Protein AF-L7LY07-F1 (afdb_monomer)

InterPro domains:
  IPR000477 Reverse transcriptase domain [PF00078] (158-278)
  IPR000477 Reverse transcriptase domain [PS50878] (1-323)

Foldseek 3Di:
DDDDPPPPPPDPPPLVVLCVPFVPAQWAWAAAPPDDIDIDRNVLCVVLVVVQCVVWKDFDDDDLVVLLVVLLVLCVVQVVVVLSVLSVPQPDSAWEKGWHWHPVDPPRHIHIAIACVSHSLQSLLVLLLVLLVVLDDDFQAEDQDLLVVLVVQVVFQPQQFAKKKKFWPPLQSWQALVLLLVLSLVSCVVVPQVNSCVVSVGHSVSSSVSVVSSLQSNWYDDPNTIIHTPGGHGHNRSCRQSSLVSSVSVLSVQLVVVLVVLQFSGWHDYRRMIMTGGGPDPPVCVVVSVVVSVVSCCVSNVGIDMDMGGADQQWDDDAQKIWHGDPGGIWMFGHHPDPDADAAPPDLDDPVVLLVLLLVQQVRLVSTGDPVCSVVRNVVSVVSNVVSVHDPVSNVVSVVVVVVVVVDPDDPDDDDDDEAEDADDPPPLVVVCVVCVVVVHHYDHDHPDDSVVSSVSNPDDPDDDAPDDDPDDLDPWDAQFWKWWAKPVRAIEIDHGRHTPSVVLVVVVCCLVVVVDALSNVCCVVVVIDTRSSPMDTPGGDNDPVVSLLVRQLVCVVRDPSYSDDRPDHDDPVSSVVVVSPD

Sequence (583 aa):
MRTVSDQPVPRPPLKFVVCALFVSSSLISVLAQRVGFVVLPEGMFQSKALEAVHKNFKVVHFCPKKRKRSAQKLLKELNLDPLRKEVAKAKNVSLQSFFTCKTHKCGYPLRLIVSEKGSWQRSVAGYLQGILGSLRSGDPFLVQSSVEIVSALKEGMPSASTAFSIDVEELFYSIPHDGLFDAVRHAIDEFGEVKFQNKFCIFTNSFLELLKFYLESTVISYQDGFYVQKAGICIGSAVAPVLSDIFLAAFDQRLKDEMSSLGVVRTFRYVDDYLIVLGDIPGELRNGTVKGVLETFARLSGGLKFTHEMPVENEIQFLDLRLKFSEEHVCYRYNPRSKKGLLPYESAHSKVIKRGIVLSTCAAALNKSCPHQMPESFKAQVSRLRAAGYPLQIISGACEGLLQKYKATKPKDKEKKPVHVMPYLHRISHNVKKVANRYGVEVAFSAPSKLGQICSLMTKQKKWECSTKHAIVFTACVAWVVYCIPLSCGRVYIGQTGRCLNERMREHNLAVKEKYGGHLDIHCRSCGCIARFEHVTVIGRARERTEREIIEAYFIRQYKDKCVSMASITLSDKEAMFLNGHV

pLDDT: mean 86.25, std 11.97, range [22.77, 97.75]

Structure (mmCIF, N/CA/C/O backbone):
data_AF-L7LY07-F1
#
_entry.id   AF-L7LY07-F1
#
loop_
_atom_site.group_PDB
_atom_site.id
_atom_site.type_symbol
_atom_site.label_atom_id
_atom_site.label_alt_id
_atom_site.label_comp_id
_atom_site.label_asym_id
_atom_site.label_entity_id
_atom_site.label_seq_id
_atom_site.pdbx_PDB_ins_code
_atom_site.Cartn_x
_atom_site.Cartn_y
_atom_site.Cartn_z
_atom_site.occupancy
_atom_site.B_iso_or_equiv
_atom_site.auth_seq_id
_atom_site.auth_comp_id
_atom_site.auth_asym_id
_atom_site.auth_atom_id
_atom_site.pdbx_PDB_model_num
ATOM 1 N N . MET A 1 1 ? -36.685 19.966 -19.494 1.00 32.28 1 MET A N 1
ATOM 2 C CA . MET A 1 1 ? -37.338 19.188 -18.420 1.00 32.28 1 MET A CA 1
ATOM 3 C C . MET A 1 1 ? -36.892 17.735 -18.525 1.00 32.28 1 MET A C 1
ATOM 5 O O . MET A 1 1 ? -36.940 17.184 -19.613 1.00 32.28 1 MET A O 1
ATOM 9 N N . ARG A 1 2 ? -36.390 17.133 -17.441 1.00 22.77 2 ARG A N 1
ATOM 10 C CA . ARG A 1 2 ? -36.264 15.672 -17.297 1.00 22.77 2 ARG A CA 1
ATOM 11 C C . ARG A 1 2 ? -36.872 15.312 -15.948 1.00 22.77 2 ARG A C 1
ATOM 13 O O . ARG A 1 2 ? -36.208 15.386 -14.917 1.00 22.77 2 ARG A O 1
ATOM 20 N N . THR A 1 3 ? -38.164 15.035 -15.978 1.00 29.58 3 THR A N 1
ATOM 21 C CA . THR A 1 3 ? -38.935 14.408 -14.912 1.00 29.58 3 THR A CA 1
ATOM 22 C C . THR A 1 3 ? -38.635 12.913 -14.953 1.00 29.58 3 THR A C 1
ATOM 24 O O . THR A 1 3 ? -39.167 12.191 -15.785 1.00 29.58 3 THR A O 1
ATOM 27 N N . VAL A 1 4 ? -37.743 12.449 -14.078 1.00 33.88 4 VAL A N 1
ATOM 28 C CA . VAL A 1 4 ? -37.797 11.060 -13.614 1.00 33.88 4 VAL A CA 1
ATOM 29 C C . VAL A 1 4 ? -38.493 11.125 -12.268 1.00 33.88 4 VAL A C 1
ATOM 31 O O . VAL A 1 4 ? -38.021 11.796 -11.340 1.00 33.88 4 VAL A O 1
ATOM 34 N N . SER A 1 5 ? -39.662 10.502 -12.224 1.00 34.84 5 SER A N 1
ATOM 35 C CA . SER A 1 5 ? -40.469 10.206 -11.051 1.00 34.84 5 SER A CA 1
ATOM 36 C C . SER A 1 5 ? -39.714 9.272 -10.100 1.00 34.84 5 SER A C 1
ATOM 38 O O . SER A 1 5 ? -40.130 8.147 -9.856 1.00 34.84 5 SER A O 1
ATOM 40 N N . ASP A 1 6 ? -38.588 9.720 -9.555 1.00 36.81 6 ASP A N 1
ATOM 41 C CA . ASP A 1 6 ? -37.928 9.020 -8.462 1.00 36.81 6 ASP A CA 1
ATOM 42 C C . ASP A 1 6 ? -38.590 9.476 -7.161 1.00 36.81 6 ASP A C 1
ATOM 44 O O . ASP A 1 6 ? -38.039 10.292 -6.416 1.00 36.81 6 ASP A O 1
ATOM 48 N N . GLN A 1 7 ? -39.778 8.943 -6.865 1.00 35.66 7 GLN A N 1
ATOM 49 C CA . GLN A 1 7 ? -39.956 8.531 -5.479 1.00 35.66 7 GLN A CA 1
ATOM 50 C C . GLN A 1 7 ? -38.893 7.450 -5.265 1.00 35.66 7 GLN A C 1
ATOM 52 O O . GLN A 1 7 ? -38.922 6.447 -5.982 1.00 35.66 7 GLN A O 1
ATOM 57 N N . PRO A 1 8 ? -37.882 7.658 -4.402 1.00 42.16 8 PRO A N 1
ATOM 58 C CA . PRO A 1 8 ? -36.915 6.609 -4.149 1.00 42.16 8 PRO A CA 1
ATOM 59 C C . PRO A 1 8 ? -37.708 5.414 -3.636 1.00 42.16 8 PRO A C 1
ATOM 61 O O . PRO A 1 8 ? -38.291 5.497 -2.559 1.00 42.16 8 PRO A O 1
ATOM 64 N N . VAL A 1 9 ? -37.756 4.326 -4.415 1.00 43.06 9 VAL A N 1
ATOM 65 C CA . VAL A 1 9 ? -38.256 3.045 -3.912 1.00 43.06 9 VAL A CA 1
ATOM 66 C C . VAL A 1 9 ? -37.529 2.825 -2.588 1.00 43.06 9 VAL A C 1
ATOM 68 O O . VAL A 1 9 ? -36.289 2.856 -2.602 1.00 43.06 9 VAL A O 1
ATOM 71 N N . PRO A 1 10 ? -38.241 2.704 -1.454 1.00 46.34 10 PRO A N 1
ATOM 72 C CA . PRO A 1 10 ? -37.606 2.553 -0.159 1.00 46.34 10 PRO A CA 1
ATOM 73 C C . PRO A 1 10 ? -36.794 1.262 -0.200 1.00 46.34 10 PRO A C 1
ATOM 75 O O . PRO A 1 10 ? -37.324 0.156 -0.143 1.00 46.34 10 PRO A O 1
ATOM 78 N N . ARG A 1 11 ? -35.482 1.400 -0.399 1.00 49.25 11 ARG A N 1
ATOM 79 C CA . ARG A 1 11 ? -34.569 0.266 -0.342 1.00 49.25 11 ARG A CA 1
ATOM 80 C C . ARG A 1 11 ? -34.375 -0.042 1.137 1.00 49.25 11 ARG A C 1
ATOM 82 O O . ARG A 1 11 ? -34.074 0.892 1.884 1.00 49.25 11 ARG A O 1
ATOM 89 N N . PRO A 1 12 ? -34.518 -1.306 1.566 1.00 51.09 12 PRO A N 1
ATOM 90 C CA . PRO A 1 12 ? -34.283 -1.664 2.954 1.00 51.09 12 PRO A CA 1
ATOM 91 C C . PRO A 1 12 ? -32.891 -1.179 3.384 1.00 51.09 12 PRO A C 1
ATOM 93 O O . PRO A 1 12 ? -31.950 -1.226 2.576 1.00 51.09 12 PRO A O 1
ATOM 96 N N . PRO A 1 13 ? -32.731 -0.705 4.633 1.00 59.25 13 PRO A N 1
ATOM 97 C CA . PRO A 1 13 ? -31.442 -0.258 5.132 1.00 59.25 13 PRO A CA 1
ATOM 98 C C . PRO A 1 13 ? -30.385 -1.328 4.868 1.00 59.25 13 PRO A C 1
ATOM 100 O O . PRO A 1 13 ? -30.614 -2.509 5.122 1.00 59.25 13 PRO A O 1
ATOM 103 N N . LEU A 1 14 ? -29.204 -0.930 4.392 1.00 62.44 14 LEU A N 1
ATOM 104 C CA . LEU A 1 14 ? -28.107 -1.855 4.081 1.00 62.44 14 LEU A CA 1
ATOM 105 C C . LEU A 1 14 ? -27.826 -2.835 5.233 1.00 62.44 14 LEU A C 1
ATOM 107 O O . LEU A 1 14 ? -27.554 -4.007 5.008 1.00 62.44 14 LEU A O 1
ATOM 111 N N . LYS A 1 15 ? -27.945 -2.359 6.476 1.00 61.38 15 LYS A N 1
ATOM 112 C CA . LYS A 1 15 ? -27.807 -3.169 7.688 1.00 61.38 15 LYS A CA 1
ATOM 113 C C . LYS A 1 15 ? -28.859 -4.282 7.777 1.00 61.38 15 LYS A C 1
ATOM 115 O O . LYS A 1 15 ? -28.514 -5.386 8.172 1.00 61.38 15 LYS A O 1
ATOM 120 N N . PHE A 1 16 ? -30.102 -4.006 7.387 1.00 61.12 16 PHE A N 1
ATOM 121 C CA . PHE A 1 16 ? -31.187 -4.986 7.352 1.00 61.12 16 PHE A CA 1
ATOM 122 C C . PHE A 1 16 ? -30.940 -6.047 6.277 1.00 61.12 16 PHE A C 1
ATOM 124 O O . PHE A 1 16 ? -31.014 -7.232 6.573 1.00 61.12 16 PHE A O 1
ATOM 131 N N . VAL A 1 17 ? -30.536 -5.638 5.068 1.00 62.00 17 VAL A N 1
ATOM 132 C CA . VAL A 1 17 ? -30.171 -6.566 3.979 1.00 62.00 17 VAL A CA 1
ATOM 133 C C . VAL A 1 17 ? -28.991 -7.458 4.377 1.00 62.00 17 VAL A C 1
ATOM 135 O O . VAL A 1 17 ? -29.020 -8.663 4.153 1.00 62.00 17 VAL A O 1
ATOM 138 N N . VAL A 1 18 ? -27.966 -6.884 5.014 1.00 63.72 18 VAL A N 1
ATOM 139 C CA . VAL A 1 18 ? -26.806 -7.638 5.513 1.00 63.72 18 VAL A CA 1
ATOM 140 C C . VAL A 1 18 ? -27.211 -8.600 6.635 1.00 63.72 18 VAL A C 1
ATOM 142 O O . VAL A 1 18 ? -26.780 -9.749 6.620 1.00 63.72 18 VAL A O 1
ATOM 145 N N . CYS A 1 19 ? -28.061 -8.182 7.577 1.00 59.88 19 CYS A N 1
ATOM 146 C CA . CYS A 1 19 ? -28.576 -9.083 8.610 1.00 59.88 19 CYS A CA 1
ATOM 147 C C . CYS A 1 19 ? -29.399 -10.232 8.005 1.00 59.88 19 CYS A C 1
ATOM 149 O O . CYS A 1 19 ? -29.144 -11.386 8.331 1.00 59.88 19 CYS A O 1
ATOM 151 N N . ALA A 1 20 ? -30.336 -9.931 7.103 1.00 59.00 20 ALA A N 1
ATOM 152 C CA . ALA A 1 20 ? -31.258 -10.905 6.521 1.00 59.00 20 ALA A CA 1
ATOM 153 C C . ALA A 1 20 ? -30.588 -11.915 5.574 1.00 59.00 20 ALA A C 1
ATOM 155 O O . ALA A 1 20 ? -31.059 -13.040 5.469 1.00 59.00 20 ALA A O 1
ATOM 156 N N . LEU A 1 21 ? -29.509 -11.535 4.880 1.00 58.91 21 LEU A N 1
ATOM 157 C CA . LEU A 1 21 ? -28.805 -12.438 3.959 1.00 58.91 21 LEU A CA 1
ATOM 158 C C . LEU A 1 21 ? -27.755 -13.314 4.651 1.00 58.91 21 LEU A C 1
ATOM 160 O O . LEU A 1 21 ? -27.502 -14.426 4.192 1.00 58.91 21 LEU A O 1
ATOM 164 N N . PHE A 1 22 ? -27.116 -12.821 5.716 1.00 57.19 22 PHE A N 1
ATOM 165 C CA . PHE A 1 22 ? -25.894 -13.441 6.242 1.00 57.19 22 PHE A CA 1
ATOM 166 C C . PHE A 1 22 ? -26.028 -14.011 7.656 1.00 57.19 22 PHE A C 1
ATOM 168 O O . PHE A 1 22 ? -25.337 -14.976 7.966 1.00 57.19 22 PHE A O 1
ATOM 175 N N . VAL A 1 23 ? -26.915 -13.479 8.506 1.00 55.31 23 VAL A N 1
ATOM 176 C CA . VAL A 1 23 ? -27.087 -13.996 9.882 1.00 55.31 23 VAL A CA 1
ATOM 177 C C . VAL A 1 23 ? -27.890 -15.302 9.898 1.00 55.31 23 VAL A C 1
ATOM 179 O O . VAL A 1 23 ? -27.677 -16.136 10.769 1.00 55.31 23 VAL A O 1
ATOM 182 N N . SER A 1 24 ? -28.765 -15.510 8.915 1.00 52.47 24 SER A N 1
ATOM 183 C CA . SER A 1 24 ? -29.608 -16.704 8.761 1.00 52.47 24 SER A CA 1
ATOM 184 C C . SER A 1 24 ? -28.982 -17.832 7.925 1.00 52.47 24 SER A C 1
ATOM 186 O O . SER A 1 24 ? -29.571 -18.905 7.862 1.00 52.47 24 SER A O 1
ATOM 188 N N . SER A 1 25 ? -27.812 -17.623 7.297 1.00 58.19 25 SER A N 1
ATOM 189 C CA . SER A 1 25 ? -27.360 -18.468 6.169 1.00 58.19 25 SER A CA 1
ATOM 190 C C . SER A 1 25 ? -25.948 -19.077 6.291 1.00 58.19 25 SER A C 1
ATOM 192 O O . SER A 1 25 ? -25.461 -19.638 5.314 1.00 58.19 25 SER A O 1
ATOM 194 N N . SER A 1 26 ? -25.245 -18.955 7.428 1.00 73.19 26 SER A N 1
ATOM 195 C CA . SER A 1 26 ? -23.858 -19.465 7.604 1.00 73.19 26 SER A CA 1
ATOM 196 C C . SER A 1 26 ? -22.876 -19.038 6.490 1.00 73.19 26 SER A C 1
ATOM 198 O O . SER A 1 26 ? -22.016 -19.805 6.047 1.00 73.19 26 SER A O 1
ATOM 200 N N . LEU A 1 27 ? -23.012 -17.797 6.007 1.00 78.62 27 LEU A N 1
ATOM 201 C CA . LEU A 1 27 ? -22.182 -17.215 4.948 1.00 78.62 27 LEU A CA 1
ATOM 202 C C . LEU A 1 27 ? -21.171 -16.215 5.526 1.00 78.62 27 LEU A C 1
ATOM 204 O O . LEU A 1 27 ? -21.505 -15.376 6.359 1.00 78.62 27 LEU A O 1
ATOM 208 N N . ILE A 1 28 ? -19.943 -16.245 5.012 1.00 77.44 28 ILE A N 1
ATOM 209 C CA . ILE A 1 28 ? -18.846 -15.340 5.366 1.00 77.44 28 ILE A CA 1
ATOM 210 C C . ILE A 1 28 ? -18.464 -14.492 4.153 1.00 77.44 28 ILE A C 1
ATOM 212 O O . ILE A 1 28 ? -18.227 -14.998 3.057 1.00 77.44 28 ILE A O 1
ATOM 216 N N . SER A 1 29 ? -18.338 -13.180 4.358 1.00 77.31 29 SER A N 1
ATOM 217 C CA . SER A 1 29 ? -17.779 -12.267 3.361 1.00 77.31 29 SER A CA 1
ATOM 218 C C . SER A 1 29 ? -16.282 -12.053 3.570 1.00 77.31 29 SER A C 1
ATOM 220 O O . SER A 1 29 ? -15.849 -11.692 4.669 1.00 77.31 29 SER A O 1
ATOM 222 N N . VAL A 1 30 ? -15.505 -12.154 2.500 1.00 82.06 30 VAL A N 1
ATOM 223 C CA . VAL A 1 30 ? -14.062 -11.904 2.502 1.00 82.06 30 VAL A CA 1
ATOM 224 C C . VAL A 1 30 ? -13.731 -10.817 1.489 1.00 82.06 30 VAL A C 1
ATOM 226 O O . VAL A 1 30 ? -14.170 -10.873 0.343 1.00 82.06 30 VAL A O 1
ATOM 229 N N . LEU A 1 31 ? -12.926 -9.826 1.874 1.00 84.44 31 LEU A N 1
ATOM 230 C CA . LEU A 1 31 ? -12.483 -8.782 0.947 1.00 84.44 31 LEU A CA 1
ATOM 231 C C . LEU A 1 31 ? -11.674 -9.386 -0.205 1.00 84.44 31 LEU A C 1
ATOM 233 O O . LEU A 1 31 ? -10.779 -10.200 0.011 1.00 84.44 31 LEU A O 1
ATOM 237 N N . ALA A 1 32 ? -11.940 -8.961 -1.437 1.00 83.69 32 ALA A N 1
ATOM 238 C CA . ALA A 1 32 ? -11.092 -9.323 -2.564 1.00 83.69 32 ALA A CA 1
ATOM 239 C C . ALA A 1 32 ? -9.808 -8.479 -2.532 1.00 83.69 32 ALA A C 1
ATOM 241 O O . ALA A 1 32 ? -9.875 -7.279 -2.282 1.00 83.69 32 ALA A O 1
ATOM 242 N N . GLN A 1 33 ? -8.653 -9.061 -2.878 1.00 75.88 33 GLN A N 1
ATOM 243 C CA . GLN A 1 33 ? -7.350 -8.362 -2.885 1.00 75.88 33 GLN A CA 1
ATOM 244 C C . GLN A 1 33 ? -7.347 -7.063 -3.721 1.00 75.88 33 GLN A C 1
ATOM 246 O O . GLN A 1 33 ? -6.533 -6.179 -3.485 1.00 75.88 33 GLN A O 1
ATOM 251 N N . ARG A 1 34 ? -8.237 -6.947 -4.715 1.00 71.69 34 ARG A N 1
ATOM 252 C CA . ARG A 1 34 ? -8.360 -5.755 -5.568 1.00 71.69 34 ARG A CA 1
ATOM 253 C C . ARG A 1 34 ? -9.606 -4.935 -5.222 1.00 71.69 34 ARG A C 1
ATOM 255 O O . ARG A 1 34 ? -9.540 -3.957 -4.499 1.00 71.69 34 ARG A O 1
ATOM 262 N N . VAL A 1 35 ? -10.756 -5.330 -5.765 1.00 68.81 35 VAL A N 1
ATOM 263 C CA . VAL A 1 35 ? -12.021 -4.583 -5.658 1.00 68.81 35 VAL A CA 1
ATOM 264 C C . VAL A 1 35 ? -13.151 -5.577 -5.446 1.00 68.81 35 VAL A C 1
ATOM 266 O O . VAL A 1 35 ? -13.207 -6.574 -6.171 1.00 68.81 35 VAL A O 1
ATOM 269 N N . GLY A 1 36 ? -14.037 -5.286 -4.496 1.00 77.12 36 GLY A N 1
ATOM 270 C CA . GLY A 1 36 ? -15.186 -6.121 -4.150 1.00 77.12 36 GLY A CA 1
ATOM 271 C C . GLY A 1 36 ? -14.925 -7.049 -2.964 1.00 77.12 36 GLY A C 1
ATOM 272 O O . GLY A 1 36 ? -13.952 -6.895 -2.224 1.00 77.12 36 GLY A O 1
ATOM 273 N N . PHE A 1 37 ? -15.817 -8.014 -2.792 1.00 80.88 37 PHE A N 1
ATOM 274 C CA . PHE A 1 37 ? -15.738 -9.069 -1.789 1.00 80.88 37 PHE A CA 1
ATOM 275 C C . PHE A 1 37 ? -16.230 -10.378 -2.407 1.00 80.88 37 PHE A C 1
ATOM 277 O O . PHE A 1 37 ? -16.876 -10.373 -3.454 1.00 80.88 37 PHE A O 1
ATOM 284 N N . VAL A 1 38 ? -15.887 -11.484 -1.768 1.00 83.31 38 VAL A N 1
ATOM 285 C CA . VAL A 1 38 ? -16.348 -12.828 -2.105 1.00 83.31 38 VAL A CA 1
ATOM 286 C C . VAL A 1 38 ? -17.213 -13.313 -0.955 1.00 83.31 38 VAL A C 1
ATOM 288 O O . VAL A 1 38 ? -16.881 -13.070 0.205 1.00 83.31 38 VAL A O 1
ATOM 291 N N . VAL A 1 39 ? -18.325 -13.963 -1.278 1.00 84.38 39 VAL A N 1
ATOM 292 C CA . VAL A 1 39 ? -19.192 -14.629 -0.305 1.00 84.38 39 VAL A CA 1
ATOM 293 C C . VAL A 1 39 ? -18.896 -16.119 -0.362 1.00 84.38 39 VAL A C 1
ATOM 295 O O . VAL A 1 39 ? -18.882 -16.694 -1.448 1.00 84.38 39 VAL A O 1
ATOM 298 N N . LEU A 1 40 ? -18.622 -16.721 0.790 1.00 84.56 40 LEU A N 1
ATOM 299 C CA . LEU A 1 40 ? -18.269 -18.131 0.929 1.00 84.56 40 LEU A CA 1
ATOM 300 C C . LEU A 1 40 ? -19.125 -18.764 2.032 1.00 84.56 40 LEU A C 1
ATOM 302 O O . LEU A 1 40 ? -19.352 -18.107 3.047 1.00 84.56 40 LEU A O 1
ATOM 306 N N . PRO A 1 41 ? -19.545 -20.032 1.900 1.00 87.94 41 PRO A N 1
ATOM 307 C CA . PRO A 1 41 ? -20.022 -20.804 3.043 1.00 87.94 41 PRO A CA 1
ATOM 308 C C . PRO A 1 41 ? -18.956 -20.868 4.143 1.00 87.94 41 PRO A C 1
ATOM 310 O O . PRO A 1 41 ? -17.759 -20.950 3.845 1.00 87.94 41 PRO A O 1
ATOM 313 N N . GLU A 1 42 ? -19.374 -20.862 5.407 1.00 83.88 42 GLU A N 1
ATOM 314 C CA . GLU A 1 42 ? -18.460 -20.850 6.555 1.00 83.88 42 GLU A CA 1
ATOM 315 C C . GLU A 1 42 ? -17.443 -22.002 6.529 1.00 83.88 42 GLU A C 1
ATOM 317 O O . GLU A 1 42 ? -16.243 -21.755 6.661 1.00 83.88 42 GLU A O 1
ATOM 322 N N . GLY A 1 43 ? -17.880 -23.236 6.257 1.00 86.44 43 GLY A N 1
ATOM 323 C CA . GLY A 1 43 ? -16.974 -24.390 6.163 1.00 86.44 43 GLY A CA 1
ATOM 324 C C . GLY A 1 43 ? -15.923 -24.248 5.053 1.00 86.44 43 GLY A C 1
ATOM 325 O O . GLY A 1 43 ? -14.749 -24.562 5.253 1.00 86.44 43 GLY A O 1
ATOM 326 N N . MET A 1 44 ? -16.304 -23.678 3.902 1.00 89.62 44 MET A N 1
ATOM 327 C CA . MET A 1 44 ? -15.367 -23.412 2.803 1.00 89.62 44 MET A CA 1
ATOM 328 C C . MET A 1 44 ? -14.346 -22.336 3.186 1.00 89.62 44 MET A C 1
ATOM 330 O O . MET A 1 44 ? -13.165 -22.452 2.852 1.00 89.62 44 MET A O 1
ATOM 334 N N . PHE A 1 45 ? -14.785 -21.288 3.888 1.00 89.94 45 PHE A N 1
ATOM 335 C CA . PHE A 1 45 ? -13.880 -20.266 4.403 1.00 89.94 45 PHE A CA 1
ATOM 336 C C . PHE A 1 45 ? -12.872 -20.860 5.388 1.00 89.94 45 PHE A C 1
ATOM 338 O O . PHE A 1 45 ? -11.679 -20.603 5.238 1.00 89.94 45 PHE A O 1
ATOM 345 N N . GLN A 1 46 ? -13.327 -21.660 6.355 1.00 88.50 46 GLN A N 1
ATOM 346 C CA . GLN A 1 46 ? -12.458 -22.280 7.358 1.00 88.50 46 GLN A CA 1
ATOM 347 C C . GLN A 1 46 ? -11.397 -23.176 6.705 1.00 88.50 46 GLN A C 1
ATOM 349 O O . GLN A 1 46 ? -10.212 -23.017 6.993 1.00 88.50 46 GLN A O 1
ATOM 354 N N . SER A 1 47 ? -11.795 -24.034 5.759 1.00 91.00 47 SER A N 1
ATOM 355 C CA . SER A 1 47 ? -10.870 -24.897 5.012 1.00 91.00 47 SER A CA 1
ATOM 356 C C . SER A 1 47 ? -9.807 -24.091 4.250 1.00 91.00 47 SER A C 1
ATOM 358 O O . SER A 1 47 ? -8.609 -24.294 4.452 1.00 91.00 47 SER A O 1
ATOM 360 N N . LYS A 1 48 ? -10.220 -23.095 3.451 1.00 92.62 48 LYS A N 1
ATOM 361 C CA . LYS A 1 48 ? -9.286 -22.246 2.686 1.00 92.62 48 LYS A CA 1
ATOM 362 C C . LYS A 1 48 ? -8.395 -21.379 3.577 1.00 92.62 48 LYS A C 1
ATOM 364 O O . LYS A 1 48 ? -7.270 -21.048 3.203 1.00 92.62 48 LYS A O 1
ATOM 369 N N . ALA A 1 49 ? -8.903 -20.944 4.727 1.00 91.38 49 ALA A N 1
ATOM 370 C CA . ALA A 1 49 ? -8.139 -20.150 5.679 1.00 91.38 49 ALA A CA 1
ATOM 371 C C . ALA A 1 49 ? -7.059 -21.002 6.355 1.00 91.38 49 ALA A C 1
ATOM 373 O O . ALA A 1 49 ? -5.919 -20.547 6.459 1.00 91.38 49 ALA A O 1
ATOM 374 N N . LEU A 1 50 ? -7.387 -22.241 6.732 1.00 90.69 50 LEU A N 1
ATOM 375 C CA . LEU A 1 50 ? -6.429 -23.198 7.281 1.00 90.69 50 LEU A CA 1
ATOM 376 C C . LEU A 1 50 ? -5.339 -23.548 6.260 1.00 90.69 50 LEU A C 1
ATOM 378 O O . LEU A 1 50 ? -4.156 -23.490 6.591 1.00 90.69 50 LEU A O 1
ATOM 382 N N . GLU A 1 51 ? -5.716 -23.806 5.005 1.00 92.44 51 GLU A N 1
ATOM 383 C CA . GLU A 1 51 ? -4.773 -24.025 3.899 1.00 92.44 51 GLU A CA 1
ATOM 384 C C . GLU A 1 51 ? -3.793 -22.846 3.760 1.00 92.44 51 GLU A C 1
ATOM 386 O O . GLU A 1 51 ? -2.576 -23.034 3.714 1.00 92.44 51 GLU A O 1
ATOM 391 N N . ALA A 1 52 ? -4.302 -21.609 3.781 1.00 91.12 52 ALA A N 1
ATOM 392 C CA . ALA A 1 52 ? -3.475 -20.407 3.687 1.00 91.12 52 ALA A CA 1
ATOM 393 C C . ALA A 1 52 ? -2.524 -20.224 4.887 1.00 91.12 52 ALA A C 1
ATOM 395 O O . ALA A 1 52 ? -1.408 -19.724 4.710 1.00 91.12 52 ALA A O 1
ATOM 396 N N . VAL A 1 53 ? -2.942 -20.620 6.096 1.00 91.31 53 VAL A N 1
ATOM 397 C CA . VAL A 1 53 ? -2.075 -20.632 7.287 1.00 91.31 53 VAL A CA 1
ATOM 398 C C . VAL A 1 53 ? -0.989 -21.694 7.120 1.00 91.31 53 VAL A C 1
ATOM 400 O O . VAL A 1 53 ? 0.192 -21.366 7.194 1.00 91.31 53 VAL A O 1
ATOM 403 N N . HIS A 1 54 ? -1.356 -22.943 6.833 1.00 90.62 54 HIS A N 1
ATOM 404 C CA . HIS A 1 54 ? -0.417 -24.069 6.758 1.00 90.62 54 HIS A CA 1
ATOM 405 C C . HIS A 1 54 ? 0.584 -23.946 5.608 1.00 90.62 54 HIS A C 1
ATOM 407 O O . HIS A 1 54 ? 1.723 -24.412 5.728 1.00 90.62 54 HIS A O 1
ATOM 413 N N . LYS A 1 55 ? 0.200 -23.280 4.512 1.00 90.50 55 LYS A N 1
ATOM 414 C CA . LYS A 1 55 ? 1.102 -23.001 3.393 1.00 90.50 55 LYS A CA 1
ATOM 415 C C . LYS A 1 55 ? 2.341 -22.234 3.869 1.00 90.50 55 LYS A C 1
ATOM 417 O O . LYS A 1 55 ? 3.463 -22.702 3.678 1.00 90.50 55 LYS A O 1
ATOM 422 N N . ASN A 1 56 ? 2.138 -21.117 4.571 1.00 88.00 56 ASN A N 1
ATOM 423 C CA . ASN A 1 56 ? 3.195 -20.131 4.840 1.00 88.00 56 ASN A CA 1
ATOM 424 C C . ASN A 1 56 ? 3.659 -20.067 6.301 1.00 88.00 56 ASN A C 1
ATOM 426 O O . ASN A 1 56 ? 4.674 -19.434 6.596 1.00 88.00 56 ASN A O 1
ATOM 430 N N . PHE A 1 57 ? 2.940 -20.706 7.222 1.00 90.12 57 PHE A N 1
ATOM 431 C CA . PHE A 1 57 ? 3.210 -20.639 8.653 1.00 90.12 57 PHE A CA 1
ATOM 432 C C . PHE A 1 57 ? 3.384 -22.031 9.260 1.00 90.12 57 PHE A C 1
ATOM 434 O O . PHE A 1 57 ? 2.867 -23.024 8.749 1.00 90.12 57 PHE A O 1
ATOM 441 N N . LYS A 1 58 ? 4.131 -22.096 10.363 1.00 90.06 58 LYS A N 1
ATOM 442 C CA . LYS A 1 58 ? 4.322 -23.300 11.179 1.00 90.06 58 LYS A CA 1
ATOM 443 C C . LYS A 1 58 ? 3.804 -23.068 12.595 1.00 90.06 58 LYS A C 1
ATOM 445 O O . LYS A 1 58 ? 3.910 -21.955 13.116 1.00 90.06 58 LYS A O 1
ATOM 450 N N . VAL A 1 59 ? 3.243 -24.115 13.195 1.00 90.69 59 VAL A N 1
ATOM 451 C CA . VAL A 1 59 ? 2.747 -24.099 14.578 1.00 90.69 59 VAL A CA 1
ATOM 452 C C . VAL A 1 59 ? 3.920 -23.906 15.535 1.00 90.69 59 VAL A C 1
ATOM 454 O O . VAL A 1 59 ? 4.991 -24.479 15.334 1.00 90.69 59 VAL A O 1
ATOM 457 N N . VAL A 1 60 ? 3.724 -23.097 16.575 1.00 87.94 60 VAL A N 1
ATOM 458 C CA . VAL A 1 60 ? 4.728 -22.859 17.617 1.00 87.94 60 VAL A CA 1
ATOM 459 C C . VAL A 1 60 ? 4.103 -22.831 19.006 1.00 87.94 60 VAL A C 1
ATOM 461 O O . VAL A 1 60 ? 3.024 -22.275 19.213 1.00 87.94 60 VAL A O 1
ATOM 464 N N . HIS A 1 61 ? 4.832 -23.350 19.994 1.00 85.56 61 HIS A N 1
ATOM 465 C CA . HIS A 1 61 ? 4.524 -23.084 21.395 1.00 85.56 61 HIS A CA 1
ATOM 466 C C . HIS A 1 61 ? 4.999 -21.680 21.754 1.00 85.56 61 HIS A C 1
ATOM 468 O O . HIS A 1 61 ? 6.191 -21.417 21.908 1.00 85.56 61 HIS A O 1
ATOM 474 N N . PHE A 1 62 ? 4.052 -20.755 21.874 1.00 82.31 62 PHE A N 1
ATOM 475 C CA . PHE A 1 62 ? 4.347 -19.350 22.097 1.00 82.31 62 PHE A CA 1
ATOM 476 C C . PHE A 1 62 ? 3.508 -18.793 23.242 1.00 82.31 62 PHE A C 1
ATOM 478 O O . PHE A 1 62 ? 2.296 -18.975 23.289 1.00 82.31 62 PHE A O 1
ATOM 485 N N . CYS A 1 63 ? 4.155 -18.072 24.162 1.00 87.00 63 CYS A N 1
ATOM 486 C CA . CYS A 1 63 ? 3.475 -17.350 25.235 1.00 87.00 63 CYS A CA 1
ATOM 487 C C . CYS A 1 63 ? 3.549 -15.837 24.968 1.00 87.00 63 CYS A C 1
ATOM 489 O O . CYS A 1 63 ? 4.572 -15.209 25.274 1.00 87.00 63 CYS A O 1
ATOM 491 N N . PRO A 1 64 ? 2.468 -15.213 24.454 1.00 85.94 64 PRO A N 1
ATOM 492 C CA . PRO A 1 64 ? 2.457 -13.792 24.104 1.00 85.94 64 PRO A CA 1
ATOM 493 C C . PRO A 1 64 ? 2.838 -12.865 25.264 1.00 85.94 64 PRO A C 1
ATOM 495 O O . PRO A 1 64 ? 3.574 -11.894 25.086 1.00 85.94 64 PRO A O 1
ATOM 498 N N . LYS A 1 65 ? 2.385 -13.188 26.485 1.00 88.56 65 LYS A N 1
ATOM 499 C CA . LYS A 1 65 ? 2.703 -12.410 27.693 1.00 88.56 65 LYS A CA 1
ATOM 500 C C . LYS A 1 65 ? 4.197 -12.461 28.018 1.00 88.56 65 LYS A C 1
ATOM 502 O O . LYS A 1 65 ? 4.778 -11.425 28.336 1.00 88.56 65 LYS A O 1
ATOM 507 N N . LYS A 1 66 ? 4.823 -13.641 27.913 1.00 90.94 66 LYS A N 1
ATOM 508 C CA . LYS A 1 66 ? 6.267 -13.813 28.138 1.00 90.94 66 LYS A CA 1
ATOM 509 C C . LYS A 1 66 ? 7.063 -13.040 27.089 1.00 90.94 66 LYS A C 1
ATOM 511 O O . LYS A 1 66 ? 7.928 -12.258 27.468 1.00 90.94 66 LYS A O 1
ATOM 516 N N . ARG A 1 67 ? 6.709 -13.152 25.802 1.00 91.88 67 ARG A N 1
ATOM 517 C CA . ARG A 1 67 ? 7.411 -12.418 24.734 1.00 91.88 67 ARG A CA 1
ATOM 518 C C . ARG A 1 67 ? 7.282 -10.899 24.887 1.00 91.88 67 ARG A C 1
ATOM 520 O O . ARG A 1 67 ? 8.275 -10.201 24.730 1.00 91.88 67 ARG A O 1
ATOM 527 N N . LYS A 1 68 ? 6.115 -10.382 25.299 1.00 92.75 68 LYS A N 1
ATOM 528 C CA . LYS A 1 68 ? 5.946 -8.952 25.630 1.00 92.75 68 LYS A CA 1
ATOM 529 C C . LYS A 1 68 ? 6.855 -8.503 26.786 1.00 92.75 68 LYS A C 1
ATOM 531 O O . LYS A 1 68 ? 7.339 -7.373 26.779 1.00 92.75 68 LYS A O 1
ATOM 536 N N . ARG A 1 69 ? 7.082 -9.348 27.799 1.00 94.06 69 ARG A N 1
ATOM 537 C CA . ARG A 1 69 ? 8.038 -9.050 28.884 1.00 94.06 69 ARG A CA 1
ATOM 538 C C . ARG A 1 69 ? 9.478 -9.048 28.370 1.00 94.06 69 ARG A C 1
ATOM 540 O O . ARG A 1 69 ? 10.209 -8.120 28.689 1.00 94.06 69 ARG A O 1
ATOM 547 N N . SER A 1 70 ? 9.849 -10.016 27.530 1.00 95.44 70 SER A N 1
ATOM 548 C CA . SER A 1 70 ? 11.158 -10.037 26.862 1.00 95.44 70 SER A CA 1
ATOM 549 C C . SER A 1 70 ? 11.389 -8.784 26.015 1.00 95.44 70 SER A C 1
ATOM 551 O O . SER A 1 70 ? 12.455 -8.195 26.104 1.00 95.44 70 SER A O 1
ATOM 553 N N . ALA A 1 71 ? 10.369 -8.311 25.289 1.00 95.38 71 ALA A N 1
ATOM 554 C CA . ALA A 1 71 ? 10.445 -7.063 24.530 1.00 95.38 71 ALA A CA 1
ATOM 555 C C . ALA A 1 71 ? 10.739 -5.857 25.437 1.00 95.38 71 ALA A C 1
ATOM 557 O O . ALA A 1 71 ? 11.594 -5.039 25.132 1.00 95.38 71 ALA A O 1
ATOM 558 N N . GLN A 1 72 ? 10.059 -5.754 26.585 1.00 96.44 72 GLN A N 1
ATOM 559 C CA . GLN A 1 72 ? 10.313 -4.674 27.546 1.00 96.44 72 GLN A CA 1
ATOM 560 C C . GLN A 1 72 ? 11.705 -4.754 28.177 1.00 96.44 72 GLN A C 1
ATOM 562 O O . GLN A 1 72 ? 12.283 -3.708 28.467 1.00 96.44 72 GLN A O 1
ATOM 567 N N . LYS A 1 73 ? 12.220 -5.969 28.406 1.00 97.19 73 LYS A N 1
ATOM 568 C CA . LYS A 1 73 ? 13.581 -6.193 28.902 1.00 97.19 73 LYS A CA 1
ATOM 569 C C . LYS A 1 73 ? 14.612 -5.719 27.874 1.00 97.19 73 LYS A C 1
ATOM 571 O O . LYS A 1 73 ? 15.410 -4.858 28.219 1.00 97.19 73 LYS A O 1
ATOM 576 N N . LEU A 1 74 ? 14.499 -6.170 26.623 1.00 97.31 74 LEU A N 1
ATOM 577 C CA . LEU A 1 74 ? 15.393 -5.759 25.539 1.00 97.31 74 LEU A CA 1
ATOM 578 C C . LEU A 1 74 ? 15.371 -4.237 25.348 1.00 97.31 74 LEU A C 1
ATOM 580 O O . LEU A 1 74 ? 16.406 -3.590 25.344 1.00 97.31 74 LEU A O 1
ATOM 584 N N . LEU A 1 75 ? 14.187 -3.619 25.295 1.00 97.12 75 LEU A N 1
ATOM 585 C CA . LEU A 1 75 ? 14.083 -2.161 25.158 1.00 97.12 75 LEU A CA 1
ATOM 586 C C . LEU A 1 75 ? 14.699 -1.392 26.335 1.00 97.12 75 LEU A C 1
ATOM 588 O O . LEU A 1 75 ? 15.135 -0.261 26.148 1.00 97.12 75 LEU A O 1
ATOM 592 N N . LYS A 1 76 ? 14.722 -1.976 27.539 1.00 96.56 76 LYS A N 1
ATOM 593 C CA . LYS A 1 76 ? 15.421 -1.391 28.690 1.00 96.56 76 LYS A CA 1
ATOM 594 C C . LYS A 1 76 ? 16.939 -1.483 28.507 1.00 96.56 76 LYS A C 1
ATOM 596 O O . LYS A 1 76 ? 17.619 -0.502 28.760 1.00 96.56 76 LYS A O 1
ATOM 601 N N . GLU A 1 77 ? 17.444 -2.633 28.068 1.00 96.25 77 GLU A N 1
ATOM 602 C CA . GLU A 1 77 ? 18.874 -2.862 27.798 1.00 96.25 77 GLU A CA 1
ATOM 603 C C . GLU A 1 77 ? 19.394 -1.953 26.675 1.00 96.25 77 GLU A C 1
ATOM 605 O O . GLU A 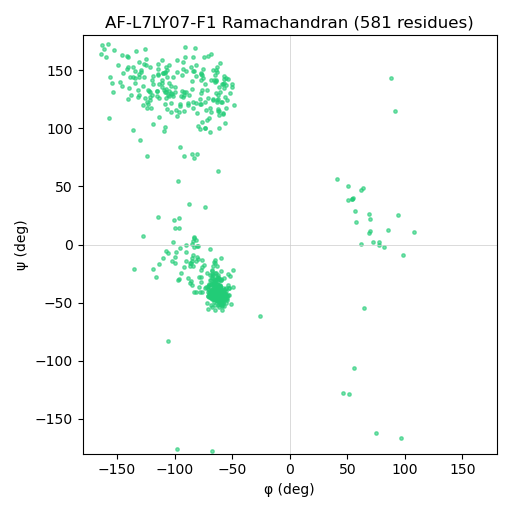1 77 ? 20.507 -1.446 26.757 1.00 96.25 77 GLU A O 1
ATOM 610 N N . LEU A 1 78 ? 18.551 -1.659 25.683 1.00 94.94 78 LEU A N 1
ATOM 611 C CA . LEU A 1 78 ? 18.856 -0.739 24.584 1.00 94.94 78 LEU A CA 1
ATOM 612 C C . LEU A 1 78 ? 18.632 0.750 24.923 1.00 94.94 78 LEU A C 1
ATOM 614 O O . LEU A 1 78 ? 18.710 1.589 24.030 1.00 94.94 78 LEU A O 1
ATOM 618 N N . ASN A 1 79 ? 18.316 1.099 26.176 1.00 94.62 79 ASN A N 1
ATOM 619 C CA . ASN A 1 79 ? 18.006 2.471 26.617 1.00 94.62 79 ASN A CA 1
ATOM 620 C C . ASN A 1 79 ? 16.845 3.152 25.852 1.00 94.62 79 ASN A C 1
ATOM 622 O O . ASN A 1 79 ? 16.764 4.376 25.754 1.00 94.62 79 ASN A O 1
ATOM 626 N N . LEU A 1 80 ? 15.885 2.372 25.344 1.00 95.38 80 LEU A N 1
ATOM 627 C CA . LEU A 1 80 ? 14.714 2.847 24.592 1.00 95.38 80 LEU A CA 1
ATOM 628 C C . LEU A 1 80 ? 13.472 2.986 25.489 1.00 95.38 80 LEU A C 1
ATOM 630 O O . LEU A 1 80 ? 12.395 2.440 25.219 1.00 95.38 80 LEU A O 1
ATOM 634 N N . ASP A 1 81 ? 13.604 3.743 26.577 1.00 94.56 81 ASP A N 1
ATOM 635 C CA . ASP A 1 81 ? 12.556 3.918 27.589 1.00 94.56 81 ASP A CA 1
ATOM 636 C C . ASP A 1 81 ? 11.210 4.461 27.079 1.00 94.56 81 ASP A C 1
ATOM 638 O O . ASP A 1 81 ? 10.165 3.938 27.493 1.00 94.56 81 ASP A O 1
ATOM 642 N N . PRO A 1 82 ? 11.171 5.470 26.185 1.00 94.69 82 PRO A N 1
ATOM 643 C CA . PRO A 1 82 ? 9.912 5.950 25.622 1.00 94.69 82 PRO A CA 1
ATOM 644 C C . PRO A 1 82 ? 9.152 4.835 24.894 1.00 94.69 82 PRO A C 1
ATOM 646 O O . PRO A 1 82 ? 7.959 4.631 25.130 1.00 94.69 82 PRO A O 1
ATOM 649 N N . LEU A 1 83 ? 9.856 4.042 24.082 1.00 95.69 83 LEU A N 1
ATOM 650 C CA . LEU A 1 83 ? 9.268 2.924 23.348 1.00 95.69 83 LEU A CA 1
ATOM 651 C C . LEU A 1 83 ? 8.817 1.802 24.293 1.00 95.69 83 LEU A C 1
ATOM 653 O O . LEU A 1 83 ? 7.731 1.242 24.121 1.00 95.69 83 LEU A O 1
ATOM 657 N N . ARG A 1 84 ? 9.598 1.514 25.341 1.00 96.75 84 ARG A N 1
ATOM 658 C CA . ARG A 1 84 ? 9.238 0.547 26.389 1.00 96.75 84 ARG A CA 1
ATOM 659 C C . ARG A 1 84 ? 7.912 0.903 27.063 1.00 96.75 84 ARG A C 1
ATOM 661 O O . ARG A 1 84 ? 7.080 0.015 27.268 1.00 96.75 84 ARG A O 1
ATOM 668 N N . LYS A 1 85 ? 7.684 2.185 27.377 1.00 95.44 85 LYS A N 1
ATOM 669 C CA . LYS A 1 85 ? 6.422 2.667 27.970 1.00 95.44 85 LYS A CA 1
ATOM 670 C C . LYS A 1 85 ? 5.234 2.425 27.034 1.00 95.44 85 LYS A C 1
ATOM 672 O O . LYS A 1 85 ? 4.185 1.971 27.492 1.00 95.44 85 LYS A O 1
ATOM 677 N N . GLU A 1 86 ? 5.399 2.650 25.733 1.00 94.88 86 GLU A N 1
ATOM 678 C CA . GLU A 1 86 ? 4.350 2.377 24.740 1.00 94.88 86 GLU A CA 1
ATOM 679 C C . GLU A 1 86 ? 4.058 0.878 24.594 1.00 94.88 86 GLU A C 1
ATOM 681 O O . GLU A 1 86 ? 2.894 0.464 24.572 1.00 94.88 86 GLU A O 1
ATOM 686 N N . VAL A 1 87 ? 5.096 0.037 24.595 1.00 94.00 87 VAL A N 1
ATOM 687 C CA . VAL A 1 87 ? 4.947 -1.427 24.635 1.00 94.00 87 VAL A CA 1
ATOM 688 C C . VAL A 1 87 ? 4.180 -1.858 25.886 1.00 94.00 87 VAL A C 1
ATOM 690 O O . VAL A 1 87 ? 3.257 -2.669 25.787 1.00 94.00 87 VAL A O 1
ATOM 693 N N . ALA A 1 88 ? 4.502 -1.309 27.060 1.00 92.62 88 ALA A N 1
ATOM 694 C CA . ALA A 1 88 ? 3.828 -1.647 28.313 1.00 92.62 88 ALA A CA 1
ATOM 695 C C . ALA A 1 88 ? 2.319 -1.340 28.259 1.00 92.62 88 ALA A C 1
ATOM 697 O O . ALA A 1 88 ? 1.515 -2.215 28.604 1.00 92.62 88 ALA A O 1
ATOM 698 N N . LYS A 1 89 ? 1.930 -0.172 27.726 1.00 92.12 89 LYS A N 1
ATOM 699 C CA . LYS A 1 89 ? 0.529 0.278 27.585 1.00 92.12 89 LYS A CA 1
ATOM 700 C C . LYS A 1 89 ? -0.322 -0.581 26.642 1.00 92.12 89 LYS A C 1
ATOM 702 O O . LYS A 1 89 ? -1.548 -0.595 26.770 1.00 92.12 89 LYS A O 1
ATOM 707 N N . ALA A 1 90 ? 0.287 -1.289 25.690 1.00 87.88 90 ALA A N 1
ATOM 708 C CA . ALA A 1 90 ? -0.453 -2.052 24.688 1.00 87.88 90 ALA A CA 1
ATOM 709 C C . ALA A 1 90 ? -1.312 -3.167 25.315 1.00 87.88 90 ALA A C 1
ATOM 711 O O . ALA A 1 90 ? -0.804 -4.032 26.036 1.00 87.88 90 ALA A O 1
ATOM 712 N N . LYS A 1 91 ? -2.615 -3.174 25.010 1.00 82.69 91 LYS A N 1
ATOM 713 C CA . LYS A 1 91 ? -3.576 -4.146 25.564 1.00 82.69 91 LYS A CA 1
ATOM 714 C C . LYS A 1 91 ? -3.503 -5.508 24.872 1.00 82.69 91 LYS A C 1
ATOM 716 O O . LYS A 1 91 ? -3.634 -6.529 25.540 1.00 82.69 91 LYS A O 1
ATOM 721 N N . ASN A 1 92 ? -3.273 -5.538 23.557 1.00 79.44 92 ASN A N 1
ATOM 722 C CA . ASN A 1 92 ? -3.172 -6.799 22.824 1.00 79.44 92 ASN A CA 1
ATOM 723 C C . ASN A 1 92 ? -1.742 -7.343 22.909 1.00 79.44 92 ASN A C 1
ATOM 725 O O . ASN A 1 92 ? -0.765 -6.623 22.699 1.00 79.44 92 ASN A O 1
ATOM 729 N N . VAL A 1 93 ? -1.624 -8.635 23.202 1.00 79.12 93 VAL A N 1
ATOM 730 C CA . VAL A 1 93 ? -0.331 -9.324 23.341 1.00 79.12 93 VAL A CA 1
ATOM 731 C C . VAL A 1 93 ? 0.065 -10.122 22.094 1.00 79.12 93 VAL A C 1
ATOM 733 O O . VAL A 1 93 ? 1.237 -10.459 21.949 1.00 79.12 93 VAL A O 1
ATOM 736 N N . SER A 1 94 ? -0.883 -10.389 21.191 1.00 77.38 94 SER A N 1
ATOM 737 C CA . SER A 1 94 ? -0.693 -11.124 19.936 1.00 77.38 94 SER A CA 1
ATOM 738 C C . SER A 1 94 ? -1.164 -10.312 18.728 1.00 77.38 94 SER A C 1
ATOM 740 O O . SER A 1 94 ? -1.959 -9.372 18.861 1.00 77.38 94 SER A O 1
ATOM 742 N N . LEU A 1 95 ? -0.670 -10.686 17.546 1.00 85.81 95 LEU A N 1
ATOM 743 C CA . LEU A 1 95 ? -1.132 -10.133 16.278 1.00 85.81 95 LEU A CA 1
ATOM 744 C C . LEU A 1 95 ? -2.471 -10.758 15.882 1.00 85.81 95 LEU A C 1
ATOM 746 O O . LEU A 1 95 ? -2.742 -11.935 16.148 1.00 85.81 95 LEU A O 1
ATOM 750 N N . GLN A 1 96 ? -3.297 -9.960 15.212 1.00 82.62 96 GLN A N 1
ATOM 751 C CA . GLN A 1 96 ? -4.521 -10.444 14.580 1.00 82.62 96 GLN A CA 1
ATOM 752 C C . GLN A 1 96 ? -4.236 -10.797 13.124 1.00 82.62 96 GLN A C 1
ATOM 754 O O . GLN A 1 96 ? -3.447 -10.120 12.470 1.00 82.62 96 GLN A O 1
ATOM 759 N N . SER A 1 97 ? -4.902 -11.822 12.608 1.00 86.19 97 SER A N 1
ATOM 760 C CA . SER A 1 97 ? -4.887 -12.168 11.190 1.00 86.19 97 SER A CA 1
ATOM 761 C C . SER A 1 97 ? -6.248 -11.874 10.559 1.00 86.19 97 SER A C 1
ATOM 763 O O . SER A 1 97 ? -7.297 -11.956 11.206 1.00 86.19 97 SER A O 1
ATOM 765 N N . PHE A 1 98 ? -6.234 -11.503 9.286 1.00 86.75 98 PHE A N 1
ATOM 766 C CA . PHE A 1 98 ? -7.420 -11.467 8.440 1.00 86.75 98 PHE A CA 1
ATOM 767 C C . PHE A 1 98 ? -7.067 -11.957 7.039 1.00 86.75 98 PHE A C 1
ATOM 769 O O . PHE A 1 98 ? -5.899 -12.004 6.656 1.00 86.75 98 PHE A O 1
ATOM 776 N N . PHE A 1 99 ? -8.085 -12.336 6.272 1.00 89.19 99 PHE A N 1
ATOM 777 C CA . PHE A 1 99 ? -7.901 -12.945 4.961 1.00 89.19 99 PHE A CA 1
ATOM 778 C C . PHE A 1 99 ? -8.436 -12.041 3.858 1.00 89.19 99 PHE A C 1
ATOM 780 O O . PHE A 1 99 ? -9.429 -11.333 4.032 1.00 89.19 99 PHE A O 1
ATOM 787 N N . THR A 1 100 ? -7.779 -12.092 2.703 1.00 90.38 100 THR A N 1
ATOM 788 C CA . THR A 1 100 ? -8.264 -11.491 1.458 1.00 90.38 100 THR A CA 1
ATOM 789 C C . THR A 1 100 ? -8.279 -12.533 0.349 1.00 90.38 100 THR A C 1
ATOM 791 O O . THR A 1 100 ? -7.405 -13.389 0.292 1.00 90.38 100 THR A O 1
ATOM 794 N N . CYS A 1 101 ? -9.261 -12.490 -0.543 1.00 89.88 101 CYS A N 1
ATOM 795 C CA . CYS A 1 101 ? -9.395 -13.468 -1.616 1.00 89.88 101 CYS A CA 1
ATOM 796 C C . CYS A 1 101 ? -8.689 -13.005 -2.902 1.00 89.88 101 CYS A C 1
ATOM 798 O O . CYS A 1 101 ? -8.941 -11.902 -3.417 1.00 89.88 101 CYS A O 1
ATOM 800 N N . LYS A 1 102 ? -7.831 -13.863 -3.468 1.00 89.44 102 LYS A N 1
ATOM 801 C CA . LYS A 1 102 ? -7.175 -13.642 -4.765 1.00 89.44 102 LYS A CA 1
ATOM 802 C C . LYS A 1 102 ? -8.125 -14.002 -5.917 1.00 89.44 102 LYS A C 1
ATOM 804 O O . LYS A 1 102 ? -7.984 -15.029 -6.563 1.00 89.44 102 LYS A O 1
ATOM 809 N N . THR A 1 103 ? -9.065 -13.104 -6.217 1.00 87.25 103 THR A N 1
ATOM 810 C CA . THR A 1 103 ? -10.118 -13.293 -7.251 1.00 87.25 103 THR A CA 1
ATOM 811 C C . THR A 1 103 ? -9.639 -13.539 -8.691 1.00 87.25 103 THR A C 1
ATOM 813 O O . THR A 1 103 ? -10.445 -13.880 -9.543 1.00 87.25 103 THR A O 1
ATOM 816 N N . HIS A 1 104 ? -8.353 -13.339 -8.977 1.00 81.50 104 HIS A N 1
ATOM 817 C CA . HIS A 1 104 ? -7.754 -13.538 -10.301 1.00 81.50 104 HIS A CA 1
ATOM 818 C C . HIS A 1 104 ? -7.038 -14.889 -10.440 1.00 81.50 104 HIS A C 1
ATOM 820 O O . HIS A 1 104 ? -6.569 -15.200 -11.528 1.00 81.50 104 HIS A O 1
ATOM 826 N N . LYS A 1 105 ? -6.908 -15.661 -9.352 1.00 84.56 105 LYS A N 1
ATOM 827 C CA . LYS A 1 105 ? -6.300 -16.995 -9.369 1.00 84.56 105 LYS A CA 1
ATOM 828 C C . LYS A 1 105 ? -7.396 -18.058 -9.343 1.00 84.56 105 LYS A C 1
ATOM 830 O O . LYS A 1 105 ? -8.414 -17.876 -8.669 1.00 84.56 105 LYS A O 1
ATOM 835 N N . CYS A 1 106 ? -7.167 -19.160 -10.057 1.00 84.88 106 CYS A N 1
ATOM 836 C CA . CYS A 1 106 ? -8.053 -20.320 -10.027 1.00 84.88 106 CYS A CA 1
ATOM 837 C C . CYS A 1 106 ? -8.233 -20.815 -8.582 1.00 84.88 106 CYS A C 1
ATOM 839 O O . CYS A 1 106 ? -7.315 -20.710 -7.767 1.00 84.88 106 CYS A O 1
ATOM 841 N N . GLY A 1 107 ? -9.436 -21.278 -8.239 1.00 86.69 107 GLY A N 1
ATOM 842 C CA . GLY A 1 107 ? -9.762 -21.740 -6.888 1.00 86.69 107 GLY A CA 1
ATOM 843 C C . GLY A 1 107 ? -9.886 -20.635 -5.829 1.00 86.69 107 GLY A C 1
ATOM 844 O O . GLY A 1 107 ? -10.147 -20.947 -4.666 1.00 86.69 107 GLY A O 1
ATOM 845 N N . TYR A 1 108 ? -9.741 -19.355 -6.196 1.00 89.06 108 TYR A N 1
ATOM 846 C CA . TYR A 1 108 ? -9.970 -18.200 -5.317 1.00 89.06 108 TYR A CA 1
ATOM 847 C C . TYR A 1 108 ? -9.234 -18.274 -3.958 1.00 89.06 108 TYR A C 1
ATOM 849 O O . TYR A 1 108 ? -9.861 -18.087 -2.908 1.00 89.06 108 TYR A O 1
ATOM 857 N N . PRO A 1 109 ? -7.914 -18.552 -3.939 1.00 92.19 109 PRO A N 1
ATOM 858 C CA . PRO A 1 109 ? -7.179 -18.805 -2.707 1.00 92.19 109 PRO A CA 1
ATOM 859 C C . PRO A 1 109 ? -7.176 -17.582 -1.787 1.00 92.19 109 PRO A C 1
ATOM 861 O O . PRO A 1 109 ? -7.179 -16.424 -2.236 1.00 92.19 109 PRO A O 1
ATOM 864 N N . LEU A 1 110 ? -7.149 -17.846 -0.481 1.00 92.25 110 LEU A N 1
ATOM 865 C CA . LEU A 1 110 ? -7.066 -16.811 0.539 1.00 92.25 110 LEU A CA 1
ATOM 866 C C . LEU A 1 110 ? -5.609 -16.410 0.791 1.00 92.25 110 LEU A C 1
ATOM 868 O O . LEU A 1 110 ? -4.699 -17.233 0.815 1.00 92.25 110 LEU A O 1
ATOM 872 N N . ARG A 1 111 ? -5.387 -15.112 0.985 1.00 90.50 111 ARG A N 1
ATOM 873 C CA . ARG A 1 111 ? -4.123 -14.519 1.416 1.00 90.50 111 ARG A CA 1
ATOM 874 C C . ARG A 1 111 ? -4.279 -14.050 2.851 1.00 90.50 111 ARG A C 1
ATOM 876 O O . ARG A 1 111 ? -5.127 -13.195 3.117 1.00 90.50 111 ARG A O 1
ATOM 883 N N . LEU A 1 112 ? -3.445 -14.579 3.737 1.00 90.88 112 LEU A N 1
ATOM 884 C CA . LEU A 1 112 ? -3.360 -14.138 5.123 1.00 90.88 112 LEU A CA 1
ATOM 885 C C . LEU A 1 112 ? -2.605 -12.808 5.211 1.00 90.88 112 LEU A C 1
ATOM 887 O O . LEU A 1 112 ? -1.539 -12.652 4.614 1.00 90.88 112 LEU A O 1
ATOM 891 N N . ILE A 1 113 ? -3.160 -11.864 5.965 1.00 90.12 113 ILE A N 1
ATOM 892 C CA . ILE A 1 113 ? -2.561 -10.565 6.275 1.00 90.12 113 ILE A CA 1
ATOM 893 C C . ILE A 1 113 ? -2.576 -10.378 7.791 1.00 90.12 113 ILE A C 1
ATOM 895 O O . ILE A 1 113 ? -3.577 -10.673 8.452 1.00 90.12 113 ILE A O 1
ATOM 899 N N . VAL A 1 114 ? -1.469 -9.889 8.345 1.00 90.31 114 VAL A N 1
ATOM 900 C CA . VAL A 1 114 ? -1.349 -9.582 9.771 1.00 90.31 114 VAL A CA 1
ATOM 901 C C . VAL A 1 114 ? -1.759 -8.143 10.059 1.00 90.31 114 VAL A C 1
ATOM 903 O O . VAL A 1 114 ? -1.598 -7.243 9.239 1.00 90.31 114 VAL A O 1
ATOM 906 N N . SER A 1 115 ? -2.301 -7.917 11.248 1.00 88.56 115 SER A N 1
ATOM 907 C CA . SER A 1 115 ? -2.650 -6.601 11.764 1.00 88.56 115 SER A CA 1
ATOM 908 C C . SER A 1 115 ? -2.029 -6.416 13.141 1.00 88.56 115 SER A C 1
ATOM 910 O O . SER A 1 115 ? -2.372 -7.110 14.100 1.00 88.56 115 SER A O 1
ATOM 912 N N . GLU A 1 116 ? -1.180 -5.400 13.247 1.00 89.94 116 GLU A N 1
ATOM 913 C CA . GLU A 1 116 ? -0.539 -4.964 14.494 1.00 89.94 116 GLU A CA 1
ATOM 914 C C . GLU A 1 116 ? -1.455 -4.085 15.353 1.00 89.94 116 GLU A C 1
ATOM 916 O O . GLU A 1 116 ? -1.080 -3.618 16.427 1.00 89.94 116 GLU A O 1
ATOM 921 N N . LYS A 1 117 ? -2.671 -3.792 14.882 1.00 84.88 117 LYS A N 1
ATOM 922 C CA . LYS A 1 117 ? -3.556 -2.823 15.528 1.00 84.88 117 LYS A CA 1
ATOM 923 C C . LYS A 1 117 ? -3.801 -3.171 17.003 1.00 84.88 117 LYS A C 1
ATOM 925 O O . LYS A 1 117 ? -4.414 -4.183 17.342 1.00 84.88 117 LYS A O 1
ATOM 930 N N . GLY A 1 118 ? -3.365 -2.267 17.881 1.00 82.50 118 GLY A N 1
ATOM 931 C CA . GLY A 1 118 ? -3.514 -2.383 19.333 1.00 82.50 118 GLY A CA 1
ATOM 932 C C . GLY A 1 118 ? -2.534 -3.346 20.013 1.00 82.50 118 GLY A C 1
ATOM 933 O O . GLY A 1 118 ? -2.651 -3.528 21.228 1.00 82.50 118 GLY A O 1
ATOM 934 N N . SER A 1 119 ? -1.607 -3.962 19.269 1.00 89.56 119 SER A N 1
ATOM 935 C CA . SER A 1 119 ? -0.535 -4.792 19.820 1.00 89.56 119 SER A CA 1
ATOM 936 C C . SER A 1 119 ? 0.720 -3.968 20.111 1.00 89.56 119 SER A C 1
ATOM 938 O O . SER A 1 119 ? 0.898 -2.869 19.586 1.00 89.56 119 SER A O 1
ATOM 940 N N . TRP A 1 120 ? 1.605 -4.502 20.955 1.00 92.50 120 TRP A N 1
ATOM 941 C CA . TRP A 1 120 ? 2.875 -3.843 21.273 1.00 92.50 120 TRP A CA 1
ATOM 942 C C . TRP A 1 120 ? 3.830 -3.793 20.072 1.00 92.50 120 TRP A C 1
ATOM 944 O O . TRP A 1 120 ? 4.634 -2.867 19.966 1.00 92.50 120 TRP A O 1
ATOM 954 N N . GLN A 1 121 ? 3.707 -4.752 19.148 1.00 93.38 121 GLN A N 1
ATOM 955 C CA . GLN A 1 121 ? 4.479 -4.783 17.908 1.00 93.38 121 GLN A CA 1
ATOM 956 C C . GLN A 1 121 ? 4.239 -3.532 17.066 1.00 93.38 121 GLN A C 1
ATOM 958 O O . GLN A 1 121 ? 5.176 -3.087 16.423 1.00 93.38 121 GLN A O 1
ATOM 963 N N . ARG A 1 122 ? 3.051 -2.906 17.111 1.00 93.56 122 ARG A N 1
ATOM 964 C CA . ARG A 1 122 ? 2.796 -1.668 16.356 1.00 93.56 122 ARG A CA 1
ATOM 965 C C . ARG A 1 122 ? 3.746 -0.538 16.744 1.00 93.56 122 ARG A C 1
ATOM 967 O O . ARG A 1 122 ? 4.195 0.196 15.868 1.00 93.56 122 ARG A O 1
ATOM 974 N N . SER A 1 123 ? 4.026 -0.388 18.039 1.00 94.62 123 SER A N 1
ATOM 975 C CA . SER A 1 123 ? 4.922 0.656 18.541 1.00 94.62 123 SER A CA 1
ATOM 976 C C . SER A 1 123 ? 6.360 0.388 18.105 1.00 94.62 123 SER A C 1
ATOM 978 O O . SER A 1 123 ? 7.021 1.286 17.592 1.00 94.62 123 SER A O 1
ATOM 980 N N . VAL A 1 124 ? 6.819 -0.861 18.241 1.00 96.19 124 VAL A N 1
ATOM 981 C CA . VAL A 1 124 ? 8.171 -1.268 17.823 1.00 96.19 124 VAL A CA 1
ATOM 982 C C . VAL A 1 124 ? 8.330 -1.162 16.306 1.00 96.19 124 VAL A C 1
ATOM 984 O O . VAL A 1 124 ? 9.294 -0.572 15.838 1.00 96.19 124 VAL A O 1
ATOM 987 N N . ALA A 1 125 ? 7.352 -1.637 15.534 1.00 95.75 125 ALA A N 1
ATOM 988 C CA . ALA A 1 125 ? 7.344 -1.534 14.080 1.00 95.75 125 ALA A CA 1
ATOM 989 C C . ALA A 1 125 ? 7.341 -0.078 13.610 1.00 95.75 125 ALA A C 1
ATOM 991 O O . ALA A 1 125 ? 8.029 0.243 12.654 1.00 95.75 125 ALA A O 1
ATOM 992 N N . GLY A 1 126 ? 6.600 0.813 14.280 1.00 96.25 126 GLY A N 1
ATOM 993 C CA . GLY A 1 126 ? 6.608 2.244 13.968 1.00 96.25 126 GLY A CA 1
ATOM 994 C C . GLY A 1 126 ? 7.973 2.893 14.203 1.00 96.25 126 GLY A C 1
ATOM 995 O O . GLY A 1 126 ? 8.429 3.664 13.363 1.00 96.25 126 GLY A O 1
ATOM 996 N N . TYR A 1 127 ? 8.642 2.539 15.304 1.00 96.94 127 TYR A N 1
ATOM 997 C CA . TYR A 1 127 ? 10.009 2.984 15.586 1.00 96.94 127 TYR A CA 1
ATOM 998 C C . TYR A 1 127 ? 11.001 2.474 14.529 1.00 96.94 127 TYR A C 1
ATOM 1000 O O . TYR A 1 127 ? 11.693 3.274 13.903 1.00 96.94 127 TYR A O 1
ATOM 1008 N N . LEU A 1 128 ? 11.002 1.162 14.262 1.00 97.62 128 LEU A N 1
ATOM 1009 C CA . LEU A 1 128 ? 11.855 0.541 13.244 1.00 97.62 128 LEU A CA 1
ATOM 1010 C C . LEU A 1 128 ? 11.600 1.140 11.855 1.00 97.62 128 LEU A C 1
ATOM 1012 O O . LEU A 1 128 ? 12.539 1.524 11.170 1.00 97.62 128 LEU A O 1
ATOM 1016 N N . GLN A 1 129 ? 10.333 1.284 11.455 1.00 96.69 129 GLN A N 1
ATOM 1017 C CA . GLN A 1 129 ? 9.941 1.856 10.166 1.00 96.69 129 GLN A CA 1
ATOM 1018 C C . GLN A 1 129 ? 10.441 3.296 10.001 1.00 96.69 129 GLN A C 1
ATOM 1020 O O . GLN A 1 129 ? 10.864 3.661 8.906 1.00 96.69 129 GLN A O 1
ATOM 1025 N N . GLY A 1 130 ? 10.402 4.112 11.059 1.00 95.56 130 GLY A N 1
ATOM 1026 C CA . GLY A 1 130 ? 10.902 5.489 11.018 1.00 95.56 130 GLY A CA 1
ATOM 1027 C C . GLY A 1 130 ? 12.406 5.568 10.742 1.00 95.56 130 GLY A C 1
ATOM 1028 O O . GLY A 1 130 ? 12.846 6.404 9.950 1.00 95.56 130 GLY A O 1
ATOM 1029 N N . ILE A 1 131 ? 13.179 4.662 11.348 1.00 96.44 131 ILE A N 1
ATOM 1030 C CA . ILE A 1 131 ? 14.626 4.558 11.122 1.00 96.44 131 ILE A CA 1
ATOM 1031 C C . ILE A 1 131 ? 14.902 4.010 9.721 1.00 96.44 131 ILE A C 1
ATOM 1033 O O . ILE A 1 131 ? 15.541 4.693 8.926 1.00 96.44 131 ILE A O 1
ATOM 1037 N N . LEU A 1 132 ? 14.352 2.838 9.382 1.00 96.19 132 LEU A N 1
ATOM 1038 C CA . LEU A 1 132 ? 14.542 2.189 8.076 1.00 96.19 132 LEU A CA 1
ATOM 1039 C C . LEU A 1 132 ? 14.150 3.114 6.917 1.00 96.19 132 LEU A C 1
ATOM 1041 O O . LEU A 1 132 ? 14.854 3.194 5.920 1.00 96.19 132 LEU A O 1
ATOM 1045 N N . GLY A 1 133 ? 13.060 3.875 7.060 1.00 93.81 133 GLY A N 1
ATOM 1046 C CA . GLY A 1 133 ? 12.603 4.815 6.033 1.00 93.81 133 GLY A CA 1
ATOM 1047 C C . GLY A 1 133 ? 13.552 5.993 5.785 1.00 93.81 133 GLY A C 1
ATOM 1048 O O . GLY A 1 133 ? 13.417 6.669 4.764 1.00 93.81 133 GLY A O 1
ATOM 1049 N N . SER A 1 134 ? 14.499 6.238 6.695 1.00 93.00 134 SER A N 1
ATOM 1050 C CA . SER A 1 134 ? 15.560 7.237 6.539 1.00 93.00 134 SER A CA 1
ATOM 1051 C C . SER A 1 134 ? 16.823 6.685 5.871 1.00 93.00 134 SER A C 1
ATOM 1053 O O . SER A 1 134 ? 17.656 7.485 5.452 1.00 93.00 134 SER A O 1
ATOM 1055 N N . LEU A 1 135 ? 16.962 5.360 5.765 1.00 90.94 135 LEU A N 1
ATOM 1056 C CA . LEU A 1 135 ? 18.117 4.667 5.178 1.00 90.94 135 LEU A CA 1
ATOM 1057 C C . LEU A 1 135 ? 17.973 4.491 3.660 1.00 90.94 135 LEU A C 1
ATOM 1059 O O . LEU A 1 135 ? 18.340 3.454 3.121 1.00 90.94 135 LEU A O 1
ATOM 1063 N N . ARG A 1 136 ? 17.358 5.451 2.961 1.00 73.06 136 ARG A N 1
ATOM 1064 C CA . ARG A 1 136 ? 17.130 5.308 1.517 1.00 73.06 136 ARG A CA 1
ATOM 1065 C C . ARG A 1 136 ? 18.471 5.198 0.792 1.00 73.06 136 ARG A C 1
ATOM 1067 O O . ARG A 1 136 ? 19.197 6.187 0.722 1.00 73.06 136 ARG A O 1
ATOM 1074 N N . SER A 1 137 ? 18.748 4.022 0.247 1.00 68.06 137 SER A N 1
ATOM 1075 C CA . SER A 1 137 ? 19.847 3.775 -0.675 1.00 68.06 137 SER A CA 1
ATOM 1076 C C . SER A 1 137 ? 19.452 4.201 -2.091 1.00 68.06 137 SER A C 1
ATOM 1078 O O . SER A 1 137 ? 18.266 4.274 -2.438 1.00 68.06 137 SER A O 1
ATOM 1080 N N . GLY A 1 138 ? 20.449 4.542 -2.909 1.00 79.69 138 GLY A N 1
ATOM 1081 C CA . GLY A 1 138 ? 20.234 4.751 -4.336 1.00 79.69 138 GLY A CA 1
ATOM 1082 C C . GLY A 1 138 ? 19.950 3.400 -4.972 1.00 79.69 138 GLY A C 1
ATOM 1083 O O . GLY A 1 138 ? 20.846 2.577 -5.046 1.00 79.69 138 GLY A O 1
ATOM 1084 N N . ASP A 1 139 ? 18.720 3.146 -5.393 1.00 90.38 139 ASP A N 1
ATOM 1085 C CA . ASP A 1 139 ? 18.379 1.934 -6.133 1.00 90.38 139 ASP A CA 1
ATOM 1086 C C . ASP A 1 139 ? 18.479 2.216 -7.641 1.00 90.38 139 ASP A C 1
ATOM 1088 O O . ASP A 1 139 ? 17.889 3.200 -8.101 1.00 90.38 139 ASP A O 1
ATOM 1092 N N . PRO A 1 140 ? 19.227 1.412 -8.418 1.00 92.56 140 PRO A N 1
ATOM 1093 C CA . PRO A 1 140 ? 19.467 1.704 -9.826 1.00 92.56 140 PRO A CA 1
ATOM 1094 C C . PRO A 1 140 ? 18.273 1.393 -10.737 1.00 92.56 140 PRO A C 1
ATOM 1096 O O . PRO A 1 140 ? 18.240 1.897 -11.860 1.00 92.56 140 PRO A O 1
ATOM 1099 N N . PHE A 1 141 ? 17.322 0.565 -10.298 1.00 95.12 141 PHE A N 1
ATOM 1100 C CA . PHE A 1 141 ? 16.234 0.053 -11.137 1.00 95.12 141 PHE A CA 1
ATOM 1101 C C . PHE A 1 141 ? 14.844 0.459 -10.647 1.00 95.12 141 PHE A C 1
ATOM 1103 O O . PHE A 1 141 ? 13.890 0.435 -11.432 1.00 95.12 141 PHE A O 1
ATOM 1110 N N . LEU A 1 142 ? 14.703 0.818 -9.371 1.00 95.00 142 LEU A N 1
ATOM 1111 C CA . LEU A 1 142 ? 13.423 1.150 -8.757 1.00 95.00 142 LEU A CA 1
ATOM 1112 C C . LEU A 1 142 ? 12.744 2.339 -9.443 1.00 95.00 142 LEU A C 1
ATOM 1114 O O . LEU A 1 142 ? 13.248 3.460 -9.440 1.00 95.00 142 LEU A O 1
ATOM 1118 N N . VAL A 1 143 ? 11.522 2.105 -9.913 1.00 95.12 143 VAL A N 1
ATOM 1119 C CA . VAL A 1 143 ? 10.605 3.142 -10.385 1.00 95.12 143 VAL A CA 1
ATOM 1120 C C . VAL A 1 143 ? 9.413 3.288 -9.445 1.00 95.12 143 VAL A C 1
ATOM 1122 O O . VAL A 1 143 ? 8.827 2.302 -8.992 1.00 95.12 143 VAL A O 1
ATOM 1125 N N . GLN A 1 144 ? 8.988 4.522 -9.170 1.00 92.69 144 GLN A N 1
ATOM 1126 C CA . GLN A 1 144 ? 7.832 4.785 -8.292 1.00 92.69 144 GLN A CA 1
ATOM 1127 C C . GLN A 1 144 ? 6.499 4.698 -9.032 1.00 92.69 144 GLN A C 1
ATOM 1129 O O . GLN A 1 144 ? 5.431 4.590 -8.420 1.00 92.69 144 GLN A O 1
ATOM 1134 N N . SER A 1 145 ? 6.525 4.789 -10.361 1.00 94.19 145 SER A N 1
ATOM 1135 C CA . SER A 1 145 ? 5.338 4.634 -11.192 1.00 94.19 145 SER A CA 1
ATOM 1136 C C . SER A 1 145 ? 5.692 4.400 -12.657 1.00 94.19 145 SER A C 1
ATOM 1138 O O . SER A 1 145 ? 6.755 4.778 -13.133 1.00 94.19 145 SER A O 1
ATOM 1140 N N . SER A 1 146 ? 4.711 3.922 -13.423 1.00 94.38 146 SER A N 1
ATOM 1141 C CA . SER A 1 146 ? 4.742 3.906 -14.896 1.00 94.38 146 SER A CA 1
ATOM 1142 C C . SER A 1 146 ? 5.130 5.241 -15.559 1.00 94.38 146 SER A C 1
ATOM 1144 O O . SER A 1 146 ? 5.527 5.240 -16.716 1.00 94.38 146 SER A O 1
ATOM 1146 N N . VAL A 1 147 ? 4.977 6.385 -14.873 1.00 94.38 147 VAL A N 1
ATOM 1147 C CA . VAL A 1 147 ? 5.297 7.698 -15.455 1.00 94.38 147 VAL A CA 1
ATOM 1148 C C . VAL A 1 147 ? 6.803 7.846 -15.648 1.00 94.38 147 VAL A C 1
ATOM 1150 O O . VAL A 1 147 ? 7.216 8.392 -16.661 1.00 94.38 147 VAL A O 1
ATOM 1153 N N . GLU A 1 148 ? 7.613 7.309 -14.736 1.00 95.00 148 GLU A N 1
ATOM 1154 C CA . GLU A 1 148 ? 9.077 7.328 -14.855 1.00 95.00 148 GLU A CA 1
ATOM 1155 C C . GLU A 1 148 ? 9.547 6.479 -16.040 1.00 95.00 148 GLU A C 1
ATOM 1157 O O . GLU A 1 148 ? 10.409 6.906 -16.801 1.00 95.00 148 GLU A O 1
ATOM 1162 N N . ILE A 1 149 ? 8.890 5.339 -16.282 1.00 95.06 149 ILE A N 1
ATOM 1163 C CA . ILE A 1 149 ? 9.134 4.508 -17.471 1.00 95.06 149 ILE A CA 1
ATOM 1164 C C . ILE A 1 149 ? 8.757 5.276 -18.745 1.00 95.06 149 ILE A C 1
ATOM 1166 O O . ILE A 1 149 ? 9.495 5.252 -19.723 1.00 95.06 149 ILE A O 1
ATOM 1170 N N . VAL A 1 150 ? 7.627 5.996 -18.745 1.00 95.25 150 VAL A N 1
ATOM 1171 C CA . VAL A 1 150 ? 7.230 6.855 -19.876 1.00 95.25 150 VAL A CA 1
ATOM 1172 C C . VAL A 1 150 ? 8.249 7.968 -20.120 1.00 95.25 150 VAL A C 1
ATOM 1174 O O . VAL A 1 150 ? 8.542 8.251 -21.277 1.00 95.25 150 VAL A O 1
ATOM 1177 N N . SER A 1 151 ? 8.793 8.601 -19.078 1.00 94.25 151 SER A N 1
ATOM 1178 C CA . SER A 1 151 ? 9.860 9.600 -19.235 1.00 94.25 151 SER A CA 1
ATOM 1179 C C . SER A 1 151 ? 11.106 8.983 -19.871 1.00 94.25 151 SER A C 1
ATOM 1181 O O . SER A 1 151 ? 11.577 9.489 -20.885 1.00 94.25 151 SER A O 1
ATOM 1183 N N . ALA A 1 152 ? 11.544 7.827 -19.369 1.00 91.69 152 ALA A N 1
ATOM 1184 C CA . ALA A 1 152 ? 12.672 7.079 -19.918 1.00 91.69 152 ALA A CA 1
ATOM 1185 C C . ALA A 1 152 ? 12.455 6.639 -21.382 1.00 91.69 152 ALA A C 1
ATOM 1187 O O . ALA A 1 152 ? 13.395 6.622 -22.167 1.00 91.69 152 ALA A O 1
ATOM 1188 N N . LEU A 1 153 ? 11.220 6.294 -21.764 1.00 91.62 153 LEU A N 1
ATOM 1189 C CA . LEU A 1 153 ? 10.848 5.970 -23.148 1.00 91.62 153 LEU A CA 1
ATOM 1190 C C . LEU A 1 153 ? 10.850 7.206 -24.060 1.00 91.62 153 LEU A C 1
ATOM 1192 O O . LEU A 1 153 ? 11.199 7.092 -25.231 1.00 91.62 153 LEU A O 1
ATOM 1196 N N . LYS A 1 154 ? 10.459 8.379 -23.544 1.00 90.88 154 LYS A N 1
ATOM 1197 C CA . LYS A 1 154 ? 10.452 9.648 -24.298 1.00 90.88 154 LYS A CA 1
ATOM 1198 C C . LYS A 1 154 ? 11.850 10.177 -24.586 1.00 90.88 154 LYS A C 1
ATOM 1200 O O . LYS A 1 154 ? 12.045 10.783 -25.631 1.00 90.88 154 LYS A O 1
ATOM 1205 N N . GLU A 1 155 ? 12.788 9.955 -23.672 1.00 88.31 155 GLU A N 1
ATOM 1206 C CA . GLU A 1 155 ? 14.213 10.248 -23.882 1.00 88.31 155 GLU A CA 1
ATOM 1207 C C . GLU A 1 155 ? 14.824 9.382 -24.996 1.00 88.31 155 GLU A C 1
ATOM 1209 O O . GLU A 1 155 ? 15.871 9.722 -25.539 1.00 88.31 155 GLU A O 1
ATOM 1214 N N . GLY A 1 156 ? 14.137 8.301 -25.376 1.00 80.94 156 GLY A N 1
ATOM 1215 C CA . GLY A 1 156 ? 14.598 7.335 -26.357 1.00 80.94 156 GLY A CA 1
ATOM 1216 C C . GLY A 1 156 ? 15.426 6.231 -25.707 1.00 80.94 156 GLY A C 1
ATOM 1217 O O . GLY A 1 156 ? 16.191 6.444 -24.768 1.00 80.94 156 GLY A O 1
ATOM 1218 N N . MET A 1 157 ? 15.266 5.016 -26.223 1.00 82.75 157 MET A N 1
ATOM 1219 C CA . MET A 1 157 ? 16.130 3.881 -25.903 1.00 82.75 157 MET A CA 1
ATOM 1220 C C . MET A 1 157 ? 16.693 3.335 -27.215 1.00 82.75 157 MET A C 1
ATOM 1222 O O . MET A 1 157 ? 16.179 2.334 -27.721 1.00 82.75 157 MET A O 1
ATOM 1226 N N . PRO A 1 158 ? 17.683 4.030 -27.811 1.00 70.50 158 PRO A N 1
ATOM 1227 C CA . PRO A 1 158 ? 18.350 3.527 -29.002 1.00 70.50 158 PRO A CA 1
ATOM 1228 C C . PRO A 1 158 ? 18.931 2.142 -28.690 1.00 70.50 158 PRO A C 1
ATOM 1230 O O . PRO A 1 158 ? 19.421 1.906 -27.585 1.00 70.50 158 PRO A O 1
ATOM 1233 N N . SER A 1 159 ? 18.800 1.220 -29.644 1.00 82.62 159 SER A N 1
ATOM 1234 C CA . SER A 1 159 ? 19.174 -0.200 -29.532 1.00 82.62 159 SER A CA 1
ATOM 1235 C C . SER A 1 159 ? 18.215 -1.113 -28.755 1.00 82.62 159 SER A C 1
ATOM 1237 O O . SER A 1 159 ? 18.489 -2.304 -28.668 1.00 82.62 159 SER A O 1
ATOM 1239 N N . ALA A 1 160 ? 17.093 -0.634 -28.206 1.00 88.81 160 ALA A N 1
ATOM 1240 C CA . ALA A 1 160 ? 16.121 -1.520 -27.556 1.00 88.81 160 ALA A CA 1
ATOM 1241 C C . ALA A 1 160 ? 15.353 -2.375 -28.584 1.00 88.81 160 ALA A C 1
ATOM 1243 O O . ALA A 1 160 ? 14.455 -1.870 -29.256 1.00 88.81 160 ALA A O 1
ATOM 1244 N N . SER A 1 161 ? 15.655 -3.674 -28.667 1.00 89.38 161 SER A N 1
ATOM 1245 C CA . SER A 1 161 ? 15.032 -4.582 -29.649 1.00 89.38 161 SER A CA 1
ATOM 1246 C C . SER A 1 161 ? 13.846 -5.370 -29.093 1.00 89.38 161 SER A C 1
ATOM 1248 O O . SER A 1 161 ? 12.938 -5.760 -29.825 1.00 89.38 161 SER A O 1
ATOM 1250 N N . THR A 1 162 ? 13.857 -5.655 -27.791 1.00 92.50 162 THR A N 1
ATOM 1251 C CA . THR A 1 162 ? 12.832 -6.457 -27.123 1.00 92.50 162 THR A CA 1
ATOM 1252 C C .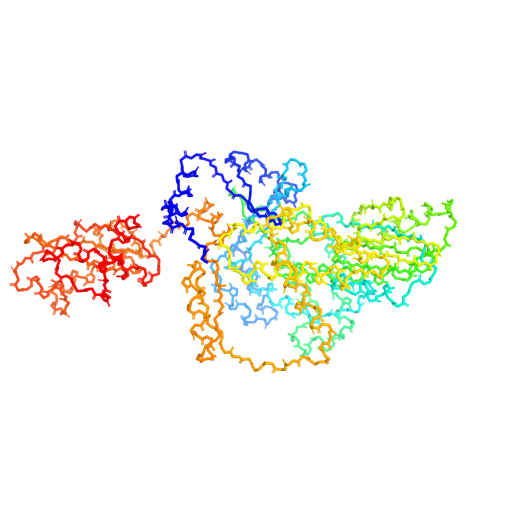 THR A 1 162 ? 12.884 -6.252 -25.612 1.00 92.50 162 THR A C 1
ATOM 1254 O O . THR A 1 162 ? 13.821 -5.653 -25.080 1.00 92.50 162 THR A O 1
ATOM 1257 N N . ALA A 1 163 ? 11.900 -6.785 -24.896 1.00 95.06 163 ALA A N 1
ATOM 1258 C CA . ALA A 1 163 ? 11.946 -6.885 -23.446 1.00 95.06 163 ALA A CA 1
ATOM 1259 C C . ALA A 1 163 ? 11.172 -8.099 -22.951 1.00 95.06 163 ALA A C 1
ATOM 1261 O O . ALA A 1 163 ? 10.214 -8.535 -23.585 1.00 95.06 163 ALA A O 1
ATOM 1262 N N . PHE A 1 164 ? 11.549 -8.585 -21.777 1.00 96.62 164 PHE A N 1
ATOM 1263 C CA . PHE A 1 164 ? 10.812 -9.599 -21.034 1.00 96.62 164 PHE A CA 1
ATOM 1264 C C . PHE A 1 164 ? 10.639 -9.140 -19.586 1.00 96.62 164 PHE A C 1
ATOM 1266 O O . PHE A 1 164 ? 11.383 -8.279 -19.105 1.00 96.62 164 PHE A O 1
ATOM 1273 N N . SER A 1 165 ? 9.634 -9.667 -18.893 1.00 97.44 165 SER A N 1
ATOM 1274 C CA . SER A 1 165 ? 9.408 -9.337 -17.483 1.00 97.44 165 SER A CA 1
ATOM 1275 C C . SER A 1 165 ? 9.759 -10.500 -16.577 1.00 97.44 165 SER A C 1
ATOM 1277 O O . SER A 1 165 ? 9.551 -11.652 -16.953 1.00 97.44 165 SER A O 1
ATOM 1279 N N . ILE A 1 166 ? 10.241 -10.185 -15.378 1.00 97.62 166 ILE A N 1
ATOM 1280 C CA . ILE A 1 166 ? 10.536 -11.147 -14.314 1.00 97.62 166 ILE A CA 1
ATOM 1281 C C . ILE A 1 166 ? 9.690 -10.768 -13.089 1.00 97.62 166 ILE A C 1
ATOM 1283 O O . ILE A 1 166 ? 9.672 -9.604 -12.700 1.00 97.62 166 ILE A O 1
ATOM 1287 N N . ASP A 1 167 ? 8.990 -11.726 -12.485 1.00 95.06 167 ASP A N 1
ATOM 1288 C CA . ASP A 1 167 ? 8.172 -11.547 -11.272 1.00 95.06 167 ASP A CA 1
ATOM 1289 C C . ASP A 1 167 ? 8.757 -12.374 -10.122 1.00 95.06 167 ASP A C 1
ATOM 1291 O O . ASP A 1 167 ? 9.068 -13.559 -10.298 1.00 95.06 167 ASP A O 1
ATOM 1295 N N . VAL A 1 168 ? 8.904 -11.760 -8.943 1.00 94.88 168 VAL A N 1
ATOM 1296 C CA . VAL A 1 168 ? 9.366 -12.458 -7.734 1.00 94.88 168 VAL A CA 1
ATOM 1297 C C . VAL A 1 168 ? 8.232 -13.286 -7.134 1.00 94.88 168 VAL A C 1
ATOM 1299 O O . VAL A 1 168 ? 7.214 -12.764 -6.671 1.00 94.88 168 VAL A O 1
ATOM 1302 N N . GLU A 1 169 ? 8.440 -14.595 -7.013 1.00 91.62 169 GLU A N 1
ATOM 1303 C CA . GLU A 1 169 ? 7.442 -15.478 -6.427 1.00 91.62 169 GLU A CA 1
ATOM 1304 C C . GLU A 1 169 ? 7.271 -15.227 -4.925 1.00 91.62 169 GLU A C 1
ATOM 1306 O O . GLU A 1 169 ? 8.139 -15.518 -4.097 1.00 91.62 169 GLU A O 1
ATOM 1311 N N . GLU A 1 170 ? 6.083 -14.737 -4.562 1.00 88.19 170 GLU A N 1
ATOM 1312 C CA . GLU A 1 170 ? 5.655 -14.594 -3.170 1.00 88.19 170 GLU A CA 1
ATOM 1313 C C . GLU A 1 170 ? 6.652 -13.799 -2.301 1.00 88.19 170 GLU A C 1
ATOM 1315 O O . GLU A 1 170 ? 6.793 -14.122 -1.129 1.00 88.19 170 GLU A O 1
ATOM 1320 N N . LEU A 1 171 ? 7.271 -12.731 -2.834 1.00 93.06 171 LEU A N 1
ATOM 1321 C CA . LEU A 1 171 ? 8.339 -11.916 -2.213 1.00 93.06 171 LEU A CA 1
ATOM 1322 C C . LEU A 1 171 ? 8.344 -11.910 -0.673 1.00 93.06 171 LEU A C 1
ATOM 1324 O O . LEU A 1 171 ? 9.284 -12.380 -0.038 1.00 93.06 171 LEU A O 1
ATOM 1328 N N . PHE A 1 172 ? 7.273 -11.418 -0.045 1.00 91.81 172 PHE A N 1
ATOM 1329 C CA . PHE A 1 172 ? 7.205 -11.299 1.415 1.00 91.81 172 PHE A CA 1
ATOM 1330 C C . PHE A 1 172 ? 7.290 -12.635 2.168 1.00 91.81 172 PHE A C 1
ATOM 1332 O O . PHE A 1 172 ? 7.713 -12.643 3.314 1.00 91.81 172 PHE A O 1
ATOM 1339 N N . TYR A 1 173 ? 6.899 -13.759 1.575 1.00 90.00 173 TYR A N 1
ATOM 1340 C CA . TYR A 1 173 ? 7.065 -15.093 2.162 1.00 90.00 173 TYR A CA 1
ATOM 1341 C C . TYR A 1 173 ? 8.445 -15.706 1.883 1.00 90.00 173 TYR A C 1
ATOM 1343 O O . TYR A 1 173 ? 8.793 -16.695 2.525 1.00 90.00 173 TYR A O 1
ATOM 1351 N N . SER A 1 174 ? 9.224 -15.110 0.979 1.00 91.44 174 SER A N 1
ATOM 1352 C CA . SER A 1 174 ? 10.444 -15.701 0.417 1.00 91.44 174 SER A CA 1
ATOM 1353 C C . SER A 1 174 ? 11.735 -14.971 0.809 1.00 91.44 174 SER A C 1
ATOM 1355 O O . SER A 1 174 ? 12.802 -15.556 0.668 1.00 91.44 174 SER A O 1
ATOM 1357 N N . ILE A 1 175 ? 11.674 -13.727 1.314 1.00 92.69 175 ILE A N 1
ATOM 1358 C CA . ILE A 1 175 ? 12.882 -12.961 1.689 1.00 92.69 175 ILE A CA 1
ATOM 1359 C C . ILE A 1 175 ? 13.714 -13.716 2.754 1.00 92.69 175 ILE A C 1
ATOM 1361 O O . ILE A 1 175 ? 13.202 -13.986 3.849 1.00 92.69 175 ILE A O 1
ATOM 1365 N N . PRO A 1 176 ? 14.996 -14.022 2.486 1.00 90.81 176 PRO A N 1
ATOM 1366 C CA . PRO A 1 176 ? 15.886 -14.640 3.464 1.00 90.81 176 PRO A CA 1
ATOM 1367 C C . PRO A 1 176 ? 16.271 -13.628 4.551 1.00 90.81 176 PRO A C 1
ATOM 1369 O O . PRO A 1 176 ? 16.646 -12.495 4.258 1.00 90.81 176 PRO A O 1
ATOM 1372 N N . HIS A 1 177 ? 16.181 -14.026 5.824 1.00 89.75 177 HIS A N 1
ATOM 1373 C CA . HIS A 1 177 ? 16.490 -13.125 6.943 1.00 89.75 177 HIS A CA 1
ATOM 1374 C C . HIS A 1 177 ? 17.970 -12.750 7.001 1.00 89.75 177 HIS A C 1
ATOM 1376 O O . HIS A 1 177 ? 18.264 -11.584 7.229 1.00 89.75 177 HIS A O 1
ATOM 1382 N N . ASP A 1 178 ? 18.881 -13.689 6.743 1.00 89.00 178 ASP A N 1
ATOM 1383 C CA . ASP A 1 178 ? 20.324 -13.418 6.806 1.00 89.00 178 ASP A CA 1
ATOM 1384 C C . ASP A 1 178 ? 20.723 -12.338 5.786 1.00 89.00 178 ASP A C 1
ATOM 1386 O O . ASP A 1 178 ? 21.195 -11.269 6.169 1.00 89.00 178 ASP A O 1
ATOM 1390 N N . GLY A 1 179 ? 20.366 -12.535 4.510 1.00 91.69 179 GLY A N 1
ATOM 1391 C CA . GLY A 1 179 ? 20.592 -11.531 3.465 1.00 91.69 179 GLY A CA 1
ATOM 1392 C C . GLY A 1 179 ? 19.847 -10.209 3.699 1.00 91.69 179 GLY A C 1
ATOM 1393 O O . GLY A 1 179 ? 20.320 -9.153 3.284 1.00 91.69 179 GLY A O 1
ATOM 1394 N N . LEU A 1 180 ? 18.703 -10.232 4.393 1.00 94.38 180 LEU A N 1
ATOM 1395 C CA . LEU A 1 180 ? 17.992 -9.018 4.797 1.00 94.38 180 LEU A CA 1
ATOM 1396 C C . LEU A 1 180 ? 18.764 -8.218 5.851 1.00 94.38 180 LEU A C 1
ATOM 1398 O O . LEU A 1 180 ? 18.853 -6.998 5.726 1.00 94.38 180 LEU A O 1
ATOM 1402 N N . PHE A 1 181 ? 19.305 -8.864 6.885 1.00 95.56 181 PHE A N 1
ATOM 1403 C CA . PHE A 1 181 ? 20.082 -8.158 7.908 1.00 95.56 181 PHE A CA 1
ATOM 1404 C C . PHE A 1 181 ? 21.369 -7.575 7.334 1.00 95.56 181 PHE A C 1
ATOM 1406 O O . PHE A 1 181 ? 21.726 -6.453 7.694 1.00 95.56 181 PHE A O 1
ATOM 1413 N N . ASP A 1 182 ? 22.016 -8.286 6.412 1.00 94.69 182 ASP A N 1
ATOM 1414 C CA . ASP A 1 182 ? 23.203 -7.782 5.722 1.00 94.69 182 ASP A CA 1
ATOM 1415 C C . ASP A 1 182 ? 22.871 -6.581 4.832 1.00 94.69 182 ASP A C 1
ATOM 1417 O O . ASP A 1 182 ? 23.577 -5.575 4.881 1.00 94.69 182 ASP A O 1
ATOM 1421 N N . ALA A 1 183 ? 21.746 -6.617 4.108 1.00 95.06 183 ALA A N 1
ATOM 1422 C CA . ALA A 1 183 ? 21.271 -5.468 3.335 1.00 95.06 183 ALA A CA 1
ATOM 1423 C C . ALA A 1 183 ? 20.964 -4.248 4.223 1.00 95.06 183 ALA A C 1
ATOM 1425 O O . ALA A 1 183 ? 21.300 -3.120 3.867 1.00 95.06 183 ALA A O 1
ATOM 1426 N N . VAL A 1 184 ? 20.357 -4.454 5.399 1.00 96.56 184 VAL A N 1
ATOM 1427 C CA . VAL A 1 184 ? 20.101 -3.367 6.361 1.00 96.56 184 VAL A CA 1
ATOM 1428 C C . VAL A 1 184 ? 21.406 -2.810 6.925 1.00 96.56 184 VAL A C 1
ATOM 1430 O O . VAL A 1 184 ? 21.523 -1.594 7.050 1.00 96.56 184 VAL A O 1
ATOM 1433 N N . ARG A 1 185 ? 22.384 -3.665 7.249 1.00 96.44 185 ARG A N 1
ATOM 1434 C CA . ARG A 1 185 ? 23.706 -3.225 7.715 1.00 96.44 185 ARG A CA 1
ATOM 1435 C C . ARG A 1 185 ? 24.397 -2.371 6.655 1.00 96.44 185 ARG A C 1
ATOM 1437 O O . ARG A 1 185 ? 24.737 -1.233 6.947 1.00 96.44 185 ARG A O 1
ATOM 1444 N N . HIS A 1 186 ? 24.460 -2.857 5.418 1.00 93.88 186 HIS A N 1
ATOM 1445 C CA . HIS A 1 186 ? 25.027 -2.110 4.296 1.00 93.88 186 HIS A CA 1
ATOM 1446 C C . HIS A 1 186 ? 24.347 -0.746 4.098 1.00 93.88 186 HIS A C 1
ATOM 1448 O O . HIS A 1 186 ? 25.016 0.264 3.908 1.00 93.88 186 HIS A O 1
ATOM 1454 N N . ALA A 1 187 ? 23.015 -0.679 4.201 1.00 95.44 187 ALA A N 1
ATOM 1455 C CA . ALA A 1 187 ? 22.289 0.589 4.100 1.00 95.44 187 ALA A CA 1
ATOM 1456 C C . ALA A 1 187 ? 22.613 1.569 5.250 1.00 95.44 187 ALA A C 1
ATOM 1458 O O . ALA A 1 187 ? 22.570 2.785 5.059 1.00 95.44 187 ALA A O 1
ATOM 1459 N N . ILE A 1 188 ? 22.931 1.067 6.449 1.00 95.88 188 ILE A N 1
ATOM 1460 C CA . ILE A 1 188 ? 23.417 1.892 7.568 1.00 95.88 188 ILE A CA 1
ATOM 1461 C C . ILE A 1 188 ? 24.840 2.385 7.288 1.00 95.88 188 ILE A C 1
ATOM 1463 O O . ILE A 1 188 ? 25.123 3.561 7.527 1.00 95.88 188 ILE A O 1
ATOM 1467 N N . ASP A 1 189 ? 25.698 1.527 6.739 1.00 93.69 189 ASP A N 1
ATOM 1468 C CA . ASP A 1 189 ? 27.080 1.867 6.392 1.00 93.69 189 ASP A CA 1
ATOM 1469 C C . ASP A 1 189 ? 27.121 2.972 5.323 1.00 93.69 189 ASP A C 1
ATOM 1471 O O . ASP A 1 189 ? 27.805 3.980 5.509 1.00 93.69 189 ASP A O 1
ATOM 1475 N N . GLU A 1 190 ? 26.299 2.867 4.271 1.00 92.75 190 GLU A N 1
ATOM 1476 C CA . 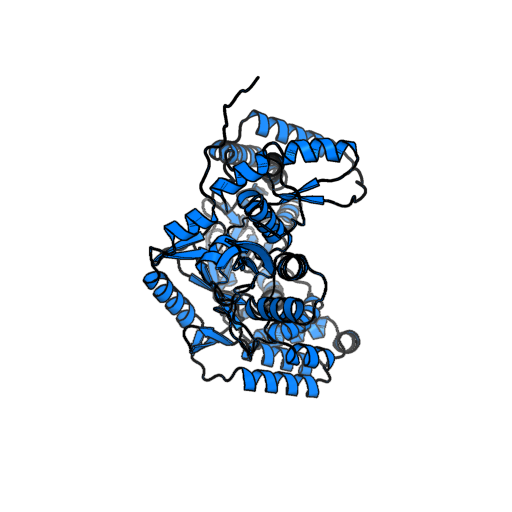GLU A 1 190 ? 26.129 3.917 3.250 1.00 92.75 190 GLU A CA 1
ATOM 1477 C C . GLU A 1 190 ? 25.565 5.224 3.826 1.00 92.75 190 GLU A C 1
ATOM 1479 O O . GLU A 1 190 ? 25.941 6.321 3.407 1.00 92.75 190 GLU A O 1
ATOM 1484 N N . PHE A 1 191 ? 24.658 5.134 4.804 1.00 93.75 191 PHE A N 1
ATOM 1485 C CA . PHE A 1 191 ? 24.153 6.313 5.510 1.00 93.75 191 PHE A CA 1
ATOM 1486 C C . PHE A 1 191 ? 25.238 6.978 6.379 1.00 93.75 191 PHE A C 1
ATOM 1488 O O . PHE A 1 191 ? 25.141 8.174 6.686 1.00 93.75 191 PHE A O 1
ATOM 1495 N N . GLY A 1 192 ? 26.266 6.215 6.752 1.00 94.38 192 GLY A N 1
ATOM 1496 C CA . GLY A 1 192 ? 27.354 6.580 7.645 1.00 94.38 192 GLY A CA 1
ATOM 1497 C C . GLY A 1 192 ? 27.035 6.209 9.090 1.00 94.38 192 GLY A C 1
ATOM 1498 O O . GLY A 1 192 ? 26.160 6.813 9.715 1.00 94.38 192 GLY A O 1
ATOM 1499 N N . GLU A 1 193 ? 27.797 5.275 9.659 1.00 92.88 193 GLU A N 1
ATOM 1500 C CA . GLU A 1 193 ? 27.543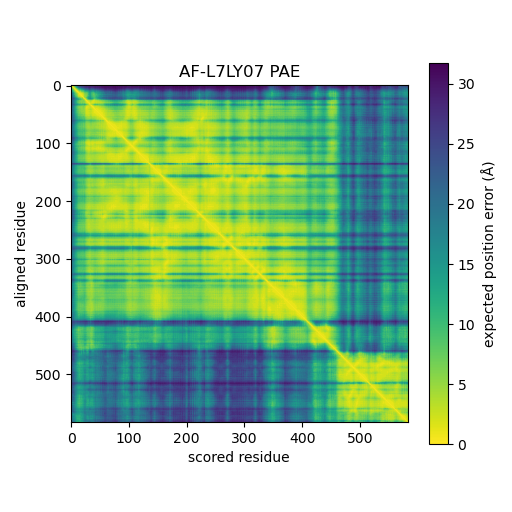 4.711 10.993 1.00 92.88 193 GLU A CA 1
ATOM 1501 C C . GLU A 1 193 ? 27.518 5.772 12.110 1.00 92.88 193 GLU A C 1
ATOM 1503 O O . GLU A 1 193 ? 26.580 5.829 12.908 1.00 92.88 193 GLU A O 1
ATOM 1508 N N . VAL A 1 194 ? 28.478 6.703 12.118 1.00 94.12 194 VAL A N 1
ATOM 1509 C CA . VAL A 1 194 ? 28.516 7.804 13.102 1.00 94.12 194 VAL A CA 1
ATOM 1510 C C . VAL A 1 194 ? 27.281 8.703 12.973 1.00 94.12 194 VAL A C 1
ATOM 1512 O O . VAL A 1 194 ? 26.676 9.113 13.966 1.00 94.12 194 VAL A O 1
ATOM 1515 N N . LYS A 1 195 ? 26.861 8.996 11.738 1.00 94.88 195 LYS A N 1
ATOM 1516 C CA . LYS A 1 195 ? 25.674 9.814 11.461 1.00 94.88 195 LYS A CA 1
ATOM 1517 C C . LYS A 1 195 ? 24.397 9.089 11.876 1.00 94.88 195 LYS A C 1
ATOM 1519 O O . LYS A 1 195 ? 23.492 9.722 12.419 1.00 94.88 195 LYS A O 1
ATOM 1524 N N . PHE A 1 196 ? 24.322 7.783 11.634 1.00 95.69 196 PHE A N 1
ATOM 1525 C CA . PHE A 1 196 ? 23.226 6.926 12.070 1.00 95.69 196 PHE A CA 1
ATOM 1526 C C . PHE A 1 196 ? 23.082 6.963 13.592 1.00 95.69 196 PHE A C 1
ATOM 1528 O O . PHE A 1 196 ? 22.013 7.312 14.103 1.00 95.69 196 PHE A O 1
ATOM 1535 N N . GLN A 1 197 ? 24.176 6.698 14.307 1.00 95.19 197 GLN A N 1
ATOM 1536 C CA . GLN A 1 197 ? 24.190 6.674 15.763 1.00 95.19 197 GLN A CA 1
ATOM 1537 C C . GLN A 1 197 ? 23.802 8.032 16.354 1.00 95.19 197 GLN A C 1
ATOM 1539 O O . GLN A 1 197 ? 22.942 8.088 17.230 1.00 95.19 197 GLN A O 1
ATOM 1544 N N . ASN A 1 198 ? 24.362 9.131 15.843 1.00 94.31 198 ASN A N 1
ATOM 1545 C CA . ASN A 1 198 ? 24.053 10.476 16.335 1.00 94.31 198 ASN A CA 1
ATOM 1546 C C . ASN A 1 198 ? 22.602 10.889 16.057 1.00 94.31 198 ASN A C 1
ATOM 1548 O O . ASN A 1 198 ? 21.992 11.589 16.862 1.00 94.31 198 ASN A O 1
ATOM 1552 N N . LYS A 1 199 ? 22.032 10.470 14.920 1.00 95.62 199 LYS A N 1
ATOM 1553 C CA . LYS A 1 199 ? 20.669 10.848 14.529 1.00 95.62 199 LYS A CA 1
ATOM 1554 C C . LYS A 1 199 ? 19.595 10.062 15.278 1.00 95.62 199 LYS A C 1
ATOM 1556 O O . LYS A 1 199 ? 18.558 10.631 15.616 1.00 95.62 199 LYS A O 1
ATOM 1561 N N . PHE A 1 200 ? 19.800 8.761 15.475 1.00 94.69 200 PHE A N 1
ATOM 1562 C CA . PHE A 1 200 ? 18.781 7.862 16.033 1.00 94.69 200 PHE A CA 1
ATOM 1563 C C . PHE A 1 200 ? 19.064 7.423 17.470 1.00 94.69 200 PHE A C 1
ATOM 1565 O O . PHE A 1 200 ? 18.211 6.774 18.078 1.00 94.69 200 PHE A O 1
ATOM 1572 N N . CYS A 1 201 ? 20.227 7.792 18.008 1.00 93.75 201 CYS A N 1
ATOM 1573 C CA . CYS A 1 201 ? 20.686 7.455 19.353 1.00 93.75 201 CYS A CA 1
ATOM 1574 C C . CYS A 1 201 ? 20.684 5.940 19.621 1.00 93.75 201 CYS A C 1
ATOM 1576 O O . CYS A 1 201 ? 20.291 5.496 20.698 1.00 93.75 201 CYS A O 1
ATOM 1578 N N . ILE A 1 202 ? 21.093 5.141 18.632 1.00 95.31 202 ILE A N 1
ATOM 1579 C CA . ILE A 1 202 ? 21.188 3.680 18.730 1.00 95.31 202 ILE A CA 1
ATOM 1580 C C . ILE A 1 202 ? 22.349 3.165 17.875 1.00 95.31 202 ILE A C 1
ATOM 1582 O O . ILE A 1 202 ? 22.574 3.653 16.770 1.00 95.31 202 ILE A O 1
ATOM 1586 N N . PHE A 1 203 ? 23.084 2.177 18.388 1.00 95.69 203 PHE A N 1
ATOM 1587 C CA . PHE A 1 203 ? 24.153 1.503 17.650 1.00 95.69 203 PHE A CA 1
ATOM 1588 C C . PHE A 1 203 ? 23.596 0.533 16.603 1.00 95.69 203 PHE A C 1
ATOM 1590 O O . PHE A 1 203 ? 22.543 -0.076 16.809 1.00 95.69 203 PHE A O 1
ATOM 1597 N N . THR A 1 204 ? 24.344 0.317 15.521 1.00 96.00 204 THR A N 1
ATOM 1598 C CA . THR A 1 204 ? 23.997 -0.595 14.419 1.00 96.00 204 THR A CA 1
ATOM 1599 C C . THR A 1 204 ? 23.614 -1.990 14.920 1.00 96.00 204 THR A C 1
ATOM 1601 O O . THR A 1 204 ? 22.526 -2.486 14.628 1.00 96.00 204 THR A O 1
ATOM 1604 N N . ASN A 1 205 ? 24.456 -2.603 15.757 1.00 96.38 205 ASN A N 1
ATOM 1605 C CA . ASN A 1 205 ? 24.211 -3.952 16.279 1.00 96.38 205 ASN A CA 1
ATOM 1606 C C . ASN A 1 205 ? 22.965 -4.019 17.172 1.00 96.38 205 ASN A C 1
ATOM 1608 O O . ASN A 1 205 ? 22.160 -4.935 17.028 1.00 96.38 205 ASN A O 1
ATOM 1612 N N . SER A 1 206 ? 22.755 -3.017 18.027 1.00 97.19 206 SER A N 1
ATOM 1613 C CA . SER A 1 206 ? 21.553 -2.901 18.860 1.00 97.19 206 SER A CA 1
ATOM 1614 C C . SER A 1 206 ? 20.278 -2.749 18.030 1.00 97.19 206 SER A C 1
ATOM 1616 O O . SER A 1 206 ? 19.234 -3.316 18.357 1.00 97.19 206 SER A O 1
ATOM 1618 N N . PHE A 1 207 ? 20.349 -1.991 16.935 1.00 97.56 207 PHE A N 1
ATOM 1619 C CA . PHE A 1 207 ? 19.230 -1.824 16.019 1.00 97.56 207 PHE A CA 1
ATOM 1620 C C . PHE A 1 207 ? 18.896 -3.130 15.285 1.00 97.56 207 PHE A C 1
ATOM 1622 O O . PHE A 1 207 ? 17.728 -3.526 15.235 1.00 97.56 207 PHE A O 1
ATOM 1629 N N . LEU A 1 208 ? 19.911 -3.829 14.769 1.00 97.50 208 LEU A N 1
ATOM 1630 C CA . LEU A 1 208 ? 19.743 -5.126 14.108 1.00 97.50 208 LEU A CA 1
ATOM 1631 C C . LEU A 1 208 ? 19.224 -6.196 15.078 1.00 97.50 208 LEU A C 1
ATOM 1633 O O . LEU A 1 208 ? 18.354 -6.983 14.706 1.00 97.50 208 LEU A O 1
ATOM 1637 N N . GLU A 1 209 ? 19.678 -6.189 16.332 1.00 97.38 209 GLU A N 1
ATOM 1638 C CA . GLU A 1 209 ? 19.162 -7.063 17.388 1.00 97.38 209 GLU A CA 1
ATOM 1639 C C . GLU A 1 209 ? 17.670 -6.811 17.646 1.00 97.38 209 GLU A C 1
ATOM 1641 O O . GLU A 1 209 ? 16.872 -7.754 17.673 1.00 97.38 209 GLU A O 1
ATOM 1646 N N . LEU A 1 210 ? 17.259 -5.544 17.768 1.00 97.69 210 LEU A N 1
ATOM 1647 C CA . LEU A 1 210 ? 15.851 -5.187 17.942 1.00 97.69 210 LEU A CA 1
ATOM 1648 C C . LEU A 1 210 ? 15.000 -5.610 16.737 1.00 97.69 210 LEU A C 1
ATOM 1650 O O . LEU A 1 210 ? 13.894 -6.131 16.916 1.00 97.69 210 LEU A O 1
ATOM 1654 N N . LEU A 1 211 ? 15.504 -5.402 15.518 1.00 97.12 211 LEU A N 1
ATOM 1655 C CA . LEU A 1 211 ? 14.834 -5.809 14.285 1.00 97.12 211 LEU A CA 1
ATOM 1656 C C . LEU A 1 211 ? 14.668 -7.333 14.224 1.00 97.12 211 LEU A C 1
ATOM 1658 O O . LEU A 1 211 ? 13.564 -7.819 13.963 1.00 97.12 211 LEU A O 1
ATOM 1662 N N . LYS A 1 212 ? 15.727 -8.086 14.535 1.00 95.38 212 LYS A N 1
ATOM 1663 C CA . LYS A 1 212 ? 15.698 -9.551 14.598 1.00 95.38 212 LYS A CA 1
ATOM 1664 C C . LYS A 1 212 ? 14.693 -10.043 15.625 1.00 95.38 212 LYS A C 1
ATOM 1666 O O . LYS A 1 212 ? 13.801 -10.828 15.296 1.00 95.38 212 LYS A O 1
ATOM 1671 N N . PHE A 1 213 ? 14.756 -9.501 16.838 1.00 94.69 213 PHE A N 1
ATOM 1672 C CA . PHE A 1 213 ? 13.803 -9.826 17.889 1.00 94.69 213 PHE A CA 1
ATOM 1673 C C . PHE A 1 213 ? 12.360 -9.552 17.450 1.00 94.69 213 PHE A C 1
ATOM 1675 O O . PHE A 1 213 ? 11.466 -10.353 17.744 1.00 94.69 213 PHE A O 1
ATOM 1682 N N . TYR A 1 214 ? 12.112 -8.436 16.761 1.00 94.00 214 TYR A N 1
ATOM 1683 C CA . TYR A 1 214 ? 10.794 -8.073 16.251 1.00 94.00 214 TYR A CA 1
ATOM 1684 C C . TYR A 1 214 ? 10.286 -9.081 15.205 1.00 94.00 214 TYR A C 1
ATOM 1686 O O . TYR A 1 214 ? 9.165 -9.580 15.353 1.00 94.00 214 TYR A O 1
ATOM 1694 N N . LEU A 1 215 ? 11.100 -9.443 14.207 1.00 91.56 215 LEU A N 1
ATOM 1695 C CA . LEU A 1 215 ? 10.713 -10.399 13.161 1.00 91.56 215 LEU A CA 1
ATOM 1696 C C . LEU A 1 215 ? 10.383 -11.777 13.755 1.00 91.56 215 LEU A C 1
ATOM 1698 O O . LEU A 1 215 ? 9.310 -12.318 13.489 1.00 91.56 215 LEU A O 1
ATOM 1702 N N . GLU A 1 216 ? 11.208 -12.280 14.674 1.00 88.62 216 GLU A N 1
ATOM 1703 C CA . GLU A 1 216 ? 10.952 -13.533 15.405 1.00 88.62 216 GLU A CA 1
ATOM 1704 C C . GLU A 1 216 ? 9.717 -13.468 16.323 1.00 88.62 216 GLU A C 1
ATOM 1706 O O . GLU A 1 216 ? 9.110 -14.486 16.658 1.00 88.62 216 GLU A O 1
ATOM 1711 N N . SER A 1 217 ? 9.331 -12.267 16.762 1.00 88.00 217 SER A N 1
ATOM 1712 C CA . SER A 1 217 ? 8.153 -12.040 17.613 1.00 88.00 217 SER A CA 1
ATOM 1713 C C . SER A 1 217 ? 6.848 -11.897 16.827 1.00 88.00 217 SER A C 1
ATOM 1715 O O . SER A 1 217 ? 5.789 -11.664 17.429 1.00 88.00 217 SER A O 1
ATOM 1717 N N . THR A 1 218 ? 6.904 -11.994 15.499 1.00 86.00 218 THR A N 1
ATOM 1718 C CA . THR A 1 218 ? 5.753 -11.807 14.612 1.00 86.00 218 THR A CA 1
ATOM 1719 C C . THR A 1 218 ? 4.953 -13.106 14.523 1.00 86.00 218 THR A C 1
ATOM 1721 O O . THR A 1 218 ? 5.001 -13.850 13.549 1.00 86.00 218 THR A O 1
ATOM 1724 N N . VAL A 1 219 ? 4.220 -13.385 15.602 1.00 86.12 219 VAL A N 1
ATOM 1725 C CA . VAL A 1 219 ? 3.391 -14.584 15.765 1.00 86.12 219 VAL A CA 1
ATOM 1726 C C . VAL A 1 219 ? 1.916 -14.226 15.618 1.00 86.12 219 VAL A C 1
ATOM 1728 O O . VAL A 1 219 ? 1.406 -13.320 16.291 1.00 86.12 219 VAL A O 1
ATOM 1731 N N . ILE A 1 220 ? 1.221 -14.960 14.755 1.00 86.00 220 ILE A N 1
ATOM 1732 C CA . ILE A 1 220 ? -0.222 -14.835 14.546 1.00 86.00 220 ILE A CA 1
ATOM 1733 C C . ILE A 1 220 ? -0.982 -15.818 15.435 1.00 86.00 220 ILE A C 1
ATOM 1735 O O . ILE A 1 220 ? -0.484 -16.894 15.762 1.00 86.00 220 ILE A O 1
ATOM 1739 N N . SER A 1 221 ? -2.207 -15.447 15.805 1.00 83.31 221 SER A N 1
ATOM 1740 C CA . SER A 1 221 ? -3.156 -16.345 16.472 1.00 83.31 221 SER A CA 1
ATOM 1741 C C . SER A 1 221 ? -4.281 -16.726 15.511 1.00 83.31 221 SER A C 1
ATOM 1743 O O . SER A 1 221 ? -4.850 -15.849 14.852 1.00 83.31 221 SER A O 1
ATOM 1745 N N . TYR A 1 222 ? -4.584 -18.020 15.404 1.00 83.38 222 TYR A N 1
ATOM 1746 C CA . TYR A 1 222 ? -5.664 -18.540 14.560 1.00 83.38 222 TYR A CA 1
ATOM 1747 C C . TYR A 1 222 ? -6.192 -19.870 15.115 1.00 83.38 222 TYR A C 1
ATOM 1749 O O . TYR A 1 222 ? -5.383 -20.736 15.419 1.00 83.38 222 TYR A O 1
ATOM 1757 N N . GLN A 1 223 ? -7.521 -20.020 15.247 1.00 77.25 223 GLN A N 1
ATOM 1758 C CA . GLN A 1 223 ? -8.190 -21.229 15.779 1.00 77.25 223 GLN A CA 1
ATOM 1759 C C . GLN A 1 223 ? -7.453 -21.833 16.994 1.00 77.25 223 GLN A C 1
ATOM 1761 O O . GLN A 1 223 ? -6.986 -22.963 16.954 1.00 77.25 223 GLN A O 1
ATOM 1766 N N . ASP A 1 224 ? -7.256 -21.009 18.029 1.00 77.94 224 ASP A N 1
ATOM 1767 C CA . ASP A 1 224 ? -6.589 -21.354 19.298 1.00 77.94 224 ASP A CA 1
ATOM 1768 C C . ASP A 1 224 ? -5.106 -21.779 19.218 1.00 77.94 224 ASP A C 1
ATOM 1770 O O . ASP A 1 224 ? -4.460 -21.985 20.245 1.00 77.94 224 ASP A O 1
ATOM 1774 N N . GLY A 1 225 ? -4.518 -21.798 18.019 1.00 83.62 225 GLY A N 1
ATOM 1775 C CA . GLY A 1 225 ? -3.093 -22.018 17.783 1.00 83.62 225 GLY A CA 1
ATOM 1776 C C . GLY A 1 225 ? -2.288 -20.730 17.586 1.00 83.62 225 GLY A C 1
ATOM 1777 O O . GLY A 1 225 ? -2.812 -19.674 17.202 1.00 83.62 225 GLY A O 1
ATOM 1778 N N . PHE A 1 226 ? -0.975 -20.838 17.803 1.00 88.81 226 PHE A N 1
ATOM 1779 C CA . PHE A 1 226 ? 0.005 -19.800 17.489 1.00 88.81 226 PHE A CA 1
ATOM 1780 C C . PHE A 1 226 ? 0.900 -20.245 16.341 1.00 88.81 226 PHE A C 1
ATOM 1782 O O . PHE A 1 226 ? 1.387 -21.376 16.328 1.00 88.81 226 PHE A O 1
ATOM 1789 N N . TYR A 1 227 ? 1.141 -19.335 15.398 1.00 88.88 227 TYR A N 1
ATOM 1790 C CA . TYR A 1 227 ? 1.914 -19.640 14.204 1.00 88.88 227 TYR A CA 1
ATOM 1791 C C . TYR A 1 227 ? 2.945 -18.556 13.909 1.00 88.88 227 TYR A C 1
ATOM 1793 O O . TYR A 1 227 ? 2.649 -17.361 14.000 1.00 88.88 227 TYR A O 1
ATOM 1801 N N . VAL A 1 228 ? 4.143 -18.978 13.514 1.00 87.75 228 VAL A N 1
ATOM 1802 C CA . VAL A 1 228 ? 5.200 -18.102 12.992 1.00 87.75 228 VAL A CA 1
ATOM 1803 C C . VAL A 1 228 ? 5.381 -18.370 11.504 1.00 87.75 228 VAL A C 1
ATOM 1805 O O . VAL A 1 228 ? 5.163 -19.492 11.038 1.00 87.75 228 VAL A O 1
ATOM 1808 N N . GLN A 1 229 ? 5.737 -17.342 10.741 1.00 86.69 229 GLN A N 1
ATOM 1809 C CA . GLN A 1 229 ? 5.992 -17.506 9.315 1.00 86.69 229 GLN A CA 1
ATOM 1810 C C . GLN A 1 229 ? 7.208 -18.418 9.100 1.00 86.69 229 GLN A C 1
ATOM 1812 O O . GLN A 1 229 ? 8.162 -18.377 9.877 1.00 86.69 229 GLN A O 1
ATOM 1817 N N . LYS A 1 230 ? 7.158 -19.277 8.077 1.00 85.94 230 LYS A N 1
ATOM 1818 C CA . LYS A 1 230 ? 8.245 -20.225 7.783 1.00 85.94 230 LYS A CA 1
ATOM 1819 C C . LYS A 1 230 ? 9.523 -19.511 7.325 1.00 85.94 230 LYS A C 1
ATOM 1821 O O . LYS A 1 230 ? 10.600 -19.899 7.757 1.00 85.94 230 LYS A O 1
ATOM 1826 N N . ALA A 1 231 ? 9.374 -18.486 6.489 1.00 83.06 231 ALA A N 1
ATOM 1827 C CA . ALA A 1 231 ? 10.435 -17.634 5.953 1.00 83.06 231 ALA A CA 1
ATOM 1828 C C . ALA A 1 231 ? 9.861 -16.246 5.617 1.00 83.06 231 ALA A C 1
ATOM 1830 O O . ALA A 1 231 ? 8.639 -16.084 5.594 1.00 83.06 231 ALA A O 1
ATOM 1831 N N . GLY A 1 232 ? 10.704 -15.243 5.363 1.00 89.94 232 GLY A N 1
ATOM 1832 C CA . GLY A 1 232 ? 10.246 -13.914 4.954 1.00 89.94 232 GLY A CA 1
ATOM 1833 C C . GLY A 1 232 ? 9.645 -13.057 6.071 1.00 89.94 232 GLY A C 1
ATOM 1834 O O . GLY A 1 232 ? 9.854 -13.275 7.263 1.00 89.94 232 GLY A O 1
ATOM 1835 N N . ILE A 1 233 ? 8.898 -12.035 5.670 1.00 92.31 233 ILE A N 1
ATOM 1836 C CA . ILE A 1 233 ? 8.327 -10.987 6.515 1.00 92.31 233 ILE A CA 1
ATOM 1837 C C . ILE A 1 233 ? 6.798 -11.034 6.410 1.00 92.31 233 ILE A C 1
ATOM 1839 O O . ILE A 1 233 ? 6.232 -11.186 5.327 1.00 92.31 233 ILE A O 1
ATOM 1843 N N . CYS A 1 234 ? 6.086 -10.879 7.527 1.00 91.25 234 CYS A N 1
ATOM 1844 C CA . CYS A 1 234 ? 4.625 -10.919 7.500 1.00 91.25 234 CYS A CA 1
ATOM 1845 C C . CYS A 1 234 ? 4.009 -9.743 6.736 1.00 91.25 234 CYS A C 1
ATOM 1847 O O . CYS A 1 234 ? 4.170 -8.578 7.098 1.00 91.25 234 CYS A O 1
ATOM 1849 N N . ILE A 1 235 ? 3.188 -10.057 5.731 1.00 90.94 235 ILE A N 1
ATOM 1850 C CA . ILE A 1 235 ? 2.388 -9.062 5.005 1.00 90.94 235 ILE A CA 1
ATOM 1851 C C . ILE A 1 235 ? 1.413 -8.388 5.964 1.00 90.94 235 ILE A C 1
ATOM 1853 O O . ILE A 1 235 ? 0.632 -9.063 6.633 1.00 90.94 235 ILE A O 1
ATOM 1857 N N . GLY A 1 236 ? 1.417 -7.056 5.974 1.00 89.19 236 GLY A N 1
ATOM 1858 C CA . GLY A 1 236 ? 0.628 -6.237 6.896 1.00 89.19 236 GLY A CA 1
ATOM 1859 C C . GLY A 1 236 ? 1.418 -5.728 8.105 1.00 89.19 236 GLY A C 1
ATOM 1860 O O . GLY A 1 236 ? 0.928 -4.848 8.811 1.00 89.19 236 GLY A O 1
ATOM 1861 N N . SER A 1 237 ? 2.649 -6.214 8.311 1.00 92.12 237 SER A N 1
ATOM 1862 C CA . SER A 1 237 ? 3.623 -5.547 9.180 1.00 92.12 237 SER A CA 1
ATOM 1863 C C . SER A 1 237 ? 3.991 -4.175 8.608 1.00 92.12 237 SER A C 1
ATOM 1865 O O . SER A 1 237 ? 4.157 -4.024 7.395 1.00 92.12 237 SER A O 1
ATOM 1867 N N . ALA A 1 238 ? 4.144 -3.173 9.478 1.00 93.06 238 ALA A N 1
ATOM 1868 C CA . ALA A 1 238 ? 4.508 -1.824 9.053 1.00 93.06 238 ALA A CA 1
ATOM 1869 C C . ALA A 1 238 ? 5.940 -1.728 8.495 1.00 93.06 238 ALA A C 1
ATOM 1871 O O . ALA A 1 238 ? 6.211 -0.847 7.682 1.00 93.06 238 ALA A O 1
ATOM 1872 N N . VAL A 1 239 ? 6.841 -2.634 8.893 1.00 94.75 239 VAL A N 1
ATOM 1873 C CA . VAL A 1 239 ? 8.226 -2.658 8.389 1.00 94.75 239 VAL A CA 1
ATOM 1874 C C . VAL A 1 239 ? 8.373 -3.435 7.082 1.00 94.75 239 VAL A C 1
ATOM 1876 O O . VAL A 1 239 ? 9.373 -3.263 6.398 1.00 94.75 239 VAL A O 1
ATOM 1879 N N . ALA A 1 240 ? 7.389 -4.259 6.701 1.00 94.31 240 ALA A N 1
ATOM 1880 C CA . ALA A 1 240 ? 7.516 -5.135 5.537 1.00 94.31 240 ALA A CA 1
ATOM 1881 C C . ALA A 1 240 ? 7.851 -4.392 4.229 1.00 94.31 240 ALA A C 1
ATOM 1883 O O . ALA A 1 240 ? 8.792 -4.830 3.576 1.00 94.31 240 ALA A O 1
ATOM 1884 N N . PRO A 1 241 ? 7.180 -3.277 3.856 1.00 93.94 241 PRO A N 1
ATOM 1885 C CA . PRO A 1 241 ? 7.485 -2.583 2.602 1.00 93.94 241 PRO A CA 1
ATOM 1886 C C . PRO A 1 241 ? 8.903 -2.003 2.564 1.00 93.94 241 PRO A C 1
ATOM 1888 O O . PRO A 1 241 ? 9.629 -2.202 1.601 1.00 93.94 241 PRO A O 1
ATOM 1891 N N . VAL A 1 242 ? 9.327 -1.331 3.640 1.00 94.62 242 VAL A N 1
ATOM 1892 C CA . VAL A 1 242 ? 10.655 -0.702 3.673 1.00 94.62 242 VAL A CA 1
ATOM 1893 C C . VAL A 1 242 ? 11.777 -1.741 3.734 1.00 94.62 242 VAL A C 1
ATOM 1895 O O . VAL A 1 242 ? 12.813 -1.555 3.112 1.00 94.62 242 VAL A O 1
ATOM 1898 N N . LEU A 1 243 ? 11.565 -2.864 4.426 1.00 95.31 243 LEU A N 1
ATOM 1899 C CA . LEU A 1 243 ? 12.531 -3.963 4.450 1.00 95.31 243 LEU A CA 1
ATOM 1900 C C . LEU A 1 243 ? 12.647 -4.653 3.089 1.00 95.31 243 LEU A C 1
ATOM 1902 O O . LEU A 1 243 ? 13.758 -4.977 2.680 1.00 95.31 243 LEU A O 1
ATOM 1906 N N . SER A 1 244 ? 11.531 -4.867 2.381 1.00 94.69 244 SER A N 1
ATOM 1907 C CA . SER A 1 244 ? 11.591 -5.418 1.025 1.00 94.69 244 SER A CA 1
ATOM 1908 C C . SER A 1 244 ? 12.298 -4.476 0.059 1.00 94.69 244 SER A C 1
ATOM 1910 O O . SER A 1 244 ? 13.078 -4.947 -0.760 1.00 94.69 244 SER A O 1
ATOM 1912 N N . ASP A 1 245 ? 12.075 -3.165 0.181 1.00 94.06 245 ASP A N 1
ATOM 1913 C CA . ASP A 1 245 ? 12.752 -2.175 -0.658 1.00 94.06 245 ASP A CA 1
ATOM 1914 C C . ASP A 1 245 ? 14.263 -2.164 -0.398 1.00 94.06 245 ASP A C 1
ATOM 1916 O O . ASP A 1 245 ? 15.028 -2.220 -1.353 1.00 94.06 245 ASP A O 1
ATOM 1920 N N . ILE A 1 246 ? 14.699 -2.174 0.869 1.00 95.12 246 ILE A N 1
ATOM 1921 C CA . ILE A 1 246 ? 16.129 -2.235 1.229 1.00 95.12 246 ILE A CA 1
ATOM 1922 C C . ILE A 1 246 ? 16.781 -3.518 0.698 1.00 95.12 246 ILE A C 1
ATOM 1924 O O . ILE A 1 246 ? 17.861 -3.469 0.112 1.00 95.12 246 ILE A O 1
ATOM 1928 N N . PHE A 1 247 ? 16.125 -4.667 0.880 1.00 95.25 247 PHE A N 1
ATOM 1929 C CA . PHE A 1 247 ? 16.645 -5.947 0.402 1.00 95.25 247 PHE A CA 1
ATOM 1930 C C . PHE A 1 247 ? 16.791 -5.973 -1.123 1.00 95.25 247 PHE A C 1
ATOM 1932 O O . PHE A 1 247 ? 17.841 -6.361 -1.635 1.00 95.25 247 PHE A O 1
ATOM 1939 N N . LEU A 1 248 ? 15.750 -5.542 -1.843 1.00 94.94 248 LEU A N 1
ATOM 1940 C CA . LEU A 1 248 ? 15.769 -5.513 -3.302 1.00 94.94 248 LEU A CA 1
ATOM 1941 C C . LEU A 1 248 ? 16.745 -4.465 -3.839 1.00 94.94 248 LEU A C 1
ATOM 1943 O O . LEU A 1 248 ? 17.410 -4.753 -4.818 1.00 94.94 248 LEU A O 1
ATOM 1947 N N . ALA A 1 249 ? 16.931 -3.325 -3.171 1.00 94.44 249 ALA A N 1
ATOM 1948 C CA . ALA A 1 249 ? 17.941 -2.345 -3.569 1.00 94.44 249 ALA A CA 1
ATOM 1949 C C . ALA A 1 249 ? 19.366 -2.900 -3.463 1.00 94.44 249 ALA A C 1
ATOM 1951 O O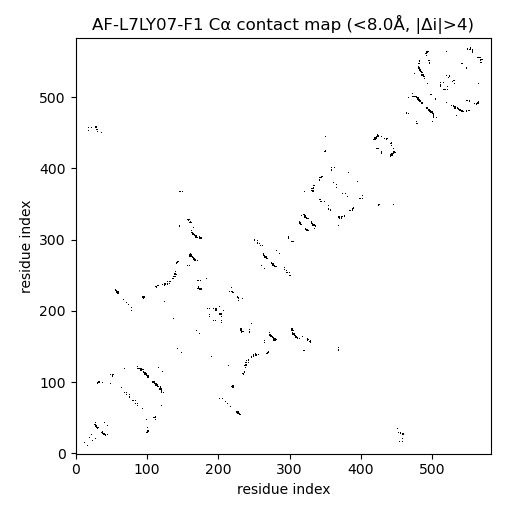 . ALA A 1 249 ? 20.170 -2.732 -4.378 1.00 94.44 249 ALA A O 1
ATOM 1952 N N . ALA A 1 250 ? 19.679 -3.617 -2.378 1.00 92.88 250 ALA A N 1
ATOM 1953 C CA . ALA A 1 250 ? 20.976 -4.276 -2.236 1.00 92.88 250 ALA A CA 1
ATOM 1954 C C . ALA A 1 250 ? 21.183 -5.370 -3.300 1.00 92.88 250 ALA A C 1
ATOM 1956 O O . ALA A 1 250 ? 22.292 -5.553 -3.800 1.00 92.88 250 ALA A O 1
ATOM 1957 N N . PHE A 1 251 ? 20.126 -6.108 -3.646 1.00 93.31 251 PHE A N 1
ATOM 1958 C CA . PHE A 1 251 ? 20.149 -7.080 -4.740 1.00 93.31 251 PHE A CA 1
ATOM 1959 C C . PHE A 1 251 ? 20.350 -6.409 -6.105 1.00 93.31 251 PHE A C 1
ATOM 1961 O O . PHE A 1 251 ? 21.221 -6.830 -6.864 1.00 93.31 251 PHE A O 1
ATOM 1968 N N . ASP A 1 252 ? 19.619 -5.336 -6.384 1.00 94.88 252 ASP A N 1
ATOM 1969 C CA . ASP A 1 252 ? 19.662 -4.597 -7.643 1.00 94.88 252 ASP A CA 1
ATOM 1970 C C . ASP A 1 252 ? 21.018 -3.936 -7.889 1.00 94.88 252 ASP A C 1
ATOM 1972 O O . ASP A 1 252 ? 21.490 -3.918 -9.025 1.00 94.88 252 ASP A O 1
ATOM 1976 N N . GLN A 1 253 ? 21.685 -3.454 -6.838 1.00 92.00 253 GLN A N 1
ATOM 1977 C CA . GLN A 1 253 ? 23.055 -2.949 -6.948 1.00 92.00 253 GLN A CA 1
ATOM 1978 C C . GLN A 1 253 ? 24.023 -4.031 -7.431 1.00 92.00 253 GLN A C 1
ATOM 1980 O O . GLN A 1 253 ? 24.758 -3.806 -8.386 1.00 92.00 253 GLN A O 1
ATOM 1985 N N . ARG A 1 254 ? 23.955 -5.241 -6.860 1.00 90.94 254 ARG A N 1
ATOM 1986 C CA . ARG A 1 254 ? 24.776 -6.372 -7.329 1.00 90.94 254 ARG A CA 1
ATOM 1987 C C . ARG A 1 254 ? 24.419 -6.792 -8.753 1.00 90.94 254 ARG A C 1
ATOM 1989 O O . ARG A 1 254 ? 25.296 -7.172 -9.519 1.00 90.94 254 ARG A O 1
ATOM 1996 N N . LEU A 1 255 ? 23.134 -6.737 -9.113 1.00 93.00 255 LEU A N 1
ATOM 1997 C CA . LEU A 1 255 ? 22.697 -7.047 -10.473 1.00 93.00 255 LEU A CA 1
ATOM 1998 C C . LEU A 1 255 ? 23.254 -6.047 -11.485 1.00 93.00 255 LEU A C 1
ATOM 2000 O O . LEU A 1 255 ? 23.658 -6.458 -12.567 1.00 93.00 255 LEU A O 1
ATOM 2004 N N . LYS A 1 256 ? 23.270 -4.751 -11.168 1.00 91.50 256 LYS A N 1
ATOM 2005 C CA . LYS A 1 256 ? 23.708 -3.689 -12.084 1.00 91.50 256 LYS A CA 1
ATOM 2006 C C . LYS A 1 256 ? 25.093 -3.946 -12.677 1.00 91.50 256 LYS A C 1
ATOM 2008 O O . LYS A 1 256 ? 25.268 -3.782 -13.888 1.00 91.50 256 LYS A O 1
ATOM 2013 N N . ASP A 1 257 ? 26.029 -4.386 -11.845 1.00 82.88 257 ASP A N 1
ATOM 2014 C CA . ASP A 1 257 ? 27.412 -4.636 -12.252 1.00 82.88 257 ASP A CA 1
ATOM 2015 C C . ASP A 1 257 ? 27.517 -5.804 -13.248 1.00 82.88 257 ASP A C 1
ATOM 2017 O O . ASP A 1 257 ? 28.325 -5.766 -14.173 1.00 82.88 257 ASP A O 1
ATOM 2021 N N . GLU A 1 258 ? 26.643 -6.807 -13.125 1.00 86.44 258 GLU A N 1
ATOM 2022 C CA . GLU A 1 258 ? 26.647 -7.997 -13.983 1.00 86.44 258 GLU A CA 1
ATOM 2023 C C . GLU A 1 258 ? 25.694 -7.907 -15.188 1.00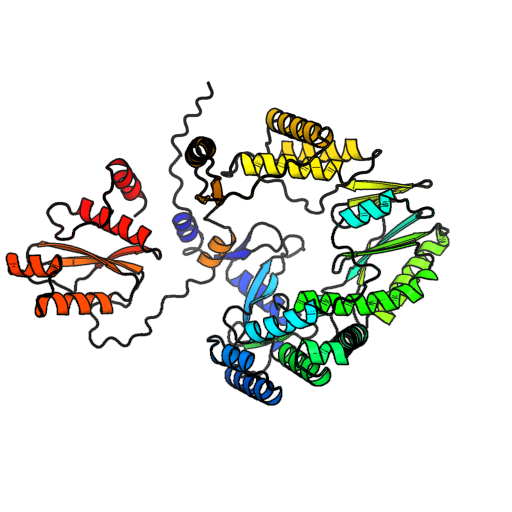 86.44 258 GLU A C 1
ATOM 2025 O O . GLU A 1 258 ? 25.916 -8.558 -16.204 1.00 86.44 258 GLU A O 1
ATOM 2030 N N . MET A 1 259 ? 24.638 -7.093 -15.126 1.00 85.69 259 MET A N 1
ATOM 2031 C CA . MET A 1 259 ? 23.662 -6.965 -16.222 1.00 85.69 259 MET A CA 1
ATOM 2032 C C . MET A 1 259 ? 24.254 -6.299 -17.464 1.00 85.69 259 MET A C 1
ATOM 2034 O O . MET A 1 259 ? 23.851 -6.606 -18.587 1.00 85.69 259 MET A O 1
ATOM 2038 N N . SER A 1 260 ? 25.226 -5.406 -17.270 1.00 76.38 260 SER A N 1
ATOM 2039 C CA . SER A 1 260 ? 25.833 -4.628 -18.354 1.00 76.38 260 SER A CA 1
ATOM 2040 C C . SER A 1 260 ? 26.555 -5.511 -19.383 1.00 76.38 260 SER A C 1
ATOM 2042 O O . SER A 1 260 ? 26.612 -5.160 -20.559 1.00 76.38 260 SER A O 1
ATOM 2044 N N . SER A 1 261 ? 27.062 -6.682 -18.978 1.00 81.75 261 SER A N 1
ATOM 2045 C CA . SER A 1 261 ? 27.753 -7.628 -19.867 1.00 81.75 261 SER A CA 1
ATOM 2046 C C . SER A 1 261 ? 26.809 -8.569 -20.629 1.00 81.75 261 SER A C 1
ATOM 2048 O O . SER A 1 261 ? 27.244 -9.258 -21.548 1.00 81.75 261 SER A O 1
ATOM 2050 N N . LEU A 1 262 ? 25.514 -8.581 -20.294 1.00 85.44 262 LEU A N 1
ATOM 2051 C CA . LEU A 1 262 ? 24.514 -9.495 -20.859 1.00 85.44 262 LEU A CA 1
ATOM 2052 C C . LEU A 1 262 ? 23.662 -8.854 -21.968 1.00 85.44 262 LEU A C 1
ATOM 2054 O O . LEU A 1 262 ? 22.615 -9.386 -22.326 1.00 85.44 262 LEU A O 1
ATOM 2058 N N . GLY A 1 263 ? 24.066 -7.704 -22.512 1.00 85.62 263 GLY A N 1
ATOM 2059 C CA . GLY A 1 263 ? 23.299 -7.015 -23.560 1.00 85.62 263 GLY A CA 1
ATOM 2060 C C . GLY A 1 263 ? 21.979 -6.409 -23.063 1.00 85.62 263 GLY A C 1
ATOM 2061 O O . GLY A 1 263 ? 21.059 -6.177 -23.851 1.00 85.62 263 GLY A O 1
ATOM 2062 N N . VAL A 1 264 ? 21.866 -6.156 -21.756 1.00 91.44 264 VAL A N 1
ATOM 2063 C CA . VAL A 1 264 ? 20.735 -5.444 -21.153 1.00 91.44 264 VAL A CA 1
ATOM 2064 C C . VAL A 1 264 ? 20.948 -3.941 -21.322 1.00 91.44 264 VAL A C 1
ATOM 2066 O O . VAL A 1 264 ? 21.934 -3.387 -20.848 1.00 91.44 264 VAL A O 1
ATOM 2069 N N . VAL A 1 265 ? 20.003 -3.267 -21.978 1.00 90.81 265 VAL A N 1
ATOM 2070 C CA . VAL A 1 265 ? 20.039 -1.809 -22.199 1.00 90.81 265 VAL A CA 1
ATOM 2071 C C . VAL A 1 265 ? 19.498 -1.066 -20.988 1.00 90.81 265 VAL A C 1
ATOM 2073 O O . VAL A 1 265 ? 20.007 -0.012 -20.603 1.00 90.81 265 VAL A O 1
ATOM 2076 N N . ARG A 1 266 ? 18.418 -1.584 -20.397 1.00 92.31 266 ARG A N 1
ATOM 2077 C CA . ARG A 1 266 ? 17.770 -0.949 -19.253 1.00 92.31 266 ARG A CA 1
ATOM 2078 C C . ARG A 1 266 ? 16.983 -1.963 -18.441 1.00 92.31 266 ARG A C 1
ATOM 2080 O O . ARG A 1 266 ? 16.328 -2.839 -18.998 1.00 92.31 266 ARG A O 1
ATOM 2087 N N . THR A 1 267 ? 16.990 -1.775 -17.130 1.00 95.81 267 THR A N 1
ATOM 2088 C CA . THR A 1 267 ? 16.180 -2.549 -16.191 1.00 95.81 267 THR A CA 1
ATOM 2089 C C . THR A 1 267 ? 15.303 -1.593 -15.406 1.00 95.81 267 THR A C 1
ATOM 2091 O O . THR A 1 267 ? 15.780 -0.578 -14.902 1.00 95.81 267 THR A O 1
ATOM 2094 N N . PHE A 1 268 ? 14.018 -1.915 -15.305 1.00 96.75 268 PHE A N 1
ATOM 2095 C CA . PHE A 1 268 ? 13.079 -1.212 -14.438 1.00 96.75 268 PHE A CA 1
ATOM 2096 C C . PHE A 1 268 ? 12.501 -2.188 -13.428 1.00 96.75 268 PHE A C 1
ATOM 2098 O O . PHE A 1 268 ? 12.164 -3.315 -13.789 1.00 96.75 268 PHE A O 1
ATOM 2105 N N . ARG A 1 269 ? 12.301 -1.737 -12.193 1.00 96.88 269 ARG A N 1
ATOM 2106 C CA . ARG A 1 269 ? 11.651 -2.515 -11.142 1.00 96.88 269 ARG A CA 1
ATOM 2107 C C . ARG A 1 269 ? 10.560 -1.710 -10.458 1.00 96.88 269 ARG A C 1
ATOM 2109 O O . ARG A 1 269 ? 10.796 -0.611 -9.971 1.00 96.88 269 ARG A O 1
ATOM 2116 N N . TYR A 1 270 ? 9.366 -2.276 -10.367 1.00 95.12 270 TYR A N 1
ATOM 2117 C CA . TYR A 1 270 ? 8.274 -1.735 -9.568 1.00 95.12 270 TYR A CA 1
ATOM 2118 C C . TYR A 1 270 ? 7.888 -2.746 -8.493 1.00 95.12 270 TYR A C 1
ATOM 2120 O O . TYR A 1 270 ? 7.203 -3.725 -8.776 1.00 95.12 270 TYR A O 1
ATOM 2128 N N . VAL A 1 271 ? 8.300 -2.493 -7.249 1.00 91.25 271 VAL A N 1
ATOM 2129 C CA . VAL A 1 271 ? 8.149 -3.451 -6.141 1.00 91.25 271 VAL A CA 1
ATOM 2130 C C . VAL A 1 271 ? 8.820 -4.787 -6.506 1.00 91.25 271 VAL A C 1
ATOM 2132 O O . VAL A 1 271 ? 10.046 -4.838 -6.522 1.00 91.25 271 VAL A O 1
ATOM 2135 N N . ASP A 1 272 ? 8.055 -5.832 -6.815 1.00 92.69 272 ASP A N 1
ATOM 2136 C CA . ASP A 1 272 ? 8.491 -7.180 -7.194 1.00 92.69 272 ASP A CA 1
ATOM 2137 C C . ASP A 1 272 ? 8.476 -7.454 -8.711 1.00 92.69 272 ASP A C 1
ATOM 2139 O O . ASP A 1 272 ? 9.024 -8.467 -9.143 1.00 92.69 272 ASP A O 1
ATOM 2143 N N . ASP A 1 273 ? 7.883 -6.569 -9.517 1.00 95.38 273 ASP A N 1
ATOM 2144 C CA . ASP A 1 273 ? 7.797 -6.698 -10.977 1.00 95.38 273 ASP A CA 1
ATOM 2145 C C . ASP A 1 273 ? 9.050 -6.066 -11.633 1.00 95.38 273 ASP A C 1
ATOM 2147 O O . ASP A 1 273 ? 9.273 -4.860 -11.494 1.00 95.38 273 ASP A O 1
ATOM 2151 N N . TYR A 1 274 ? 9.827 -6.829 -12.408 1.00 97.75 274 TYR A N 1
ATOM 2152 C CA . TYR A 1 274 ? 10.953 -6.345 -13.224 1.00 97.75 274 TYR A CA 1
ATOM 2153 C C . TYR A 1 274 ? 10.608 -6.325 -14.717 1.00 97.75 274 TYR A C 1
ATOM 2155 O O . TYR A 1 274 ? 9.944 -7.228 -15.227 1.00 97.75 274 TYR A O 1
ATOM 2163 N N . LEU A 1 275 ? 11.121 -5.329 -15.436 1.00 97.75 275 LEU A N 1
ATOM 2164 C CA . LEU A 1 275 ? 11.145 -5.257 -16.895 1.00 97.75 275 LEU A CA 1
ATOM 2165 C C . LEU A 1 275 ? 12.598 -5.155 -17.354 1.00 97.75 275 LEU A C 1
ATOM 2167 O O . LEU A 1 275 ? 13.268 -4.166 -17.051 1.00 97.75 275 LEU A O 1
ATOM 2171 N N . ILE A 1 276 ? 13.056 -6.156 -18.102 1.00 96.56 276 ILE A N 1
ATOM 2172 C CA . ILE A 1 276 ? 14.408 -6.222 -18.657 1.00 96.56 276 ILE A CA 1
ATOM 2173 C C . ILE A 1 276 ? 14.334 -5.874 -20.138 1.00 96.56 276 ILE A C 1
ATOM 2175 O O . ILE A 1 276 ? 13.734 -6.612 -20.921 1.00 96.56 276 ILE A O 1
ATOM 2179 N N . VAL A 1 277 ? 14.926 -4.746 -20.521 1.00 94.56 277 VAL A N 1
ATOM 2180 C CA . VAL A 1 277 ? 15.002 -4.280 -21.908 1.00 94.56 277 VAL A CA 1
ATOM 2181 C C . VAL A 1 277 ? 16.332 -4.722 -22.498 1.00 94.56 277 VAL A C 1
ATOM 2183 O O . VAL A 1 277 ? 17.394 -4.357 -21.993 1.00 94.56 277 VAL A O 1
ATOM 2186 N N . LEU A 1 278 ? 16.265 -5.504 -23.571 1.00 93.00 278 LEU A N 1
ATOM 2187 C CA . LEU A 1 278 ? 17.428 -6.056 -24.252 1.00 93.00 278 LEU A CA 1
ATOM 2188 C C . LEU A 1 278 ? 17.813 -5.214 -25.467 1.00 93.00 278 LEU A C 1
ATOM 2190 O O . LEU A 1 278 ? 16.958 -4.627 -26.140 1.00 93.00 278 LEU A O 1
ATOM 2194 N N . GLY A 1 279 ? 19.117 -5.196 -25.732 1.00 90.38 279 GLY A N 1
ATOM 2195 C CA . GLY A 1 279 ? 19.718 -4.582 -26.906 1.00 90.38 279 GLY A CA 1
ATOM 2196 C C . GLY A 1 279 ? 19.367 -5.308 -28.200 1.00 90.38 279 GLY A C 1
ATOM 2197 O O . GLY A 1 279 ? 18.632 -6.298 -28.192 1.00 90.38 279 GLY A O 1
ATOM 2198 N N . ASP A 1 280 ? 19.920 -4.841 -29.313 1.00 84.94 280 ASP A N 1
ATOM 2199 C CA . ASP A 1 280 ? 19.874 -5.559 -30.582 1.00 84.94 280 ASP A CA 1
ATOM 2200 C C . ASP A 1 280 ? 20.753 -6.812 -30.496 1.00 84.94 280 ASP A C 1
ATOM 2202 O O . ASP A 1 280 ? 21.980 -6.756 -30.568 1.00 84.94 280 ASP A O 1
ATOM 2206 N N . ILE A 1 281 ? 20.104 -7.940 -30.211 1.00 80.56 281 ILE A N 1
ATOM 2207 C CA . ILE A 1 281 ? 20.734 -9.243 -30.021 1.00 80.56 281 ILE A CA 1
ATOM 2208 C C . ILE A 1 281 ? 20.152 -10.175 -31.084 1.00 80.56 281 ILE A C 1
ATOM 2210 O O . ILE A 1 281 ? 18.919 -10.293 -31.154 1.00 80.56 281 ILE A O 1
ATOM 2214 N N . PRO A 1 282 ? 20.999 -10.884 -31.859 1.00 79.12 282 PRO A N 1
ATOM 2215 C CA . PRO A 1 282 ? 20.544 -11.869 -32.831 1.00 79.12 282 PRO A CA 1
ATOM 2216 C C . PRO A 1 282 ? 19.546 -12.854 -32.218 1.00 79.12 282 PRO A C 1
ATOM 2218 O O . PRO A 1 282 ? 19.733 -13.332 -31.096 1.00 79.12 282 PRO A O 1
ATOM 2221 N N . GLY A 1 283 ? 18.482 -13.177 -32.960 1.00 76.88 283 GLY A N 1
ATOM 2222 C CA . GLY A 1 283 ? 17.374 -13.997 -32.455 1.00 76.88 283 GLY A CA 1
ATOM 2223 C C . GLY A 1 283 ? 17.812 -15.343 -31.864 1.00 76.88 283 GLY A C 1
ATOM 2224 O O . GLY A 1 283 ? 17.264 -15.771 -30.851 1.00 76.88 283 GLY A O 1
ATOM 2225 N N . GLU A 1 284 ? 18.848 -15.959 -32.435 1.00 77.44 284 GLU A N 1
ATOM 2226 C CA . GLU A 1 284 ? 19.430 -17.228 -31.975 1.00 77.44 284 GLU A CA 1
ATOM 2227 C C . GLU A 1 284 ? 20.088 -17.121 -30.588 1.00 77.44 284 GLU A C 1
ATOM 2229 O O . GLU A 1 284 ? 20.013 -18.049 -29.783 1.00 77.44 284 GLU A O 1
ATOM 2234 N N . LEU A 1 285 ? 20.679 -15.964 -30.269 1.00 82.75 285 LEU A N 1
ATOM 2235 C CA . LEU A 1 285 ? 21.362 -15.705 -28.997 1.00 82.75 285 LEU A CA 1
ATOM 2236 C C . LEU A 1 285 ? 20.411 -15.206 -27.904 1.00 82.75 285 LEU A C 1
ATOM 2238 O O . LEU A 1 285 ? 20.719 -15.323 -26.718 1.00 82.75 285 LEU A O 1
ATOM 2242 N N . ARG A 1 286 ? 19.227 -14.703 -28.276 1.00 85.50 286 ARG A N 1
ATOM 2243 C CA . ARG A 1 286 ? 18.251 -14.107 -27.350 1.00 85.50 286 ARG A CA 1
ATOM 2244 C C . ARG A 1 286 ? 17.861 -15.049 -26.210 1.00 85.50 286 ARG A C 1
ATOM 2246 O O . ARG A 1 286 ? 17.810 -14.624 -25.059 1.00 85.50 286 ARG A O 1
ATOM 2253 N N . ASN A 1 287 ? 17.621 -16.326 -26.506 1.00 87.56 287 ASN A N 1
ATOM 2254 C CA . ASN A 1 287 ? 17.286 -17.313 -25.475 1.00 87.56 287 ASN A CA 1
ATOM 2255 C C . ASN A 1 287 ? 18.457 -17.551 -24.510 1.00 87.56 287 ASN A C 1
ATOM 2257 O O . ASN A 1 287 ? 18.237 -17.688 -23.308 1.00 87.56 287 ASN A O 1
ATOM 2261 N N . GLY A 1 288 ? 19.692 -17.553 -25.022 1.00 90.31 288 GLY A N 1
ATOM 2262 C CA . GLY A 1 288 ? 20.904 -17.637 -24.207 1.00 90.31 288 GLY A CA 1
ATOM 2263 C C . GLY A 1 288 ? 21.053 -16.432 -23.280 1.00 90.31 288 GLY A C 1
ATOM 2264 O O . GLY A 1 288 ? 21.288 -16.609 -22.088 1.00 90.31 288 GLY A O 1
ATOM 2265 N N . THR A 1 289 ? 20.813 -15.221 -23.789 1.00 91.12 289 THR A N 1
ATOM 2266 C CA . THR A 1 289 ? 20.821 -13.991 -22.986 1.00 91.12 289 THR A CA 1
ATOM 2267 C C . THR A 1 289 ? 19.768 -14.015 -21.883 1.00 91.12 289 THR A C 1
ATOM 2269 O O . THR A 1 289 ? 20.091 -13.753 -20.727 1.00 91.12 289 THR A O 1
ATOM 2272 N N . VAL A 1 290 ? 18.516 -14.358 -22.208 1.00 93.75 290 VAL A N 1
ATOM 2273 C CA . VAL A 1 290 ? 17.436 -14.453 -21.209 1.00 93.75 290 VAL A CA 1
ATOM 2274 C C . VAL A 1 290 ? 17.804 -15.466 -20.130 1.00 93.75 290 VAL A C 1
ATOM 2276 O O . VAL A 1 290 ? 17.668 -15.175 -18.942 1.00 93.75 290 VAL A O 1
ATOM 2279 N N . LYS A 1 291 ? 18.328 -16.631 -20.523 1.00 94.25 291 LYS A N 1
ATOM 2280 C CA . LYS A 1 291 ? 18.788 -17.651 -19.579 1.00 94.25 291 LYS A CA 1
ATOM 2281 C C . LYS A 1 291 ? 19.918 -17.129 -18.686 1.00 94.25 291 LYS A C 1
ATOM 2283 O O . LYS A 1 291 ? 19.826 -17.292 -17.475 1.00 94.25 291 LYS A O 1
ATOM 2288 N N . GLY A 1 292 ? 20.918 -16.456 -19.255 1.00 94.62 292 GLY A N 1
ATOM 2289 C CA . GLY A 1 292 ? 22.021 -15.855 -18.501 1.00 94.62 292 GLY A CA 1
ATOM 2290 C C . GLY A 1 292 ? 21.540 -14.813 -17.488 1.00 94.62 292 GLY A C 1
ATOM 2291 O O . GLY A 1 292 ? 21.957 -14.838 -16.333 1.00 94.62 292 GLY A O 1
ATOM 2292 N N . VAL A 1 293 ? 20.583 -13.958 -17.868 1.00 95.75 293 VAL A N 1
ATOM 2293 C CA . VAL A 1 293 ? 19.947 -13.012 -16.936 1.00 95.75 293 VAL A CA 1
ATOM 2294 C C . VAL A 1 293 ? 19.255 -13.764 -15.795 1.00 95.75 293 VAL A C 1
ATOM 2296 O O . VAL A 1 293 ? 19.479 -13.441 -14.630 1.00 95.75 293 VAL A O 1
ATOM 2299 N N . LEU A 1 294 ? 18.454 -14.791 -16.093 1.00 96.19 294 LEU A N 1
ATOM 2300 C CA . LEU A 1 294 ? 17.753 -15.578 -15.070 1.00 96.19 294 LEU A CA 1
ATOM 2301 C C . LEU A 1 294 ? 18.717 -16.332 -14.136 1.00 96.19 294 LEU A C 1
ATOM 2303 O O . LEU A 1 294 ? 18.465 -16.402 -12.932 1.00 96.19 294 LEU A O 1
ATOM 2307 N N . GLU A 1 295 ? 19.824 -16.860 -14.659 1.00 95.31 295 GLU A N 1
ATOM 2308 C CA . GLU A 1 295 ? 20.881 -17.511 -13.874 1.00 95.31 295 GLU A CA 1
ATOM 2309 C C . GLU A 1 295 ? 21.564 -16.507 -12.927 1.00 95.31 295 GLU A C 1
ATOM 2311 O O . GLU A 1 295 ? 21.748 -16.803 -11.742 1.00 95.31 295 GLU A O 1
ATOM 2316 N N . THR A 1 296 ? 21.848 -15.288 -13.398 1.00 95.44 296 THR A N 1
ATOM 2317 C CA . THR A 1 296 ? 22.378 -14.196 -12.564 1.00 95.44 296 THR A CA 1
ATOM 2318 C C . THR A 1 296 ? 21.395 -13.792 -11.463 1.00 95.44 296 THR A C 1
ATOM 2320 O O . THR A 1 296 ? 21.792 -13.675 -10.301 1.00 95.44 296 THR A O 1
ATOM 2323 N N . PHE A 1 297 ? 20.101 -13.660 -11.779 1.00 95.69 297 PHE A N 1
ATOM 2324 C CA . PHE A 1 297 ? 19.054 -13.415 -10.779 1.00 95.69 297 PHE A CA 1
ATOM 2325 C C . PHE A 1 297 ? 19.021 -14.525 -9.720 1.00 95.69 297 PHE A C 1
ATOM 2327 O O . PHE A 1 297 ? 19.058 -14.243 -8.520 1.00 95.69 297 PHE A O 1
ATOM 2334 N N . ALA A 1 298 ? 18.991 -15.791 -10.142 1.00 94.00 298 ALA A N 1
ATOM 2335 C CA . ALA A 1 298 ? 18.935 -16.931 -9.232 1.00 94.00 298 ALA A CA 1
ATOM 2336 C C . ALA A 1 298 ? 20.146 -16.961 -8.285 1.00 94.00 298 ALA A C 1
ATOM 2338 O O . ALA A 1 298 ? 19.969 -17.096 -7.072 1.00 94.00 298 ALA A O 1
ATOM 2339 N N . ARG A 1 299 ? 21.356 -16.754 -8.817 1.00 94.06 299 ARG A N 1
ATOM 2340 C CA . ARG A 1 299 ? 22.605 -16.766 -8.042 1.00 94.06 299 ARG A CA 1
ATOM 2341 C C . ARG A 1 299 ? 22.694 -15.615 -7.037 1.00 94.06 299 ARG A C 1
ATOM 2343 O O . ARG A 1 299 ? 23.088 -15.842 -5.896 1.00 94.06 299 ARG A O 1
ATOM 2350 N N . LEU A 1 300 ? 22.335 -14.392 -7.432 1.00 92.69 300 LEU A N 1
ATOM 2351 C CA . LEU A 1 300 ? 22.535 -13.190 -6.606 1.00 92.69 300 LEU A CA 1
ATOM 2352 C C . LEU A 1 300 ? 21.395 -12.894 -5.619 1.00 92.69 300 LEU A C 1
ATOM 2354 O O . LEU A 1 300 ? 21.571 -12.090 -4.694 1.00 92.69 300 LEU A O 1
ATOM 2358 N N . SER A 1 301 ? 20.229 -13.514 -5.807 1.00 90.38 301 SER A N 1
ATOM 2359 C CA . SER A 1 301 ? 19.024 -13.224 -5.020 1.00 90.38 301 SER A CA 1
ATOM 2360 C C . SER A 1 301 ? 19.015 -13.806 -3.606 1.00 90.38 301 SER A C 1
ATOM 2362 O O . SER A 1 301 ? 18.150 -13.450 -2.807 1.00 90.38 301 SER A O 1
ATOM 2364 N N . GLY A 1 302 ? 19.933 -14.724 -3.287 1.00 85.38 302 GLY A N 1
ATOM 2365 C CA . GLY A 1 302 ? 19.976 -15.378 -1.976 1.00 85.38 302 GLY A CA 1
ATOM 2366 C C . GLY A 1 302 ? 18.804 -16.333 -1.712 1.00 85.38 302 GLY A C 1
ATOM 2367 O O . GLY A 1 302 ? 18.445 -16.548 -0.557 1.00 85.38 302 GLY A O 1
ATOM 2368 N N . GLY A 1 303 ? 18.197 -16.900 -2.763 1.00 88.06 303 GLY A N 1
ATOM 2369 C CA . GLY A 1 303 ? 17.141 -17.915 -2.649 1.00 88.06 303 GLY A CA 1
ATOM 2370 C C . GLY A 1 303 ? 15.729 -17.441 -3.001 1.00 88.06 303 GLY A C 1
ATOM 2371 O O . GLY A 1 303 ? 14.771 -18.182 -2.763 1.00 88.06 303 GLY A O 1
ATOM 2372 N N . LEU A 1 304 ? 15.575 -16.245 -3.586 1.00 93.12 304 LEU A N 1
ATOM 2373 C CA . LEU A 1 304 ? 14.306 -15.879 -4.214 1.00 93.12 304 LEU A CA 1
ATOM 2374 C C . LEU A 1 304 ? 14.051 -16.752 -5.446 1.00 93.12 304 LEU A C 1
ATOM 2376 O O . LEU A 1 304 ? 14.968 -17.194 -6.138 1.00 93.12 304 LEU A O 1
ATOM 2380 N N . LYS A 1 305 ? 12.769 -16.979 -5.721 1.00 93.94 305 LYS A N 1
ATOM 2381 C CA . LYS A 1 305 ? 12.303 -17.661 -6.925 1.00 93.94 305 LYS A CA 1
ATOM 2382 C C . LYS A 1 305 ? 11.651 -16.657 -7.852 1.00 93.94 305 LYS A C 1
ATOM 2384 O O . LYS A 1 305 ? 11.050 -15.685 -7.392 1.00 93.94 305 LYS A O 1
ATOM 2389 N N . PHE A 1 306 ? 11.760 -16.919 -9.146 1.00 95.75 306 PHE A N 1
ATOM 2390 C CA . PHE A 1 306 ? 11.327 -15.999 -10.181 1.00 95.75 306 PHE A CA 1
ATOM 2391 C C . PHE A 1 306 ? 10.527 -16.732 -11.248 1.00 95.75 306 PHE A C 1
ATOM 2393 O O . PHE A 1 306 ? 10.865 -17.853 -11.632 1.00 95.75 306 PHE A O 1
ATOM 2400 N N . THR A 1 307 ? 9.508 -16.060 -11.766 1.00 95.69 307 THR A N 1
ATOM 2401 C CA . THR A 1 307 ? 8.861 -16.423 -13.031 1.00 95.69 307 THR A CA 1
ATOM 2402 C C . THR A 1 307 ? 9.173 -15.363 -14.073 1.00 95.69 307 THR A C 1
ATOM 2404 O O . THR A 1 307 ? 9.539 -14.244 -13.719 1.00 95.69 307 THR A O 1
ATOM 2407 N N . HIS A 1 308 ? 9.056 -15.699 -15.356 1.00 96.38 308 HIS A N 1
ATOM 2408 C CA . HIS A 1 308 ? 9.253 -14.729 -16.427 1.00 96.38 308 HIS A CA 1
ATOM 2409 C C . HIS A 1 308 ? 8.177 -14.849 -17.506 1.00 96.38 308 HIS A C 1
ATOM 2411 O O . HIS A 1 308 ? 7.603 -15.918 -17.716 1.00 96.38 308 HIS A O 1
ATOM 2417 N N . GLU A 1 309 ? 7.909 -13.734 -18.180 1.00 96.25 309 GLU A N 1
ATOM 2418 C CA . GLU A 1 309 ? 6.979 -13.633 -19.306 1.00 96.25 309 GLU A CA 1
ATOM 2419 C C . GLU A 1 309 ? 7.726 -13.045 -20.505 1.00 96.25 309 GLU A C 1
ATOM 2421 O O . GLU A 1 309 ? 8.296 -11.953 -20.427 1.00 96.25 309 GLU A O 1
ATOM 2426 N N . MET A 1 310 ? 7.727 -13.796 -21.608 1.00 95.19 310 MET A N 1
ATOM 2427 C CA . MET A 1 310 ? 8.288 -13.365 -22.885 1.00 95.19 310 MET A CA 1
ATOM 2428 C C . MET A 1 310 ? 7.269 -12.520 -23.662 1.00 95.19 310 MET A C 1
ATOM 2430 O O . MET A 1 310 ? 6.063 -12.744 -23.533 1.00 95.19 310 MET A O 1
ATOM 2434 N N . PRO A 1 311 ? 7.726 -11.562 -24.486 1.00 93.69 311 PRO A N 1
ATOM 2435 C CA . PRO A 1 311 ? 6.836 -10.754 -25.304 1.00 93.69 311 PRO A CA 1
ATOM 2436 C C . PRO A 1 311 ? 6.119 -11.624 -26.342 1.00 93.69 311 PRO A C 1
ATOM 2438 O O . PRO A 1 311 ? 6.690 -12.569 -26.888 1.00 93.69 311 PRO A O 1
ATOM 2441 N N . VAL A 1 312 ? 4.875 -11.266 -26.651 1.00 93.50 312 VAL A N 1
ATOM 2442 C CA . VAL A 1 312 ? 4.052 -11.914 -27.682 1.00 93.50 312 VAL A CA 1
ATOM 2443 C C . VAL A 1 312 ? 3.801 -10.888 -28.778 1.00 93.50 312 VAL A C 1
ATOM 2445 O O . VAL A 1 312 ? 3.383 -9.774 -28.477 1.00 93.50 312 VAL A O 1
ATOM 2448 N N . GLU A 1 313 ? 4.088 -11.234 -30.037 1.00 90.50 313 GLU A N 1
ATOM 2449 C CA . GLU A 1 313 ? 3.985 -10.305 -31.183 1.00 90.50 313 GLU A CA 1
ATOM 2450 C C . GLU A 1 313 ? 4.788 -8.999 -30.983 1.00 90.50 313 GLU A C 1
ATOM 2452 O O . GLU A 1 313 ? 4.335 -7.906 -31.323 1.00 90.50 313 GLU A O 1
ATOM 2457 N N . ASN A 1 314 ? 5.985 -9.106 -30.388 1.00 91.06 314 ASN A N 1
ATOM 2458 C CA . ASN A 1 314 ? 6.841 -7.974 -29.995 1.00 91.06 314 ASN A CA 1
ATOM 2459 C C . ASN A 1 314 ? 6.165 -6.975 -29.036 1.00 91.06 314 ASN A C 1
ATOM 2461 O O . ASN A 1 314 ? 6.626 -5.839 -28.888 1.00 91.06 314 ASN A O 1
ATOM 2465 N N . GLU A 1 315 ? 5.093 -7.392 -28.356 1.00 94.75 315 GLU A N 1
ATOM 2466 C CA . GLU A 1 315 ? 4.433 -6.623 -27.311 1.00 94.75 315 GLU A CA 1
ATOM 2467 C C . GLU A 1 315 ? 4.621 -7.258 -25.931 1.00 94.75 315 GLU A C 1
ATOM 2469 O O . GLU A 1 315 ? 4.514 -8.472 -25.757 1.00 94.75 315 GLU A O 1
ATOM 2474 N N . ILE A 1 316 ? 4.811 -6.416 -24.913 1.00 96.31 316 ILE A N 1
ATOM 2475 C CA . ILE A 1 316 ? 4.792 -6.839 -23.510 1.00 96.31 316 ILE A CA 1
ATOM 2476 C C . ILE A 1 316 ? 3.998 -5.870 -22.638 1.00 96.31 316 ILE A C 1
ATOM 2478 O O . ILE A 1 316 ? 3.970 -4.653 -22.845 1.00 96.31 316 ILE A O 1
ATOM 2482 N N . GLN A 1 317 ? 3.312 -6.430 -21.646 1.00 95.31 317 GLN A N 1
ATOM 2483 C CA . GLN A 1 317 ? 2.538 -5.692 -20.660 1.00 95.31 317 GLN A CA 1
ATOM 2484 C C . GLN A 1 317 ? 3.368 -5.476 -19.390 1.00 95.31 317 GLN A C 1
ATOM 2486 O O . GLN A 1 317 ? 3.557 -6.405 -18.610 1.00 95.31 317 GLN A O 1
ATOM 2491 N N . PHE A 1 318 ? 3.717 -4.230 -19.076 1.00 95.75 318 PHE A N 1
ATOM 2492 C CA . PHE A 1 318 ? 4.359 -3.894 -17.804 1.00 95.75 318 PHE A CA 1
ATOM 2493 C C . PHE A 1 318 ? 3.587 -2.793 -17.079 1.00 95.75 318 PHE A C 1
ATOM 2495 O O . PHE A 1 318 ? 3.287 -1.745 -17.648 1.00 95.75 318 PHE A O 1
ATOM 2502 N N . LEU A 1 319 ? 3.207 -3.040 -15.821 1.00 93.81 319 LEU A N 1
ATOM 2503 C CA . LEU A 1 319 ? 2.282 -2.183 -15.067 1.00 93.81 319 LEU A CA 1
ATOM 2504 C C . LEU A 1 319 ? 0.984 -1.898 -15.854 1.00 93.81 319 LEU A C 1
ATOM 2506 O O . LEU A 1 319 ? 0.300 -2.824 -16.310 1.00 93.81 319 LEU A O 1
ATOM 2510 N N . ASP A 1 320 ? 0.616 -0.622 -15.975 1.00 94.12 320 ASP A N 1
ATOM 2511 C CA . ASP A 1 320 ? -0.487 -0.109 -16.784 1.00 94.12 320 ASP A CA 1
ATOM 2512 C C . ASP A 1 320 ? -0.035 0.397 -18.166 1.00 94.12 320 ASP A C 1
ATOM 2514 O O . ASP A 1 320 ? -0.744 1.194 -18.787 1.00 94.12 320 ASP A O 1
ATOM 2518 N N . LEU A 1 321 ? 1.111 -0.082 -18.659 1.00 96.12 321 LEU A N 1
ATOM 2519 C CA . LEU A 1 321 ? 1.635 0.177 -19.995 1.00 96.12 321 LEU A CA 1
ATOM 2520 C C . LEU A 1 321 ? 1.677 -1.107 -20.825 1.00 96.12 321 LEU A C 1
ATOM 2522 O O . LEU A 1 321 ? 1.845 -2.219 -20.317 1.00 96.12 321 LEU A O 1
ATOM 2526 N N . ARG A 1 322 ? 1.549 -0.929 -22.133 1.00 96.25 322 ARG A N 1
ATOM 2527 C CA . ARG A 1 322 ? 1.849 -1.946 -23.133 1.00 96.25 322 ARG A CA 1
ATOM 2528 C C . ARG A 1 322 ? 2.890 -1.379 -24.079 1.00 96.25 322 ARG A C 1
ATOM 2530 O O . ARG A 1 322 ? 2.659 -0.312 -24.651 1.00 96.25 322 ARG A O 1
ATOM 2537 N N . LEU A 1 323 ? 4.023 -2.061 -24.163 1.00 95.88 323 LEU A N 1
ATOM 2538 C CA . LEU A 1 323 ? 5.185 -1.673 -24.953 1.00 95.88 323 LEU A CA 1
ATOM 2539 C C . LEU A 1 323 ? 5.214 -2.525 -26.213 1.00 95.88 323 LEU A C 1
ATOM 2541 O O . LEU A 1 323 ? 4.977 -3.725 -26.118 1.00 95.88 323 LEU A O 1
ATOM 2545 N N . LYS A 1 324 ? 5.488 -1.903 -27.356 1.00 94.75 324 LYS A N 1
ATOM 2546 C CA . LYS A 1 324 ? 5.648 -2.551 -28.654 1.00 94.75 324 LYS A CA 1
ATOM 2547 C C . LYS A 1 324 ? 7.014 -2.185 -29.209 1.00 94.75 324 LYS A C 1
ATOM 2549 O O . LYS A 1 324 ? 7.283 -1.005 -29.442 1.00 94.75 324 LYS A O 1
ATOM 2554 N N . PHE A 1 325 ? 7.853 -3.188 -29.403 1.00 91.88 325 PHE A N 1
ATOM 2555 C CA . PHE A 1 325 ? 9.198 -3.010 -29.931 1.00 91.88 325 PHE A CA 1
ATOM 2556 C C . PHE A 1 325 ? 9.150 -3.043 -31.458 1.00 91.88 325 PHE A C 1
ATOM 2558 O O . PHE A 1 325 ? 8.538 -3.936 -32.048 1.00 91.88 325 PHE A O 1
ATOM 2565 N N . SER A 1 326 ? 9.744 -2.030 -32.082 1.00 85.31 326 SER A N 1
ATOM 2566 C CA . SER A 1 326 ? 9.954 -1.945 -33.528 1.00 85.31 326 SER A CA 1
ATOM 2567 C C . SER A 1 326 ? 11.434 -1.696 -33.801 1.00 85.31 326 SER A C 1
ATOM 2569 O O . SER A 1 326 ? 12.175 -1.383 -32.873 1.00 85.31 326 SER A O 1
ATOM 2571 N N . GLU A 1 327 ? 11.851 -1.829 -35.056 1.00 78.31 327 GLU A N 1
ATOM 2572 C CA . GLU A 1 327 ? 13.258 -1.688 -35.453 1.00 78.31 327 GLU A CA 1
ATOM 2573 C C . GLU A 1 327 ? 13.821 -0.290 -35.143 1.00 78.31 327 GLU A C 1
ATOM 2575 O O . GLU A 1 327 ? 14.970 -0.165 -34.735 1.00 78.31 327 GLU A O 1
ATOM 2580 N N . GLU A 1 328 ? 13.002 0.760 -35.262 1.00 78.12 328 GLU A N 1
ATOM 2581 C CA . GLU A 1 328 ? 13.458 2.147 -35.085 1.00 78.12 328 GLU A CA 1
ATOM 2582 C C . GLU A 1 328 ? 13.201 2.714 -33.682 1.00 78.12 328 GLU A C 1
ATOM 2584 O O . GLU A 1 328 ? 13.922 3.600 -33.222 1.00 78.12 328 GLU A O 1
ATOM 2589 N N . HIS A 1 329 ? 12.140 2.269 -32.997 1.00 85.56 329 HIS A N 1
ATOM 2590 C CA . HIS A 1 329 ? 11.757 2.823 -31.695 1.00 85.56 329 HIS A CA 1
ATOM 2591 C C . HIS A 1 329 ? 10.824 1.912 -30.879 1.00 85.56 329 HIS A C 1
ATOM 2593 O O . HIS A 1 329 ? 10.210 0.969 -31.381 1.00 85.56 329 HIS A O 1
ATOM 2599 N N . VAL A 1 330 ? 10.640 2.248 -29.598 1.00 92.19 330 VAL A N 1
ATOM 2600 C CA . VAL A 1 330 ? 9.681 1.570 -28.713 1.00 92.19 330 VAL A CA 1
ATOM 2601 C C . VAL A 1 330 ? 8.386 2.374 -28.629 1.00 92.19 330 VAL A C 1
ATOM 2603 O O . VAL A 1 330 ? 8.322 3.452 -28.033 1.00 92.19 330 VAL A O 1
ATOM 2606 N N . CYS A 1 331 ? 7.318 1.837 -29.211 1.00 93.88 331 CYS A N 1
ATOM 2607 C CA . CYS A 1 331 ? 5.971 2.366 -29.043 1.00 93.88 331 CYS A CA 1
ATOM 2608 C C . CYS A 1 331 ? 5.401 1.972 -27.677 1.00 93.88 331 CYS A C 1
ATOM 2610 O O . CYS A 1 331 ? 5.645 0.878 -27.176 1.00 93.88 331 CYS A O 1
ATOM 2612 N N . TYR A 1 332 ? 4.583 2.835 -27.074 1.00 95.38 332 TYR A N 1
ATOM 2613 C CA . TYR A 1 332 ? 3.941 2.531 -25.797 1.00 95.38 332 TYR A CA 1
ATOM 2614 C C . TYR A 1 332 ? 2.537 3.123 -25.699 1.00 95.38 332 TYR A C 1
ATOM 2616 O O . TYR A 1 332 ? 2.248 4.199 -26.227 1.00 95.38 332 TYR A O 1
ATOM 2624 N N . ARG A 1 333 ? 1.653 2.431 -24.978 1.00 95.88 333 ARG A N 1
ATOM 2625 C CA . ARG A 1 333 ? 0.286 2.888 -24.705 1.00 95.88 333 ARG A CA 1
ATOM 2626 C C . ARG A 1 333 ? -0.173 2.568 -23.300 1.00 95.88 333 ARG A C 1
ATOM 2628 O O . ARG A 1 333 ? 0.188 1.536 -22.737 1.00 95.88 333 ARG A O 1
ATOM 2635 N N . TYR A 1 334 ? -1.061 3.409 -22.782 1.00 95.94 334 TYR A N 1
ATOM 2636 C CA . TYR A 1 334 ? -1.800 3.106 -21.565 1.00 95.94 334 TYR A CA 1
ATOM 2637 C C . TYR A 1 334 ? -2.682 1.869 -21.766 1.00 95.94 334 TYR A C 1
ATOM 2639 O O . TYR A 1 334 ? -3.633 1.885 -22.551 1.00 95.94 334 TYR A O 1
ATOM 2647 N N . ASN A 1 335 ? -2.400 0.807 -21.016 1.00 93.50 335 ASN A N 1
ATOM 2648 C CA . ASN A 1 335 ? -3.209 -0.400 -20.997 1.00 93.50 335 ASN A CA 1
ATOM 2649 C C . ASN A 1 335 ? -3.402 -0.900 -19.555 1.00 93.50 335 ASN A C 1
ATOM 2651 O O . ASN A 1 335 ? -2.528 -1.570 -19.006 1.00 93.50 335 ASN A O 1
ATOM 2655 N N . PRO A 1 336 ? -4.534 -0.596 -18.902 1.00 89.12 336 PRO A N 1
ATOM 2656 C CA . PRO A 1 336 ? -4.734 -0.941 -17.502 1.00 89.12 336 PRO A CA 1
ATOM 2657 C C . PRO A 1 336 ? -4.803 -2.460 -17.296 1.00 89.12 336 PRO A C 1
ATOM 2659 O O . PRO A 1 336 ? -5.674 -3.131 -17.842 1.00 89.12 336 PRO A O 1
ATOM 2662 N N . ARG A 1 337 ? -3.955 -2.989 -16.403 1.00 82.38 337 ARG A N 1
ATOM 2663 C CA . ARG A 1 337 ? -3.865 -4.429 -16.069 1.00 82.38 337 ARG A CA 1
ATOM 2664 C C . ARG A 1 337 ? -5.170 -5.021 -15.507 1.00 82.38 337 ARG A C 1
ATOM 2666 O O . ARG A 1 337 ? -5.397 -6.230 -15.526 1.00 82.38 337 ARG A O 1
ATOM 2673 N N . SER A 1 338 ? -6.048 -4.184 -14.952 1.00 75.19 338 SER A N 1
ATOM 2674 C CA . SER A 1 338 ? -7.338 -4.629 -14.424 1.00 75.19 338 SER A CA 1
ATOM 2675 C C . SER A 1 338 ? -8.371 -4.796 -15.538 1.00 75.19 338 SER A C 1
ATOM 2677 O O . SER A 1 338 ? -8.889 -3.809 -16.056 1.00 75.19 338 SER A O 1
ATOM 2679 N N . LYS A 1 339 ? -8.784 -6.046 -15.780 1.00 72.75 339 LYS A N 1
ATOM 2680 C CA . LYS A 1 339 ? -9.946 -6.388 -16.623 1.00 72.75 339 LYS A CA 1
ATOM 2681 C C . LYS A 1 339 ? -11.300 -6.000 -16.001 1.00 72.75 339 LYS A C 1
ATOM 2683 O O . LYS A 1 339 ? -12.338 -6.184 -16.624 1.00 72.75 339 LYS A O 1
ATOM 2688 N N . LYS A 1 340 ? -11.322 -5.484 -14.763 1.00 76.12 340 LYS A N 1
ATOM 2689 C CA . LYS A 1 340 ? -12.567 -5.045 -14.111 1.00 76.12 340 LYS A CA 1
ATOM 2690 C C . LYS A 1 340 ? -13.131 -3.800 -14.798 1.00 76.12 340 LYS A C 1
ATOM 2692 O O . LYS A 1 340 ? -12.377 -2.897 -15.168 1.00 76.12 340 LYS A O 1
ATOM 2697 N N . GLY A 1 341 ? -14.457 -3.758 -14.913 1.00 82.19 341 GLY A N 1
ATOM 2698 C CA . GLY A 1 341 ? -15.185 -2.607 -15.437 1.00 82.19 341 GLY A CA 1
ATOM 2699 C C . GLY A 1 341 ? -14.970 -1.344 -14.600 1.00 82.19 341 GLY A C 1
ATOM 2700 O O . GLY A 1 341 ? -14.625 -1.405 -13.416 1.00 82.19 341 GLY A O 1
ATOM 2701 N N . LEU A 1 342 ? -15.172 -0.189 -15.234 1.00 90.19 342 LEU A N 1
ATOM 2702 C CA . LEU A 1 342 ? -15.233 1.091 -14.534 1.00 90.19 342 LEU A CA 1
ATOM 2703 C C . LEU A 1 342 ? -16.499 1.156 -13.671 1.00 90.19 342 LEU A C 1
ATOM 2705 O O . LEU A 1 342 ? -17.431 0.372 -13.846 1.00 90.19 342 LEU A O 1
ATOM 2709 N N . LEU A 1 343 ? -16.528 2.098 -12.727 1.00 89.31 343 LEU A N 1
ATOM 2710 C CA . LEU A 1 343 ? -17.704 2.324 -11.893 1.00 89.31 343 LEU A CA 1
ATOM 2711 C C . LEU A 1 343 ? -18.939 2.558 -12.785 1.00 89.31 343 LEU A C 1
ATOM 2713 O O . LEU A 1 343 ? -18.903 3.492 -13.581 1.00 89.31 343 LEU A O 1
ATOM 2717 N N . PRO A 1 344 ? -20.034 1.793 -12.635 1.00 90.81 344 PRO A N 1
ATOM 2718 C CA . PRO A 1 344 ? -21.223 1.988 -13.457 1.00 90.81 344 PRO A CA 1
ATOM 2719 C C . PRO A 1 344 ? -21.779 3.409 -13.337 1.00 90.81 344 PRO A C 1
ATOM 2721 O O . PRO A 1 344 ? -21.877 3.956 -12.224 1.00 90.81 344 PRO A O 1
ATOM 2724 N N . TYR A 1 345 ? -22.183 3.998 -14.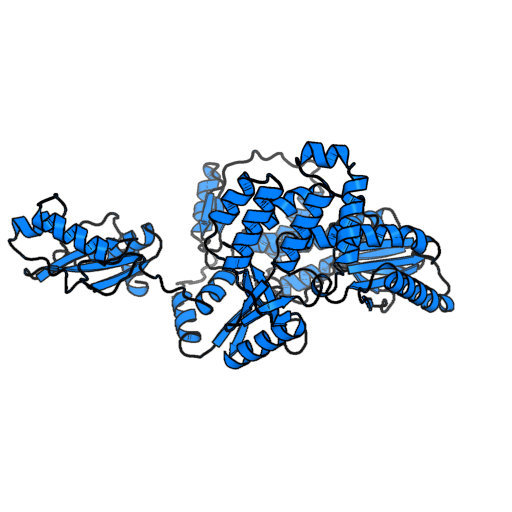464 1.00 90.31 345 TYR A N 1
ATOM 2725 C CA . TYR A 1 345 ? -22.736 5.352 -14.491 1.00 90.31 345 TYR A CA 1
ATOM 2726 C C . TYR A 1 345 ? -24.015 5.468 -13.658 1.00 90.31 345 TYR A C 1
ATOM 2728 O O . TYR A 1 345 ? -24.221 6.501 -13.032 1.00 90.31 345 TYR A O 1
ATOM 2736 N N . GLU A 1 346 ? -24.803 4.401 -13.532 1.00 86.19 346 GLU A N 1
ATOM 2737 C CA . GLU A 1 346 ? -26.019 4.369 -12.703 1.00 86.19 346 GLU A CA 1
ATOM 2738 C C . GLU A 1 346 ? -25.762 4.170 -11.203 1.00 86.19 346 GLU A C 1
ATOM 2740 O O . GLU A 1 346 ? -26.681 4.187 -10.387 1.00 86.19 346 GLU A O 1
ATOM 2745 N N . SER A 1 347 ? -24.504 4.016 -10.782 1.00 84.81 347 SER A N 1
ATOM 2746 C CA . SER A 1 347 ? -24.198 3.874 -9.358 1.00 84.81 347 SER A CA 1
ATOM 2747 C C . SER A 1 347 ? -24.573 5.131 -8.557 1.00 84.81 347 SER A C 1
ATOM 2749 O O . SER A 1 347 ? -24.517 6.258 -9.058 1.00 84.81 347 SER A O 1
ATOM 2751 N N . ALA A 1 348 ? -24.874 4.967 -7.267 1.00 79.62 348 ALA A N 1
ATOM 2752 C CA . ALA A 1 348 ? -25.262 6.050 -6.354 1.00 79.62 348 ALA A CA 1
ATOM 2753 C C . ALA A 1 348 ? -24.087 6.964 -5.922 1.00 79.62 348 ALA A C 1
ATOM 2755 O O . ALA A 1 348 ? -24.061 7.485 -4.811 1.00 79.62 348 ALA A O 1
ATOM 2756 N N . HIS A 1 349 ? -23.095 7.166 -6.792 1.00 83.12 349 HIS A N 1
ATOM 2757 C CA . HIS A 1 349 ? -21.963 8.064 -6.560 1.00 83.12 349 HIS A CA 1
ATOM 2758 C C . HIS A 1 349 ? -22.224 9.467 -7.114 1.00 83.12 349 HIS A C 1
ATOM 2760 O O . HIS A 1 349 ? -23.010 9.669 -8.047 1.00 83.12 349 HIS A O 1
ATOM 2766 N N . SER A 1 350 ? -21.516 10.458 -6.569 1.00 84.31 350 SER A N 1
ATOM 2767 C CA . SER A 1 350 ? -21.655 11.843 -7.015 1.00 84.31 350 SER A CA 1
ATOM 2768 C C . SER A 1 350 ? -21.219 12.035 -8.472 1.00 84.31 350 SER A C 1
ATOM 2770 O O . SER A 1 350 ? -20.305 11.376 -8.971 1.00 84.31 350 SER A O 1
ATOM 2772 N N . LYS A 1 351 ? -21.836 13.012 -9.153 1.00 84.94 351 LYS A N 1
ATOM 2773 C CA . LYS A 1 351 ? -21.446 13.419 -10.515 1.00 84.94 351 LYS A CA 1
ATOM 2774 C C . LYS A 1 351 ? -19.974 13.842 -10.596 1.00 84.94 351 LYS A C 1
ATOM 2776 O O . LYS A 1 351 ? -19.354 13.660 -11.636 1.00 84.94 351 LYS A O 1
ATOM 2781 N N . VAL A 1 352 ? -19.417 14.360 -9.498 1.00 85.56 352 VAL A N 1
ATOM 2782 C CA . VAL A 1 352 ? -18.002 14.742 -9.394 1.00 85.56 352 VAL A CA 1
ATOM 2783 C C . VAL A 1 352 ? -17.105 13.511 -9.490 1.00 85.56 352 VAL A C 1
ATOM 2785 O O . VAL A 1 352 ? -16.170 13.518 -10.280 1.00 85.56 352 VAL A O 1
ATOM 2788 N N . ILE A 1 353 ? -17.425 12.436 -8.760 1.00 89.00 353 ILE A N 1
ATOM 2789 C CA . ILE A 1 353 ? -16.681 11.169 -8.837 1.00 89.00 353 ILE A CA 1
ATOM 2790 C C . ILE A 1 353 ? -16.788 10.572 -10.240 1.00 89.00 353 ILE A C 1
ATOM 2792 O O . ILE A 1 353 ? -15.773 10.234 -10.842 1.00 89.00 353 ILE A O 1
ATOM 2796 N N . LYS A 1 354 ? -18.003 10.512 -10.800 1.00 90.56 354 LYS A N 1
ATOM 2797 C CA . LYS A 1 354 ? -18.228 9.980 -12.153 1.00 90.56 354 LYS A CA 1
ATOM 2798 C C . LYS A 1 354 ? -17.431 10.763 -13.201 1.00 90.56 354 LYS A C 1
ATOM 2800 O O . LYS A 1 354 ? -16.718 10.157 -13.993 1.00 90.56 354 LYS A O 1
ATOM 2805 N N . ARG A 1 355 ? -17.481 12.100 -13.171 1.00 91.62 355 ARG A N 1
ATOM 2806 C CA . ARG A 1 355 ? -16.674 12.956 -14.058 1.00 91.62 355 ARG A CA 1
ATOM 2807 C C . ARG A 1 355 ? -15.173 12.786 -13.807 1.00 91.62 355 ARG A C 1
ATOM 2809 O O . ARG A 1 355 ? -14.409 12.782 -14.762 1.00 91.62 355 ARG A O 1
ATOM 2816 N N . GLY A 1 356 ? -14.758 12.613 -12.553 1.00 92.44 356 GLY A N 1
ATOM 2817 C CA . GLY A 1 356 ? -13.371 12.336 -12.181 1.00 92.44 356 GLY A CA 1
ATOM 2818 C C . GLY A 1 356 ? -12.828 11.062 -12.825 1.00 92.44 356 GLY A C 1
ATOM 2819 O O . GLY A 1 356 ? -11.713 11.087 -13.328 1.00 92.44 356 GLY A O 1
ATOM 2820 N N . ILE A 1 357 ? -13.633 9.997 -12.896 1.00 93.88 357 ILE A N 1
ATOM 2821 C CA . ILE A 1 357 ? -13.274 8.742 -13.581 1.00 93.88 357 ILE A CA 1
ATOM 2822 C C . ILE A 1 357 ? -13.066 8.966 -15.081 1.00 93.88 357 ILE A C 1
ATOM 2824 O O . ILE A 1 357 ? -12.089 8.476 -15.638 1.00 93.88 357 ILE A O 1
ATOM 2828 N N . VAL A 1 358 ? -13.949 9.725 -15.738 1.00 95.19 358 VAL A N 1
ATOM 2829 C CA . VAL A 1 358 ? -13.778 10.076 -17.159 1.00 95.19 358 VAL A CA 1
ATOM 2830 C C . VAL A 1 358 ? -12.467 10.838 -17.356 1.00 95.19 358 VAL A C 1
ATOM 2832 O O . VAL A 1 358 ? -11.649 10.457 -18.189 1.00 95.19 358 VAL A O 1
ATOM 2835 N N . LEU A 1 359 ? -12.243 11.882 -16.550 1.00 93.81 359 LEU A N 1
ATOM 2836 C CA . LEU A 1 359 ? -11.045 12.715 -16.631 1.00 93.81 359 LEU A CA 1
ATOM 2837 C C . LEU A 1 359 ? -9.768 11.905 -16.409 1.00 93.81 359 LEU A C 1
ATOM 2839 O O . LEU A 1 359 ? -8.849 12.027 -17.209 1.00 93.81 359 LEU A O 1
ATOM 2843 N N . SER A 1 360 ? -9.700 11.084 -15.358 1.00 92.69 360 SER A N 1
ATOM 2844 C CA . SER A 1 360 ? -8.501 10.302 -15.047 1.00 92.69 360 SER A CA 1
ATOM 2845 C C . SER A 1 360 ? -8.209 9.249 -16.112 1.00 92.69 360 SER A C 1
ATOM 2847 O O . SER A 1 360 ? -7.056 9.086 -16.495 1.00 92.69 360 SER A O 1
ATOM 2849 N N . THR A 1 361 ? -9.240 8.577 -16.630 1.00 92.62 361 THR A N 1
ATOM 2850 C CA . THR A 1 361 ? -9.078 7.532 -17.651 1.00 92.62 361 THR A CA 1
ATOM 2851 C C . THR A 1 361 ? -8.598 8.132 -18.976 1.00 92.62 361 THR A C 1
ATOM 2853 O O . THR A 1 361 ? -7.625 7.650 -19.554 1.00 92.62 361 THR A O 1
ATOM 2856 N N . CYS A 1 362 ? -9.224 9.221 -19.432 1.00 93.81 362 CYS A N 1
ATOM 2857 C CA . CYS A 1 362 ? -8.818 9.911 -20.658 1.00 93.81 362 CYS A CA 1
ATOM 2858 C C . CYS A 1 362 ? -7.440 10.574 -20.509 1.00 93.81 362 CYS A C 1
ATOM 2860 O O . CYS A 1 362 ? -6.603 10.455 -21.398 1.00 93.81 362 CYS A O 1
ATOM 2862 N N . ALA A 1 363 ? -7.166 11.228 -19.377 1.00 93.31 363 ALA A N 1
ATOM 2863 C CA . ALA A 1 363 ? -5.865 11.844 -19.127 1.00 93.31 363 ALA A CA 1
ATOM 2864 C C . ALA A 1 363 ? -4.740 10.806 -19.025 1.00 93.31 363 ALA A C 1
ATOM 2866 O O . ALA A 1 363 ? -3.630 11.092 -19.463 1.00 93.31 363 ALA A O 1
ATOM 2867 N N . ALA A 1 364 ? -4.994 9.613 -18.478 1.00 93.00 364 ALA A N 1
ATOM 2868 C CA . ALA A 1 364 ? -4.007 8.535 -18.460 1.00 93.00 364 ALA A CA 1
ATOM 2869 C C . ALA A 1 364 ? -3.650 8.082 -19.882 1.00 93.00 364 ALA A C 1
ATOM 2871 O O . ALA A 1 364 ? -2.469 7.963 -20.189 1.00 93.00 364 ALA A O 1
ATOM 2872 N N . ALA A 1 365 ? -4.643 7.921 -20.766 1.00 93.88 365 ALA A N 1
ATOM 2873 C CA . ALA A 1 365 ? -4.396 7.591 -22.170 1.00 93.88 365 ALA A CA 1
ATOM 2874 C C . ALA A 1 365 ? -3.545 8.651 -22.883 1.00 93.88 365 ALA A C 1
ATOM 2876 O O . ALA A 1 365 ? -2.623 8.291 -23.607 1.00 93.88 365 ALA A O 1
ATOM 2877 N N . LEU A 1 366 ? -3.802 9.939 -22.634 1.00 91.94 366 LEU A N 1
ATOM 2878 C CA . LEU A 1 366 ? -3.032 11.039 -23.228 1.00 91.94 366 LEU A CA 1
ATOM 2879 C C . LEU A 1 366 ? -1.604 11.133 -22.673 1.00 91.94 366 LEU A C 1
ATOM 2881 O O . LEU A 1 366 ? -0.657 11.298 -23.430 1.00 91.94 366 LEU A O 1
ATOM 2885 N N . ASN A 1 367 ? -1.436 11.022 -21.353 1.00 91.38 367 ASN A N 1
ATOM 2886 C CA . ASN A 1 367 ? -0.134 11.221 -20.709 1.00 91.38 367 ASN A CA 1
ATOM 2887 C C . ASN A 1 367 ? 0.800 10.012 -20.821 1.00 91.38 367 ASN A C 1
ATOM 2889 O O . ASN A 1 367 ? 2.018 10.181 -20.769 1.00 91.38 367 ASN A O 1
ATOM 2893 N N . LYS A 1 368 ? 0.239 8.803 -20.933 1.00 94.62 368 LYS A N 1
ATOM 2894 C CA . LYS A 1 368 ? 0.977 7.533 -20.880 1.00 94.62 368 LYS A CA 1
ATOM 2895 C C . LYS A 1 368 ? 0.953 6.758 -22.202 1.00 94.62 368 LYS A C 1
ATOM 2897 O O . LYS A 1 368 ? 1.103 5.540 -22.198 1.00 94.62 368 LYS A O 1
ATOM 2902 N N . SER A 1 369 ? 0.742 7.439 -23.325 1.00 95.81 369 SER A N 1
ATOM 2903 C CA . SER A 1 369 ? 0.856 6.833 -24.658 1.00 95.81 369 SER A CA 1
ATOM 2904 C C . SER A 1 369 ? 1.753 7.683 -25.553 1.00 95.81 369 SER A C 1
ATOM 2906 O O . SER A 1 369 ? 1.802 8.903 -25.393 1.00 95.81 369 SER A O 1
ATOM 2908 N N . CYS A 1 370 ? 2.470 7.045 -26.475 1.00 94.19 370 CYS A N 1
ATOM 2909 C CA . CYS A 1 370 ? 3.225 7.742 -27.512 1.00 94.19 370 CYS A CA 1
ATOM 2910 C C . CYS A 1 370 ? 2.275 8.299 -28.591 1.00 94.19 370 CYS A C 1
ATOM 2912 O O . CYS A 1 370 ? 1.139 7.821 -28.705 1.00 94.19 370 CYS A O 1
ATOM 2914 N N . PRO A 1 371 ? 2.714 9.272 -29.413 1.00 93.00 371 PRO A N 1
ATOM 2915 C CA . PRO A 1 371 ? 1.892 9.837 -30.486 1.00 93.00 371 PRO A CA 1
ATOM 2916 C C . PRO A 1 371 ? 1.303 8.784 -31.437 1.00 93.00 371 PRO A C 1
ATOM 2918 O O . PRO A 1 371 ? 0.138 8.898 -31.809 1.00 93.00 371 PRO A O 1
ATOM 2921 N N . HIS A 1 372 ? 2.059 7.724 -31.747 1.00 92.12 372 HIS A N 1
ATOM 2922 C CA . HIS A 1 372 ? 1.630 6.643 -32.642 1.00 92.12 372 HIS A CA 1
ATOM 2923 C C . HIS A 1 372 ? 0.454 5.828 -32.086 1.00 92.12 372 HIS A C 1
ATOM 2925 O O . HIS A 1 372 ? -0.438 5.444 -32.831 1.00 92.12 372 HIS A O 1
ATOM 2931 N N . GLN A 1 373 ? 0.433 5.568 -30.775 1.00 94.56 373 GLN A N 1
ATOM 2932 C CA . GLN A 1 373 ? -0.542 4.669 -30.141 1.00 94.56 373 GLN A CA 1
ATOM 2933 C C . GLN A 1 373 ? -1.628 5.403 -29.335 1.00 94.56 373 GLN A C 1
ATOM 2935 O O . GLN A 1 373 ? -2.582 4.792 -28.839 1.00 94.56 373 GLN A O 1
ATOM 2940 N N . MET A 1 374 ? -1.500 6.721 -29.166 1.00 95.06 374 MET A N 1
ATOM 2941 C CA . MET A 1 374 ? -2.438 7.536 -28.394 1.00 95.06 374 MET A CA 1
ATOM 2942 C C . MET A 1 374 ? -3.884 7.460 -28.918 1.00 95.06 374 MET A C 1
ATOM 2944 O O . MET A 1 374 ? -4.772 7.258 -28.082 1.00 95.06 374 MET A O 1
ATOM 2948 N N . PRO A 1 375 ? -4.167 7.543 -30.237 1.00 94.81 375 PRO A N 1
ATOM 2949 C CA . PRO A 1 375 ? -5.543 7.484 -30.738 1.00 94.81 375 PRO A CA 1
ATOM 2950 C C . PRO A 1 375 ? -6.260 6.180 -30.363 1.00 94.81 375 PRO A C 1
ATOM 2952 O O . PRO A 1 375 ? -7.398 6.194 -29.884 1.00 94.81 375 PRO A O 1
ATOM 2955 N N . GLU A 1 376 ? -5.577 5.047 -30.517 1.00 94.25 376 GLU A N 1
ATOM 2956 C CA . GLU A 1 376 ? -6.099 3.714 -30.200 1.00 94.25 376 GLU A CA 1
ATOM 2957 C C . GLU A 1 376 ? -6.291 3.537 -28.693 1.00 94.25 376 GLU A C 1
ATOM 2959 O O . GLU A 1 376 ? -7.357 3.105 -28.242 1.00 94.25 376 GLU A O 1
ATOM 2964 N N . SER A 1 377 ? -5.291 3.945 -27.907 1.00 94.81 377 SER A N 1
ATOM 2965 C CA . SER A 1 377 ? -5.337 3.967 -26.442 1.00 94.81 377 SER A CA 1
ATOM 2966 C C . SER A 1 377 ? -6.540 4.762 -25.930 1.00 94.81 377 SER A C 1
ATOM 2968 O O . SER A 1 377 ? -7.321 4.279 -25.102 1.00 94.81 377 SER A O 1
ATOM 2970 N N . PHE A 1 378 ? -6.756 5.958 -26.478 1.00 95.00 378 PHE A N 1
ATOM 2971 C CA . PHE A 1 378 ? -7.869 6.828 -26.118 1.00 95.00 378 PHE A CA 1
ATOM 2972 C C . PHE A 1 378 ? -9.221 6.227 -26.521 1.00 95.00 378 PHE A C 1
ATOM 2974 O O . PHE A 1 378 ? -10.146 6.178 -25.703 1.00 95.00 378 PHE A O 1
ATOM 2981 N N . LYS A 1 379 ? -9.338 5.692 -27.744 1.00 95.06 379 LYS A N 1
ATOM 2982 C CA . LYS A 1 379 ? -10.549 5.006 -28.229 1.00 95.06 379 LYS A CA 1
ATOM 2983 C C . LYS A 1 379 ? -10.908 3.803 -27.353 1.00 95.06 379 LYS A C 1
ATOM 2985 O O . LYS A 1 379 ? -12.088 3.601 -27.042 1.00 95.06 379 LYS A O 1
ATOM 2990 N N . ALA A 1 380 ? -9.916 3.044 -26.888 1.00 94.00 380 ALA A N 1
ATOM 2991 C CA . ALA A 1 380 ? -10.126 1.947 -25.947 1.00 94.00 380 ALA A CA 1
ATOM 2992 C C . ALA A 1 380 ? -10.701 2.447 -24.609 1.00 94.00 380 ALA A C 1
ATOM 2994 O O . ALA A 1 380 ? -11.659 1.868 -24.091 1.00 94.00 380 ALA A O 1
ATOM 2995 N N . GLN A 1 381 ? -10.200 3.566 -24.072 1.00 94.12 381 GLN A N 1
ATOM 2996 C CA . GLN A 1 381 ? -10.740 4.154 -22.839 1.00 94.12 381 GLN A CA 1
ATOM 2997 C C . GLN A 1 381 ? -12.170 4.679 -22.998 1.00 94.12 381 GLN A C 1
ATOM 2999 O O . GLN A 1 381 ? -13.011 4.439 -22.128 1.00 94.12 381 GLN A O 1
ATOM 3004 N N . VAL A 1 382 ? -12.482 5.336 -24.119 1.00 94.94 382 VAL A N 1
ATOM 3005 C CA . VAL A 1 382 ? -13.856 5.758 -24.439 1.00 94.94 382 VAL A CA 1
ATOM 3006 C C . VAL A 1 382 ? -14.782 4.545 -24.520 1.00 94.94 382 VAL A C 1
ATOM 3008 O O . VAL A 1 382 ? -15.878 4.572 -23.961 1.00 94.94 382 VAL A O 1
ATOM 3011 N N . SER A 1 383 ? -14.331 3.450 -25.132 1.00 94.50 383 SER A N 1
ATOM 3012 C CA . SER A 1 383 ? -15.102 2.204 -25.216 1.00 94.50 383 SER A CA 1
ATOM 3013 C C . SER A 1 383 ? -15.373 1.609 -23.829 1.00 94.50 383 SER A C 1
ATOM 3015 O O . SER A 1 383 ? -16.510 1.246 -23.531 1.00 94.50 383 SER A O 1
ATOM 3017 N N . ARG A 1 384 ? -14.379 1.606 -22.928 1.00 94.00 384 ARG A N 1
ATOM 3018 C CA . ARG A 1 384 ? -14.552 1.178 -21.524 1.00 94.00 384 ARG A CA 1
ATOM 3019 C C . ARG A 1 384 ? -15.550 2.050 -20.761 1.00 94.00 384 ARG A C 1
ATOM 3021 O O . ARG A 1 384 ? -16.347 1.529 -19.983 1.00 94.00 384 ARG A O 1
ATOM 3028 N N . LEU A 1 385 ? -15.527 3.365 -20.976 1.00 95.31 385 LEU A N 1
ATOM 3029 C CA . LEU A 1 385 ? -16.487 4.296 -20.375 1.00 95.31 385 LEU A CA 1
ATOM 3030 C C . LEU A 1 385 ? -17.907 4.052 -20.898 1.00 95.31 385 LEU A C 1
ATOM 3032 O O . LEU A 1 385 ? -18.846 3.985 -20.103 1.00 95.31 385 LEU A O 1
ATOM 3036 N N . ARG A 1 386 ? -18.070 3.855 -22.211 1.00 95.56 386 ARG A N 1
ATOM 3037 C CA . ARG A 1 386 ? -19.368 3.524 -22.818 1.00 95.56 386 ARG A CA 1
ATOM 3038 C C . ARG A 1 386 ? -19.916 2.197 -22.301 1.00 95.56 386 ARG A C 1
ATOM 3040 O O . ARG A 1 386 ? -21.086 2.140 -21.944 1.00 95.56 386 ARG A O 1
ATOM 3047 N N . ALA A 1 387 ? -19.070 1.174 -22.180 1.00 94.25 387 ALA A N 1
ATOM 3048 C CA . ALA A 1 387 ? -19.450 -0.116 -21.603 1.00 94.25 387 ALA A CA 1
ATOM 3049 C C . ALA A 1 387 ? -19.903 0.002 -20.134 1.00 94.25 387 ALA A C 1
ATOM 3051 O O . ALA A 1 387 ? -20.758 -0.754 -19.688 1.00 94.25 387 ALA A O 1
ATOM 3052 N N . ALA A 1 388 ? -19.382 0.981 -19.387 1.00 94.12 388 ALA A N 1
ATOM 3053 C CA . ALA A 1 388 ? -19.836 1.299 -18.031 1.00 94.12 388 ALA A CA 1
ATOM 3054 C C . ALA A 1 388 ? -21.080 2.218 -17.983 1.00 94.12 388 ALA A C 1
ATOM 3056 O O . ALA A 1 388 ? -21.484 2.645 -16.898 1.00 94.12 388 ALA A O 1
ATOM 3057 N N . GLY A 1 389 ? -21.688 2.540 -19.131 1.00 95.75 389 GLY A N 1
ATOM 3058 C CA . GLY A 1 389 ? -22.918 3.330 -19.242 1.00 95.75 389 GLY A CA 1
ATOM 3059 C C . GLY A 1 389 ? -22.722 4.849 -19.250 1.00 95.75 389 GLY A C 1
ATOM 3060 O O . GLY A 1 389 ? -23.690 5.585 -19.078 1.00 95.75 389 GLY A O 1
ATOM 3061 N N . TYR A 1 390 ? -21.495 5.358 -19.415 1.00 96.19 390 TYR A N 1
ATOM 3062 C CA . TYR A 1 390 ? -21.262 6.806 -19.430 1.00 96.19 390 TYR A CA 1
ATOM 3063 C C . TYR A 1 390 ? -21.807 7.453 -20.717 1.00 96.19 390 TYR A C 1
ATOM 3065 O O . TYR A 1 390 ? -21.390 7.060 -21.811 1.00 96.19 390 TYR A O 1
ATOM 3073 N N . PRO A 1 391 ? -22.668 8.489 -20.619 1.00 94.56 391 PRO A N 1
ATOM 3074 C CA . PRO A 1 391 ? -23.178 9.191 -21.794 1.00 94.56 391 PRO A CA 1
ATOM 3075 C C . PRO A 1 391 ? -22.074 9.939 -22.545 1.00 94.56 391 PRO A C 1
ATOM 3077 O O . PRO A 1 391 ? -21.223 10.583 -21.921 1.00 94.56 391 PRO A O 1
ATOM 3080 N N . LEU A 1 392 ? -22.138 9.937 -23.881 1.00 93.88 392 LEU A N 1
ATOM 3081 C CA . LEU A 1 392 ? -21.160 10.618 -24.738 1.00 93.88 392 LEU A CA 1
ATOM 3082 C C . LEU A 1 392 ? -21.023 12.106 -24.402 1.00 93.88 392 LEU A C 1
ATOM 3084 O O . LEU A 1 392 ? -19.911 12.607 -24.355 1.00 93.88 392 LEU A O 1
ATOM 3088 N N . GLN A 1 393 ? -22.114 12.794 -24.057 1.00 92.88 393 GLN A N 1
ATOM 3089 C CA . GLN A 1 393 ? -22.081 14.217 -23.696 1.00 92.88 393 GLN A CA 1
ATOM 3090 C C . GLN A 1 393 ? -21.208 14.485 -22.458 1.00 92.88 393 GLN A C 1
ATOM 3092 O O . GLN A 1 393 ? -20.531 15.507 -22.367 1.00 92.88 393 GLN A O 1
ATOM 3097 N N . ILE A 1 394 ? -21.202 13.558 -21.494 1.00 91.81 394 ILE A N 1
ATOM 3098 C CA . ILE A 1 394 ? -20.368 13.666 -20.290 1.00 91.81 394 ILE A CA 1
ATOM 3099 C C . ILE A 1 394 ? -18.903 13.394 -20.627 1.00 91.81 394 ILE A C 1
ATOM 3101 O O . ILE A 1 394 ? -18.026 14.045 -20.057 1.00 91.81 394 ILE A O 1
ATOM 3105 N N . ILE A 1 395 ? -18.653 12.450 -21.538 1.00 94.31 395 ILE A N 1
ATOM 3106 C CA . ILE A 1 395 ? -17.312 12.124 -22.025 1.00 94.31 395 ILE A CA 1
ATOM 3107 C C . ILE A 1 395 ? -16.741 13.322 -22.789 1.00 94.31 395 ILE A C 1
ATOM 3109 O O . ILE A 1 395 ? -15.727 13.869 -22.361 1.00 94.31 395 ILE A O 1
ATOM 3113 N N . SER A 1 396 ? -17.435 13.802 -23.823 1.00 93.25 396 SER A N 1
ATOM 3114 C CA . SER A 1 396 ? -17.019 14.952 -24.634 1.00 93.25 396 SER A CA 1
ATOM 3115 C C . SER A 1 396 ? -16.779 16.192 -23.778 1.00 93.25 396 SER A C 1
ATOM 3117 O O . SER A 1 396 ? -15.682 16.743 -23.797 1.00 93.25 396 SER A O 1
ATOM 3119 N N . GLY A 1 397 ? -17.726 16.553 -22.906 1.00 91.62 397 GLY A N 1
ATOM 3120 C CA . GLY A 1 397 ? -17.565 17.720 -22.036 1.00 91.62 397 GLY A CA 1
ATOM 3121 C C . GLY A 1 397 ? -16.456 17.572 -20.984 1.00 91.62 397 GLY A C 1
ATOM 3122 O O . GLY A 1 397 ? -16.029 18.559 -20.382 1.00 91.62 397 GLY A O 1
ATOM 3123 N N . ALA A 1 398 ? -15.996 16.356 -20.678 1.00 89.62 398 ALA A N 1
ATOM 3124 C CA . ALA A 1 398 ? -14.800 16.143 -19.861 1.00 89.62 398 ALA A CA 1
ATOM 3125 C C . ALA A 1 398 ? -13.520 16.274 -20.699 1.00 89.62 398 ALA A C 1
ATOM 3127 O O . ALA A 1 398 ? -12.565 16.898 -20.238 1.00 89.62 398 ALA A O 1
ATOM 3128 N N . CYS A 1 399 ? -13.519 15.739 -21.920 1.00 89.06 399 CYS A N 1
ATOM 3129 C CA . CYS A 1 399 ? -12.415 15.836 -22.873 1.00 89.06 399 CYS A CA 1
ATOM 3130 C C . CYS A 1 399 ? -12.141 17.284 -23.301 1.00 89.06 399 CYS A C 1
ATOM 3132 O O . CYS A 1 399 ? -10.987 17.701 -23.293 1.00 89.06 399 CYS A O 1
ATOM 3134 N N . GLU A 1 400 ? -13.175 18.086 -23.552 1.00 89.44 400 GLU A N 1
ATOM 3135 C CA . GLU A 1 400 ? -13.051 19.533 -23.786 1.00 89.44 400 GLU A CA 1
ATOM 3136 C C . GLU A 1 400 ? -12.349 20.235 -22.616 1.00 89.44 400 GLU A C 1
ATOM 3138 O O . GLU A 1 400 ? -11.429 21.028 -22.806 1.00 89.44 400 GLU A O 1
ATOM 3143 N N . GLY A 1 401 ? -12.723 19.878 -21.383 1.00 86.06 401 GLY A N 1
ATOM 3144 C CA . GLY A 1 401 ? -12.075 20.399 -20.181 1.00 86.06 401 GLY A CA 1
ATOM 3145 C C . GLY A 1 401 ? -10.611 19.968 -20.039 1.00 86.06 401 GLY A C 1
ATOM 3146 O O . GLY A 1 401 ? -9.815 20.711 -19.467 1.00 86.06 401 GLY A O 1
ATOM 3147 N N . LEU A 1 402 ? -10.232 18.790 -20.547 1.00 86.75 402 LEU A N 1
ATOM 3148 C CA . LEU A 1 402 ? -8.828 18.368 -20.616 1.00 86.75 402 LEU A CA 1
ATOM 3149 C C . LEU A 1 402 ? -8.063 19.174 -21.667 1.00 86.75 402 LEU A C 1
ATOM 3151 O O . LEU A 1 402 ? -6.982 19.667 -21.362 1.00 86.75 402 LEU A O 1
ATOM 3155 N N . LEU A 1 403 ? -8.637 19.375 -22.854 1.00 86.12 403 LEU A N 1
ATOM 3156 C CA . LEU A 1 403 ? -8.031 20.187 -23.914 1.00 86.12 403 LEU A CA 1
ATOM 3157 C C . LEU A 1 403 ? -7.778 21.624 -23.447 1.00 86.12 403 LEU A C 1
ATOM 3159 O O . LEU A 1 403 ? -6.695 22.159 -23.664 1.00 86.12 403 LEU A O 1
ATOM 3163 N N . GLN A 1 404 ? -8.738 22.233 -22.746 1.00 85.00 404 GLN A N 1
ATOM 3164 C CA . GLN A 1 404 ? -8.558 23.567 -22.167 1.00 85.00 404 GLN A CA 1
ATOM 3165 C C . GLN A 1 404 ? -7.417 23.611 -21.146 1.00 85.00 404 GLN A C 1
ATOM 3167 O O . GLN A 1 404 ? -6.658 24.574 -21.125 1.00 85.00 404 GLN A O 1
ATOM 3172 N N . LYS A 1 405 ? -7.263 22.568 -20.321 1.00 81.75 405 LYS A N 1
ATOM 3173 C CA . LYS A 1 405 ? -6.150 22.480 -19.366 1.00 81.75 405 LYS A CA 1
ATOM 3174 C C . LYS A 1 405 ? -4.797 22.331 -20.051 1.00 81.75 405 LYS A C 1
ATOM 3176 O O . LYS A 1 405 ? -3.853 22.951 -19.593 1.00 81.75 405 LYS A O 1
ATOM 3181 N N . TYR A 1 406 ? -4.711 21.552 -21.128 1.00 75.62 406 TYR A N 1
ATOM 3182 C CA . TYR A 1 406 ? -3.477 21.428 -21.912 1.00 75.62 406 TYR A CA 1
ATOM 3183 C C . TYR A 1 406 ? -3.086 22.738 -22.600 1.00 75.62 406 TYR A C 1
ATOM 3185 O O . TYR A 1 406 ? -1.904 23.030 -22.727 1.00 75.62 406 TYR A O 1
ATOM 3193 N N . LYS A 1 407 ? -4.073 23.536 -23.022 1.00 77.94 407 LYS A N 1
ATOM 3194 C CA . LYS A 1 407 ? -3.842 24.860 -23.618 1.00 77.94 407 LYS A CA 1
ATOM 3195 C C . LYS A 1 407 ? -3.498 25.938 -22.583 1.00 77.94 407 LYS A C 1
ATOM 3197 O O . LYS A 1 407 ? -2.929 26.961 -22.943 1.00 77.94 407 LYS A O 1
ATOM 3202 N N . ALA A 1 408 ? -3.861 25.746 -21.316 1.00 75.69 408 ALA A N 1
ATOM 3203 C CA . ALA A 1 408 ? -3.613 26.718 -20.259 1.00 75.69 408 ALA A CA 1
ATOM 3204 C C . ALA A 1 408 ? -2.193 26.560 -19.684 1.00 75.69 408 ALA A C 1
ATOM 3206 O O . ALA A 1 408 ? -1.868 25.549 -19.070 1.00 75.69 408 ALA A O 1
ATOM 3207 N N . THR A 1 409 ? -1.363 27.593 -19.828 1.00 53.91 409 THR A N 1
ATOM 3208 C CA . THR A 1 409 ? 0.072 27.583 -19.483 1.00 53.91 409 THR A CA 1
ATOM 3209 C C . THR A 1 409 ? 0.407 27.838 -18.011 1.00 53.91 409 THR A C 1
ATOM 3211 O O . THR A 1 409 ? 1.579 27.783 -17.653 1.00 53.91 409 THR A O 1
ATOM 3214 N N . LYS A 1 410 ? -0.566 28.093 -17.122 1.00 55.44 410 LYS A N 1
ATOM 3215 C CA . LYS A 1 410 ? -0.284 28.272 -15.685 1.00 55.44 410 LYS A CA 1
ATOM 3216 C C . LYS A 1 410 ? -1.306 27.569 -14.787 1.00 55.44 410 LYS A C 1
ATOM 3218 O O . LYS A 1 410 ? -2.510 27.810 -14.936 1.00 55.44 410 LYS A O 1
ATOM 3223 N N . PRO A 1 411 ? -0.866 26.747 -13.815 1.00 56.97 411 PRO A N 1
ATOM 3224 C CA . PRO A 1 411 ? -1.731 26.350 -12.718 1.00 56.97 411 PRO A CA 1
ATOM 3225 C C . PRO A 1 411 ? -2.094 27.608 -11.922 1.00 56.97 411 PRO A C 1
ATOM 3227 O O . PRO A 1 411 ? -1.226 28.360 -11.496 1.00 56.97 411 PRO A O 1
ATOM 3230 N N . LYS A 1 412 ? -3.394 27.871 -11.755 1.00 59.00 412 LYS A N 1
ATOM 3231 C CA . LYS A 1 412 ? -3.844 28.900 -10.813 1.00 59.00 412 LYS A CA 1
ATOM 3232 C C . LYS A 1 412 ? -3.558 28.388 -9.407 1.00 59.00 412 LYS A C 1
ATOM 3234 O O . LYS A 1 412 ? -4.154 27.376 -9.023 1.00 59.00 412 LYS A O 1
ATOM 3239 N N . ASP A 1 413 ? -2.702 29.084 -8.666 1.00 52.62 413 ASP A N 1
ATOM 3240 C CA . ASP A 1 413 ? -2.571 28.866 -7.231 1.00 52.62 413 ASP A CA 1
ATOM 3241 C C . ASP A 1 413 ? -3.936 29.089 -6.588 1.00 52.62 413 ASP A C 1
ATOM 3243 O O . ASP A 1 413 ? -4.513 30.178 -6.621 1.00 52.62 413 ASP A O 1
ATOM 3247 N N . LYS A 1 414 ? -4.511 27.999 -6.086 1.00 65.12 414 LYS A N 1
ATOM 3248 C CA . LYS A 1 414 ? -5.730 28.050 -5.294 1.00 65.12 414 LYS A CA 1
ATOM 3249 C C . LYS A 1 414 ? -5.316 28.061 -3.841 1.00 65.12 414 LYS A C 1
ATOM 3251 O O . LYS A 1 414 ? -4.724 27.100 -3.355 1.00 65.12 414 LYS A O 1
ATOM 3256 N N . GLU A 1 415 ? -5.684 29.132 -3.160 1.00 72.50 415 GLU A N 1
ATOM 3257 C CA . GLU A 1 415 ? -5.605 29.225 -1.712 1.00 72.50 415 GLU A CA 1
ATOM 3258 C C . GLU A 1 415 ? -6.301 28.012 -1.068 1.00 72.50 415 GLU A C 1
ATOM 3260 O O . GLU A 1 415 ? -7.417 27.639 -1.454 1.00 72.50 415 GLU A O 1
ATOM 3265 N N . LYS A 1 416 ? -5.621 27.347 -0.127 1.00 69.75 416 LYS A N 1
ATOM 3266 C CA . LYS A 1 416 ? -6.145 26.155 0.552 1.00 69.75 416 LYS A CA 1
ATOM 3267 C C . LYS A 1 416 ? -7.228 26.576 1.543 1.00 69.75 416 LYS A C 1
ATOM 3269 O O . LYS A 1 416 ? -6.924 27.009 2.649 1.00 69.75 416 LYS A O 1
ATOM 3274 N N . LYS A 1 417 ? -8.491 26.422 1.151 1.00 78.62 417 LYS A N 1
ATOM 3275 C CA . LYS A 1 417 ? -9.641 26.671 2.026 1.00 78.62 417 LYS A CA 1
ATOM 3276 C C . LYS A 1 417 ? -9.952 25.440 2.886 1.00 78.62 417 LYS A C 1
ATOM 3278 O O . LYS A 1 417 ? -9.709 24.313 2.446 1.00 78.62 417 LYS A O 1
ATOM 3283 N N . PRO A 1 418 ? -10.488 25.619 4.105 1.00 81.56 418 PRO A N 1
ATOM 3284 C CA . PRO A 1 418 ? -10.979 24.502 4.901 1.00 81.56 418 PRO A CA 1
ATOM 3285 C C . PRO A 1 418 ? -12.111 23.780 4.157 1.00 81.56 418 PRO A C 1
ATOM 3287 O O . PRO A 1 418 ? -13.043 24.403 3.647 1.00 81.56 418 PRO A O 1
ATOM 3290 N N . VAL A 1 419 ? -12.015 22.450 4.088 1.00 86.31 419 VAL A N 1
ATOM 3291 C CA . VAL A 1 419 ? -12.971 21.598 3.372 1.00 86.31 419 VAL A CA 1
ATOM 3292 C C . VAL A 1 419 ? -13.909 20.920 4.365 1.00 86.31 419 VAL A C 1
ATOM 3294 O O . VAL A 1 419 ? -13.474 20.143 5.214 1.00 86.31 419 VAL A O 1
ATOM 3297 N N . HIS A 1 420 ? -15.210 21.146 4.214 1.00 88.06 420 HIS A N 1
ATOM 3298 C CA . HIS A 1 420 ? -16.246 20.486 5.003 1.00 88.06 420 HIS A CA 1
ATOM 3299 C C . HIS A 1 420 ? -16.708 19.198 4.320 1.00 88.06 420 HIS A C 1
ATOM 3301 O O . HIS A 1 420 ? -17.024 19.184 3.130 1.00 88.06 420 HIS A O 1
ATOM 3307 N N . VAL A 1 421 ? -16.767 18.098 5.069 1.00 87.00 421 VAL A N 1
ATOM 3308 C CA . VAL A 1 421 ? -17.122 16.778 4.532 1.00 87.00 421 VAL A CA 1
ATOM 3309 C C . VAL A 1 421 ? -18.542 16.408 4.945 1.00 87.00 421 VAL A C 1
ATOM 3311 O O . VAL A 1 421 ? -18.856 16.402 6.130 1.00 87.00 421 VAL A O 1
ATOM 3314 N N . MET A 1 422 ? -19.383 16.027 3.981 1.00 86.12 422 MET A N 1
ATOM 3315 C CA . MET A 1 422 ? -20.732 15.510 4.243 1.00 86.12 422 MET A CA 1
ATOM 3316 C C . MET A 1 422 ? -20.989 14.185 3.509 1.00 86.12 422 MET A C 1
ATOM 3318 O O . MET A 1 422 ? -20.457 13.990 2.413 1.00 86.12 422 MET A O 1
ATOM 3322 N N . PRO A 1 423 ? -21.832 13.283 4.039 1.00 84.19 423 PRO A N 1
ATOM 3323 C CA . PRO A 1 423 ? -22.296 12.116 3.296 1.00 84.19 423 PRO A CA 1
ATOM 3324 C C . PRO A 1 423 ? -22.944 12.500 1.963 1.00 84.19 423 PRO A C 1
ATOM 3326 O O . PRO A 1 423 ? -23.713 13.461 1.882 1.00 84.19 423 PRO A O 1
ATOM 3329 N N . TYR A 1 424 ? -22.635 11.749 0.905 1.00 84.69 424 TYR A N 1
ATOM 3330 C CA . TYR A 1 424 ? -23.275 11.946 -0.387 1.00 84.69 424 TYR A CA 1
ATOM 3331 C C . TYR A 1 424 ? -24.720 11.442 -0.360 1.00 84.69 424 TYR A C 1
ATOM 3333 O O . TYR A 1 424 ? -24.975 10.245 -0.267 1.00 84.69 424 TYR A O 1
ATOM 3341 N N . LEU A 1 425 ? -25.650 12.373 -0.526 1.00 81.81 425 LEU A N 1
ATOM 3342 C CA . LEU A 1 425 ? -27.069 12.157 -0.740 1.00 81.81 425 LEU A CA 1
ATOM 3343 C C . LEU A 1 425 ? -27.440 12.817 -2.066 1.00 81.81 425 LEU A C 1
ATOM 3345 O O . LEU A 1 425 ? -27.173 14.004 -2.299 1.00 81.81 425 LEU A O 1
ATOM 3349 N N . HIS A 1 426 ? -28.020 12.034 -2.975 1.00 78.06 426 HIS A N 1
ATOM 3350 C CA . HIS A 1 426 ? -28.389 12.540 -4.290 1.00 78.06 426 HIS A CA 1
ATOM 3351 C C . HIS A 1 426 ? -29.336 13.751 -4.161 1.00 78.06 426 HIS A C 1
ATOM 3353 O O . HIS A 1 426 ? -30.177 13.803 -3.271 1.00 78.06 426 HIS A O 1
ATOM 3359 N N . ARG A 1 427 ? -29.172 14.747 -5.043 1.00 79.62 427 ARG A N 1
ATOM 3360 C CA . ARG A 1 427 ? -29.803 16.089 -5.002 1.00 79.62 427 ARG A CA 1
ATOM 3361 C C . ARG A 1 427 ? -29.403 16.965 -3.806 1.00 79.62 427 ARG A C 1
ATOM 3363 O O . ARG A 1 427 ? -28.884 18.051 -4.047 1.00 79.62 427 ARG A O 1
ATOM 3370 N N . ILE A 1 428 ? -29.559 16.500 -2.565 1.00 84.31 428 ILE A N 1
ATOM 3371 C CA . ILE A 1 428 ? -29.289 17.294 -1.350 1.00 84.31 428 ILE A CA 1
ATOM 3372 C C . ILE A 1 428 ? -27.840 17.771 -1.330 1.00 84.31 428 ILE A C 1
ATOM 3374 O O . ILE A 1 428 ? -27.590 18.973 -1.318 1.00 84.31 428 ILE A O 1
ATOM 3378 N N . SER A 1 429 ? -26.876 16.853 -1.423 1.00 86.06 429 SER A N 1
ATOM 3379 C CA . SER A 1 429 ? -25.458 17.214 -1.345 1.00 86.06 429 SER A CA 1
ATOM 3380 C C . SER A 1 429 ? -25.031 18.139 -2.487 1.00 86.06 429 SER A C 1
ATOM 3382 O O . SER A 1 429 ? -24.182 19.004 -2.296 1.00 86.06 429 SER A O 1
ATOM 3384 N N . HIS A 1 430 ? -25.639 18.006 -3.672 1.00 83.38 430 HIS A N 1
ATOM 3385 C CA . HIS A 1 430 ? -25.375 18.908 -4.801 1.00 83.38 430 HIS A CA 1
ATOM 3386 C C . HIS A 1 430 ? -25.925 20.313 -4.556 1.00 83.38 430 HIS A C 1
ATOM 3388 O O . HIS A 1 430 ? -25.227 21.285 -4.836 1.00 83.38 430 HIS A O 1
ATOM 3394 N N . ASN A 1 431 ? -27.140 20.424 -4.017 1.00 87.44 431 ASN A N 1
ATOM 3395 C CA . ASN A 1 431 ? -27.753 21.707 -3.679 1.00 87.44 431 ASN A CA 1
ATOM 3396 C C . ASN A 1 431 ? -26.975 22.405 -2.562 1.00 87.44 431 ASN A C 1
ATOM 3398 O O . ASN A 1 431 ? -26.612 23.569 -2.717 1.00 87.44 431 ASN A O 1
ATOM 3402 N N . VAL A 1 432 ? -26.630 21.671 -1.500 1.00 88.75 432 VAL A N 1
ATOM 3403 C CA . VAL A 1 432 ? -25.803 22.173 -0.396 1.00 88.75 432 VAL A CA 1
ATOM 3404 C C . VAL A 1 432 ? -24.454 22.650 -0.920 1.00 88.75 432 VAL A C 1
ATOM 3406 O O . VAL A 1 432 ? -24.083 23.789 -0.669 1.00 88.75 432 VAL A O 1
ATOM 3409 N N . LYS A 1 433 ? -23.752 21.847 -1.731 1.00 89.25 433 LYS A N 1
ATOM 3410 C CA . LYS A 1 433 ? -22.472 22.259 -2.328 1.00 89.25 433 LYS A CA 1
ATOM 3411 C C . LYS A 1 433 ? -22.612 23.495 -3.219 1.00 89.25 433 LYS A C 1
ATOM 3413 O O . LYS A 1 433 ? -21.746 24.361 -3.192 1.00 89.25 433 LYS A O 1
ATOM 3418 N N . LYS A 1 434 ? -23.692 23.601 -4.002 1.00 88.44 434 LYS A N 1
ATOM 3419 C CA . LYS A 1 434 ? -23.955 24.773 -4.850 1.00 88.44 434 LYS A CA 1
ATOM 3420 C C . LYS A 1 434 ? -24.142 26.038 -4.013 1.00 88.44 434 LYS A C 1
ATOM 3422 O O . LYS A 1 434 ? -23.604 27.071 -4.392 1.00 88.44 434 LYS A O 1
ATOM 3427 N N . VAL A 1 435 ? -24.891 25.958 -2.914 1.00 92.06 435 VAL A N 1
ATOM 3428 C CA . VAL A 1 435 ? -25.108 27.082 -1.991 1.00 92.06 435 VAL A CA 1
ATOM 3429 C C . VAL A 1 435 ? -23.813 27.419 -1.256 1.00 92.06 435 VAL A C 1
ATOM 3431 O O . VAL A 1 435 ? -23.367 28.554 -1.337 1.00 92.06 435 VAL A O 1
ATOM 3434 N N . ALA A 1 436 ? -23.160 26.433 -0.641 1.00 89.50 436 ALA A N 1
ATOM 3435 C CA . ALA A 1 436 ? -21.902 26.591 0.089 1.00 89.50 436 ALA A CA 1
ATOM 3436 C C . ALA A 1 436 ? -20.811 27.270 -0.756 1.00 89.50 436 ALA A C 1
ATOM 3438 O O . ALA A 1 436 ? -20.183 28.225 -0.304 1.00 89.50 436 ALA A O 1
ATOM 3439 N N . ASN A 1 437 ? -20.669 26.867 -2.025 1.00 87.88 437 ASN A N 1
ATOM 3440 C CA . ASN A 1 437 ? -19.720 27.486 -2.948 1.00 87.88 437 ASN A CA 1
ATOM 3441 C C . ASN A 1 437 ? -19.973 28.992 -3.168 1.00 87.88 437 ASN A C 1
ATOM 3443 O O . ASN A 1 437 ? -19.014 29.717 -3.414 1.00 87.88 437 ASN A O 1
ATOM 3447 N N . ARG A 1 438 ? -21.225 29.479 -3.085 1.00 90.88 438 ARG A N 1
ATOM 3448 C CA . ARG A 1 438 ? -21.530 30.924 -3.194 1.00 90.88 438 ARG A CA 1
ATOM 3449 C C . ARG A 1 438 ? -20.985 31.718 -2.010 1.00 90.88 438 ARG A C 1
ATOM 3451 O O . ARG A 1 438 ? -20.640 32.877 -2.176 1.00 90.88 438 ARG A O 1
ATOM 3458 N N . TYR A 1 439 ? -20.884 31.077 -0.851 1.00 89.94 439 TYR A N 1
ATOM 3459 C CA . TYR A 1 439 ? -20.338 31.653 0.377 1.00 89.94 439 TYR A CA 1
ATOM 3460 C C . TYR A 1 439 ? -18.855 31.302 0.575 1.00 89.94 439 TYR A C 1
ATOM 3462 O O . TYR A 1 439 ? -18.324 31.439 1.669 1.00 89.94 439 TYR A O 1
ATOM 3470 N N . GLY A 1 440 ? -18.175 30.804 -0.466 1.00 87.44 440 GLY A N 1
ATOM 3471 C CA . GLY A 1 440 ? -16.757 30.448 -0.393 1.00 87.44 440 GLY A CA 1
ATOM 3472 C C . GLY A 1 440 ? -16.440 29.219 0.467 1.00 87.44 440 GLY A C 1
ATOM 3473 O O . GLY A 1 440 ? -15.265 28.974 0.732 1.00 87.44 440 GLY A O 1
ATOM 3474 N N . VAL A 1 441 ? -17.450 28.441 0.869 1.00 88.94 441 VAL A N 1
ATOM 3475 C CA . VAL A 1 441 ? -17.296 27.228 1.682 1.00 88.94 441 VAL A CA 1
ATOM 3476 C C . VAL A 1 441 ? -17.077 26.023 0.772 1.00 88.94 441 VAL A C 1
ATOM 3478 O O . VAL A 1 441 ? -17.935 25.675 -0.044 1.00 88.94 441 VAL A O 1
ATOM 3481 N N . GLU A 1 442 ? -15.937 25.350 0.925 1.00 88.12 442 GLU A N 1
ATOM 3482 C CA . GLU A 1 442 ? -15.619 24.166 0.134 1.00 88.12 442 GLU A CA 1
ATOM 3483 C C . GLU A 1 442 ? -16.238 22.908 0.753 1.00 88.12 442 GLU A C 1
ATOM 3485 O O . GLU A 1 442 ? -15.972 22.560 1.901 1.00 88.12 442 GLU A O 1
ATOM 3490 N N . VAL A 1 443 ? -17.063 22.199 -0.026 1.00 88.56 443 VAL A N 1
ATOM 3491 C CA . VAL A 1 443 ? -17.731 20.965 0.416 1.00 88.56 443 VAL A CA 1
ATOM 3492 C C . VAL A 1 443 ? -17.221 19.752 -0.360 1.00 88.56 443 VAL A C 1
ATOM 3494 O O . VAL A 1 443 ? -17.291 19.698 -1.597 1.00 88.56 443 VAL A O 1
ATOM 3497 N N . ALA A 1 444 ? -16.779 18.733 0.370 1.00 87.44 444 ALA A N 1
ATOM 3498 C CA . ALA A 1 444 ? -16.436 17.409 -0.132 1.00 87.44 444 ALA A CA 1
ATOM 3499 C C . ALA A 1 444 ? -17.482 16.368 0.288 1.00 87.44 444 ALA A C 1
ATOM 3501 O O . ALA A 1 444 ? -18.163 16.498 1.305 1.00 87.44 444 ALA A O 1
ATOM 3502 N N . PHE A 1 445 ? -17.616 15.313 -0.516 1.00 88.19 445 PHE A N 1
ATOM 3503 C CA . PHE A 1 445 ? -18.595 14.259 -0.272 1.00 88.19 445 PHE A CA 1
ATOM 3504 C C . PHE A 1 445 ? -17.921 12.975 0.205 1.00 88.19 445 PHE A C 1
ATOM 3506 O O . PHE A 1 445 ? -16.950 12.527 -0.404 1.00 88.19 445 PHE A O 1
ATOM 3513 N N . SER A 1 446 ? -18.469 12.355 1.246 1.00 84.00 446 SER A N 1
ATOM 3514 C CA . SER A 1 446 ? -18.065 11.039 1.737 1.00 84.00 446 SER A CA 1
ATOM 3515 C C . SER A 1 446 ? -19.082 9.959 1.355 1.00 84.00 446 SER A C 1
ATOM 3517 O O . SER A 1 446 ? -20.264 10.224 1.144 1.00 84.00 446 SER A O 1
ATOM 3519 N N . ALA A 1 447 ? -18.615 8.714 1.265 1.00 78.50 447 ALA A N 1
ATOM 3520 C CA . ALA A 1 447 ? -19.461 7.529 1.166 1.00 78.50 447 ALA A CA 1
ATOM 3521 C C . ALA A 1 447 ? -19.357 6.772 2.503 1.00 78.50 447 ALA A C 1
ATOM 3523 O O . ALA A 1 447 ? -18.354 6.084 2.723 1.00 78.50 447 ALA A O 1
ATOM 3524 N N . PRO A 1 448 ? -20.320 6.944 3.430 1.00 67.19 448 PRO A N 1
ATOM 3525 C CA . PRO A 1 448 ? -20.186 6.457 4.803 1.00 67.19 448 PRO A CA 1
ATOM 3526 C C . PRO A 1 448 ? -20.280 4.933 4.919 1.00 67.19 448 PRO A C 1
ATOM 3528 O O . PRO A 1 448 ? -19.729 4.383 5.859 1.00 67.19 448 PRO A O 1
ATOM 3531 N N . SER A 1 449 ? -20.935 4.252 3.973 1.00 70.19 449 SER A N 1
ATOM 3532 C CA . SER A 1 449 ? -21.059 2.788 3.944 1.00 70.19 449 SER A CA 1
ATOM 3533 C C . SER A 1 449 ? -19.987 2.166 3.049 1.00 70.19 449 SER A C 1
ATOM 3535 O O . SER A 1 449 ? -20.220 1.899 1.870 1.00 70.19 449 SER A O 1
ATOM 3537 N N . LYS A 1 450 ? -18.783 1.957 3.589 1.00 71.94 450 LYS A N 1
ATOM 3538 C CA . LYS A 1 450 ? -17.679 1.336 2.839 1.00 71.94 450 LYS A CA 1
ATOM 3539 C C . LYS A 1 450 ? -17.814 -0.190 2.840 1.00 71.94 450 LYS A C 1
ATOM 3541 O O . LYS A 1 450 ? -18.156 -0.783 3.859 1.00 71.94 450 LYS A O 1
ATOM 3546 N N . LEU A 1 451 ? -17.422 -0.846 1.743 1.00 67.56 451 LEU A N 1
ATOM 3547 C CA . LEU A 1 451 ? -17.411 -2.317 1.631 1.00 67.56 451 LEU A CA 1
ATOM 3548 C C . LEU A 1 451 ? -16.655 -3.010 2.780 1.00 67.56 451 LEU A C 1
ATOM 3550 O O . LEU A 1 451 ? -17.095 -4.041 3.281 1.00 67.56 451 LEU A O 1
ATOM 3554 N N . GLY A 1 452 ? -15.550 -2.419 3.250 1.00 64.94 452 GLY A N 1
ATOM 3555 C CA . GLY A 1 452 ? -14.799 -2.943 4.396 1.00 64.94 452 GLY A CA 1
ATOM 3556 C C . GLY A 1 452 ? -15.589 -2.943 5.709 1.00 64.94 452 GLY A C 1
ATOM 3557 O O . GLY A 1 452 ? -15.443 -3.865 6.506 1.00 64.94 452 GLY A O 1
ATOM 3558 N N . GLN A 1 453 ? -16.468 -1.959 5.927 1.00 66.19 453 GLN A N 1
ATOM 3559 C CA . GLN A 1 453 ? -17.347 -1.950 7.101 1.00 66.19 453 GLN A CA 1
ATOM 3560 C C . GLN A 1 453 ? -18.420 -3.027 6.986 1.00 66.19 453 GLN A C 1
ATOM 3562 O O . GLN A 1 453 ? -18.698 -3.690 7.974 1.00 66.19 453 GLN A O 1
ATOM 3567 N N . ILE A 1 454 ? -18.961 -3.254 5.787 1.00 65.81 454 ILE A N 1
ATOM 3568 C CA . ILE A 1 454 ? -19.926 -4.329 5.524 1.00 65.81 454 ILE A CA 1
ATOM 3569 C C . ILE A 1 454 ? -19.295 -5.696 5.836 1.00 65.81 454 ILE A C 1
ATOM 3571 O O . ILE A 1 454 ? -19.869 -6.476 6.590 1.00 65.81 454 ILE A O 1
ATOM 3575 N N . CYS A 1 455 ? -18.061 -5.939 5.378 1.00 64.19 455 CYS A N 1
ATOM 3576 C CA . CYS A 1 455 ? -17.324 -7.165 5.706 1.00 64.19 455 CYS A CA 1
ATOM 3577 C C . CYS A 1 455 ? -17.049 -7.300 7.213 1.00 64.19 455 CYS A C 1
ATOM 3579 O O . CYS A 1 455 ? -17.196 -8.384 7.774 1.00 64.19 455 CYS A O 1
ATOM 3581 N N . SER A 1 456 ? -16.686 -6.204 7.890 1.00 61.00 456 SER A N 1
ATOM 3582 C CA . SER A 1 456 ? -16.454 -6.198 9.343 1.00 61.00 456 SER A CA 1
ATOM 3583 C C . SER A 1 456 ? -17.728 -6.433 10.156 1.00 61.00 456 SER A C 1
ATOM 3585 O O . SER A 1 456 ? -17.648 -7.043 11.221 1.00 61.00 456 SER A O 1
ATOM 3587 N N . LEU A 1 457 ? -18.879 -5.943 9.684 1.00 55.28 457 LEU A N 1
ATOM 3588 C CA . LEU A 1 457 ? -20.186 -6.189 10.297 1.00 55.28 457 LEU A CA 1
ATOM 3589 C C . LEU A 1 457 ? -20.558 -7.677 10.238 1.00 55.28 457 LEU A C 1
ATOM 3591 O O . LEU A 1 457 ? -21.220 -8.156 11.153 1.00 55.28 457 LEU A O 1
ATOM 3595 N N . MET A 1 458 ? -20.095 -8.390 9.205 1.00 57.16 458 MET A N 1
ATOM 3596 C CA . MET A 1 458 ? -20.323 -9.825 9.014 1.00 57.16 458 MET A CA 1
ATOM 3597 C C . MET A 1 458 ? -19.326 -10.721 9.758 1.00 57.16 458 MET A C 1
ATOM 3599 O O . MET A 1 458 ? -19.702 -11.791 10.216 1.00 57.16 458 MET A O 1
ATOM 3603 N N . THR A 1 459 ? -18.056 -10.317 9.890 1.00 51.94 459 THR A N 1
ATOM 3604 C CA . THR A 1 459 ? -17.000 -11.218 10.395 1.00 51.94 459 THR A CA 1
ATOM 3605 C C . THR A 1 459 ? -16.860 -11.251 11.914 1.00 51.94 459 THR A C 1
ATOM 3607 O O . THR A 1 459 ? -16.519 -12.305 12.438 1.00 51.94 459 THR A O 1
ATOM 3610 N N . LYS A 1 460 ? -17.109 -10.155 12.649 1.00 51.75 460 LYS A N 1
ATOM 3611 C CA . LYS A 1 460 ? -17.097 -10.151 14.129 1.00 51.75 460 LYS A CA 1
ATOM 3612 C C . LYS A 1 460 ? -17.937 -9.003 14.685 1.00 51.75 460 LYS A C 1
ATOM 3614 O O . LYS A 1 460 ? -17.481 -7.858 14.719 1.00 51.75 460 LYS A O 1
ATOM 3619 N N . GLN A 1 461 ? -19.092 -9.303 15.278 1.00 43.25 461 GLN A N 1
ATOM 3620 C CA . GLN A 1 461 ? -19.566 -8.459 16.371 1.00 43.25 461 GLN A CA 1
ATOM 3621 C C . GLN A 1 461 ? -18.698 -8.778 17.589 1.00 43.25 461 GLN A C 1
ATOM 3623 O O . GLN A 1 461 ? -18.923 -9.771 18.271 1.00 43.25 461 GLN A O 1
ATOM 3628 N N . LYS A 1 462 ? -17.695 -7.940 17.887 1.00 44.81 462 LYS A N 1
ATOM 3629 C CA . LYS A 1 462 ? -17.222 -7.859 19.276 1.00 44.81 462 LYS A CA 1
ATOM 3630 C C . LYS A 1 462 ? -18.452 -7.506 20.109 1.00 44.81 462 LYS A C 1
ATOM 3632 O O . LYS A 1 462 ? -18.913 -6.363 20.037 1.00 44.81 462 LYS A O 1
ATOM 3637 N N . LYS A 1 463 ? -19.008 -8.485 20.830 1.00 51.53 463 LYS A N 1
ATOM 3638 C CA . LYS A 1 463 ? -19.994 -8.203 21.869 1.00 51.53 463 LYS A CA 1
ATOM 3639 C C . LYS A 1 463 ? -19.310 -7.232 22.823 1.00 51.53 463 LYS A C 1
ATOM 3641 O O . LYS A 1 463 ? -18.157 -7.425 23.202 1.00 51.53 463 LYS A O 1
ATOM 3646 N N . TRP A 1 464 ? -19.964 -6.106 23.077 1.00 63.06 464 TRP A N 1
ATOM 3647 C CA . TRP A 1 464 ? -19.493 -5.204 24.111 1.00 63.06 464 TRP A CA 1
ATOM 3648 C C . TRP A 1 464 ? -19.588 -5.967 25.434 1.00 63.06 464 TRP A C 1
ATOM 3650 O O . TRP A 1 464 ? -20.654 -6.480 25.767 1.00 63.06 464 TRP A O 1
ATOM 3660 N N . GLU A 1 465 ? -18.466 -6.090 26.131 1.00 68.12 465 GLU A N 1
ATOM 3661 C CA . GLU A 1 465 ? -18.388 -6.726 27.441 1.00 68.12 465 GLU A CA 1
ATOM 3662 C C . GLU A 1 465 ? -18.281 -5.630 28.493 1.00 68.12 465 GLU A C 1
ATOM 3664 O O . GLU A 1 465 ? -17.476 -4.700 28.372 1.00 68.12 465 GLU A O 1
ATOM 3669 N N . CYS A 1 466 ? -19.121 -5.722 29.519 1.00 78.06 466 CYS A N 1
ATOM 3670 C CA . CYS A 1 466 ? -19.074 -4.787 30.624 1.00 78.06 466 CYS A CA 1
ATOM 3671 C C . CYS A 1 466 ? -17.853 -5.086 31.499 1.00 78.06 466 CYS A C 1
ATOM 3673 O O . CYS A 1 466 ? -17.716 -6.187 32.023 1.00 78.06 466 CYS A O 1
ATOM 3675 N N . SER A 1 467 ? -16.976 -4.099 31.678 1.00 76.25 467 SER A N 1
ATOM 3676 C CA . SER A 1 467 ? -15.816 -4.207 32.571 1.00 76.25 467 SER A CA 1
ATOM 3677 C C . SER A 1 467 ? -16.155 -3.971 34.047 1.00 76.25 467 SER A C 1
ATOM 3679 O O . SER A 1 467 ? -15.304 -4.180 34.908 1.00 76.25 467 SER A O 1
ATOM 3681 N N . THR A 1 468 ? -17.366 -3.498 34.343 1.00 77.88 468 THR A N 1
ATOM 3682 C CA . THR A 1 468 ? -17.790 -3.103 35.688 1.00 77.88 468 THR A CA 1
ATOM 3683 C C . THR A 1 468 ? -18.510 -4.263 36.375 1.00 77.88 468 THR A C 1
ATOM 3685 O O . THR A 1 468 ? -19.486 -4.799 35.853 1.00 77.88 468 THR A O 1
ATOM 3688 N N . LYS A 1 469 ? -18.077 -4.626 37.588 1.00 81.38 469 LYS A N 1
ATOM 3689 C CA . LYS A 1 469 ? -18.852 -5.508 38.473 1.00 81.38 469 LYS A CA 1
ATOM 3690 C C . LYS A 1 469 ? -19.936 -4.679 39.159 1.00 81.38 469 LYS A C 1
ATOM 3692 O O . LYS A 1 469 ? -19.650 -3.911 40.074 1.00 81.38 469 LYS A O 1
ATOM 3697 N N . HIS A 1 470 ? -21.174 -4.782 38.690 1.00 81.56 470 HIS A N 1
ATOM 3698 C CA . HIS A 1 470 ? -22.278 -4.021 39.269 1.00 81.56 470 HIS A CA 1
ATOM 3699 C C . HIS A 1 470 ? -22.757 -4.658 40.575 1.00 81.56 470 HIS A C 1
ATOM 3701 O O . HIS A 1 470 ? -23.160 -5.812 40.584 1.00 81.56 470 HIS A O 1
ATOM 3707 N N . ALA A 1 471 ? -22.780 -3.877 41.658 1.00 79.31 471 ALA A N 1
ATOM 3708 C CA . ALA A 1 471 ? -23.338 -4.327 42.939 1.00 79.31 471 ALA A CA 1
ATOM 3709 C C . ALA A 1 471 ? -24.865 -4.563 42.905 1.00 79.31 471 ALA A C 1
ATOM 3711 O O . ALA A 1 471 ? -25.384 -5.335 43.693 1.00 79.31 471 ALA A O 1
ATOM 3712 N N . ILE A 1 472 ? -25.578 -3.879 42.002 1.00 79.31 472 ILE A N 1
ATOM 3713 C CA . ILE A 1 472 ? -27.020 -4.036 41.771 1.00 79.31 472 ILE A CA 1
ATOM 3714 C C . ILE A 1 472 ? -27.196 -4.165 40.263 1.00 79.31 472 ILE A C 1
ATOM 3716 O O . ILE A 1 472 ? -26.683 -3.321 39.517 1.00 79.31 472 ILE A O 1
ATOM 3720 N N . VAL A 1 473 ? -27.880 -5.223 39.835 1.00 85.19 473 VAL A N 1
ATOM 3721 C CA . VAL A 1 473 ? -28.149 -5.537 38.431 1.00 85.19 473 VAL A CA 1
ATOM 3722 C C . VAL A 1 473 ? -29.650 -5.402 38.215 1.00 85.19 473 VAL A C 1
ATOM 3724 O O . VAL A 1 473 ? -30.419 -6.204 38.725 1.00 85.19 473 VAL A O 1
ATOM 3727 N N . PHE A 1 474 ? -30.059 -4.370 37.482 1.00 84.12 474 PHE A N 1
ATOM 3728 C CA . PHE A 1 474 ? -31.465 -4.129 37.140 1.00 84.12 474 PHE A CA 1
ATOM 3729 C C . PHE A 1 474 ? -31.862 -4.841 35.845 1.00 84.12 474 PHE A C 1
ATOM 3731 O O . PHE A 1 474 ? -33.020 -5.173 35.638 1.00 84.12 474 PHE A O 1
ATOM 3738 N N . THR A 1 475 ? -30.902 -5.037 34.939 1.00 86.38 475 THR A N 1
ATOM 3739 C CA . THR A 1 475 ? -31.118 -5.629 33.615 1.00 86.38 475 THR A CA 1
ATOM 3740 C C . THR A 1 475 ? -29.812 -6.202 33.062 1.00 86.38 475 THR A C 1
ATOM 3742 O O . THR A 1 475 ? -28.736 -6.000 33.635 1.00 86.38 475 THR A O 1
ATOM 3745 N N . ALA A 1 476 ? -29.867 -6.911 31.934 1.00 85.56 476 ALA A N 1
ATOM 3746 C CA . ALA A 1 476 ? -28.670 -7.405 31.262 1.00 85.56 476 ALA A CA 1
ATOM 3747 C C . ALA A 1 476 ? -27.733 -6.244 30.882 1.00 85.56 476 ALA A C 1
ATOM 3749 O O . ALA A 1 476 ? -28.171 -5.201 30.391 1.00 85.56 476 ALA A O 1
ATOM 3750 N N . CYS A 1 477 ? -26.423 -6.420 31.083 1.00 86.69 477 CYS A N 1
ATOM 3751 C CA . CYS A 1 477 ? -25.451 -5.384 30.750 1.00 86.69 477 CYS A CA 1
ATOM 3752 C C . CYS A 1 477 ? -25.454 -5.089 29.248 1.00 86.69 477 CYS A C 1
ATOM 3754 O O . CYS A 1 477 ? -25.044 -5.908 28.427 1.00 86.69 477 CYS A O 1
ATOM 3756 N N . VAL A 1 478 ? -25.853 -3.867 28.907 1.00 87.12 478 VAL A N 1
ATOM 3757 C CA . VAL A 1 478 ? -25.859 -3.335 27.544 1.00 87.12 478 VAL A CA 1
ATOM 3758 C C . VAL A 1 478 ? -25.407 -1.878 27.561 1.00 87.12 478 VAL A C 1
ATOM 3760 O O . VAL A 1 478 ? -25.589 -1.183 28.559 1.00 87.12 478 VAL A O 1
ATOM 3763 N N . ALA A 1 479 ? -24.825 -1.405 26.461 1.00 87.94 479 ALA A N 1
ATOM 3764 C CA . ALA A 1 479 ? -24.405 -0.017 26.284 1.00 87.94 479 ALA A CA 1
ATOM 3765 C C . ALA A 1 479 ? -24.859 0.521 24.924 1.00 87.94 479 ALA A C 1
ATOM 3767 O O . ALA A 1 479 ? -25.231 -0.255 24.040 1.00 87.94 479 ALA A O 1
ATOM 3768 N N . TRP A 1 480 ? -24.789 1.847 24.762 1.00 89.69 480 TRP A N 1
ATOM 3769 C CA . TRP A 1 480 ? -25.176 2.551 23.531 1.00 89.69 480 TRP A CA 1
ATOM 3770 C C . TRP A 1 480 ? -26.660 2.370 23.190 1.00 89.69 480 TRP A C 1
ATOM 3772 O O . TRP A 1 480 ? -27.029 2.059 22.054 1.00 89.69 480 TRP A O 1
ATOM 3782 N N . VAL A 1 481 ? -27.511 2.544 24.198 1.00 92.31 481 VAL A N 1
ATOM 3783 C CA . VAL A 1 481 ? -28.943 2.244 24.125 1.00 92.31 481 VAL A CA 1
ATOM 3784 C C . VAL A 1 481 ? -29.801 3.468 24.422 1.00 92.31 481 VAL A C 1
ATOM 3786 O O . VAL A 1 481 ? -29.394 4.364 25.165 1.00 92.31 481 VAL A O 1
ATOM 3789 N N . VAL A 1 482 ? -31.001 3.462 23.855 1.00 91.81 482 VAL A N 1
ATOM 3790 C CA . VAL A 1 482 ? -32.148 4.259 24.289 1.00 91.81 482 VAL A CA 1
ATOM 3791 C C . VAL A 1 482 ? -33.065 3.318 25.062 1.00 91.81 482 VAL A C 1
ATOM 3793 O O . VAL A 1 482 ? -33.346 2.206 24.602 1.00 91.81 482 VAL A O 1
ATOM 3796 N N . TYR A 1 483 ? -33.465 3.722 26.260 1.00 94.38 483 TYR A N 1
ATOM 3797 C CA . TYR A 1 483 ? -34.198 2.894 27.210 1.00 94.38 483 TYR A CA 1
ATOM 3798 C C . TYR A 1 483 ? -35.482 3.576 27.677 1.00 94.38 483 TYR A C 1
ATOM 3800 O O . TYR A 1 483 ? -35.587 4.802 27.669 1.00 94.38 483 TYR A O 1
ATOM 3808 N N . CYS A 1 484 ? -36.439 2.761 28.112 1.00 94.62 484 CYS A N 1
ATOM 3809 C CA . CYS A 1 484 ? -37.715 3.175 28.677 1.00 94.62 484 CYS A CA 1
ATOM 3810 C C . CYS A 1 484 ? -37.864 2.608 30.093 1.00 94.62 484 CYS A C 1
ATOM 3812 O O . CYS A 1 484 ? -37.741 1.399 30.295 1.00 94.62 484 CYS A O 1
ATOM 3814 N N . ILE A 1 485 ? -38.146 3.479 31.063 1.00 95.19 485 ILE A N 1
ATOM 3815 C CA . ILE A 1 485 ? -38.450 3.133 32.454 1.00 95.19 485 ILE A CA 1
ATOM 3816 C C . ILE A 1 485 ? -39.952 3.349 32.677 1.00 95.19 485 ILE A C 1
ATOM 3818 O O . ILE A 1 485 ? -40.416 4.490 32.580 1.00 95.19 485 ILE A O 1
ATOM 3822 N N . PRO A 1 486 ? -40.727 2.297 32.977 1.00 94.25 486 PRO A N 1
ATOM 3823 C CA . PRO A 1 486 ? -42.135 2.451 33.309 1.00 94.25 486 PRO A CA 1
ATOM 3824 C C . PRO A 1 486 ? -42.320 3.004 34.730 1.00 94.25 486 PRO A C 1
ATOM 3826 O O . PRO A 1 486 ? -41.587 2.654 35.660 1.00 94.25 486 PRO A O 1
ATOM 3829 N N . LEU A 1 487 ? -43.328 3.859 34.900 1.00 93.31 487 LEU A N 1
ATOM 3830 C CA . LEU A 1 487 ? -43.724 4.450 36.180 1.00 93.31 487 LEU A CA 1
ATOM 3831 C C . LEU A 1 487 ? -45.023 3.807 36.676 1.00 93.31 487 LEU A C 1
ATOM 3833 O O . LEU A 1 487 ? -45.876 3.412 35.878 1.00 93.31 487 LEU A O 1
ATOM 3837 N N . SER A 1 488 ? -45.216 3.730 37.995 1.00 92.25 488 SER A N 1
ATOM 3838 C CA . SER A 1 488 ? -46.434 3.139 38.577 1.00 92.25 488 SER A CA 1
ATOM 3839 C C . SER A 1 488 ? -47.721 3.900 38.231 1.00 92.25 488 SER A C 1
ATOM 3841 O O . SER A 1 488 ? -48.795 3.316 38.305 1.00 92.25 488 SER A O 1
ATOM 3843 N N . CYS A 1 489 ? -47.623 5.163 37.806 1.00 90.56 489 CYS A N 1
ATOM 3844 C CA . CYS A 1 489 ? -48.745 5.980 37.329 1.00 90.56 489 CYS A CA 1
ATOM 3845 C C . CYS A 1 489 ? -49.131 5.719 35.858 1.00 90.56 489 CYS A C 1
ATOM 3847 O O . CYS A 1 489 ? -49.966 6.431 35.308 1.00 90.56 489 CYS A O 1
ATOM 3849 N N . GLY A 1 490 ? -48.496 4.751 35.186 1.00 89.06 490 GLY A N 1
ATOM 3850 C CA . GLY A 1 490 ? -48.751 4.428 33.776 1.00 89.06 490 GLY A CA 1
ATOM 3851 C C . GLY A 1 490 ? -48.027 5.328 32.766 1.00 89.06 490 GLY A C 1
ATOM 3852 O O . GLY A 1 490 ? -48.124 5.094 31.560 1.00 89.06 490 GLY A O 1
ATOM 3853 N N . ARG A 1 491 ? -47.275 6.333 33.235 1.00 93.31 491 ARG A N 1
ATOM 3854 C CA . ARG A 1 491 ? -46.361 7.135 32.406 1.00 93.31 491 ARG A CA 1
ATOM 3855 C C . ARG A 1 491 ? -45.015 6.428 32.215 1.00 93.31 491 ARG A C 1
ATOM 3857 O O . ARG A 1 491 ? -44.712 5.434 32.876 1.00 93.31 491 ARG A O 1
ATOM 3864 N N . VAL A 1 492 ? -44.190 6.949 31.313 1.00 94.56 492 VAL A N 1
ATOM 3865 C CA . VAL A 1 492 ? -42.861 6.410 31.003 1.00 94.56 492 VAL A CA 1
ATOM 3866 C C . VAL A 1 492 ? -41.791 7.493 31.009 1.00 94.56 492 VAL A C 1
ATOM 3868 O O . VAL A 1 492 ? -42.033 8.633 30.612 1.00 94.56 492 VAL A O 1
ATOM 3871 N N . TYR A 1 493 ? -40.581 7.121 31.413 1.00 94.12 493 TYR A N 1
ATOM 3872 C CA . TYR A 1 493 ? -39.380 7.929 31.236 1.00 94.12 493 TYR A CA 1
ATOM 3873 C C . TYR A 1 493 ? -38.501 7.314 30.157 1.00 94.12 493 TYR A C 1
ATOM 3875 O O . TYR A 1 493 ? -38.130 6.143 30.235 1.00 94.12 493 TYR A O 1
ATOM 3883 N N . ILE A 1 494 ? -38.147 8.116 29.163 1.00 93.88 494 ILE A N 1
ATOM 3884 C CA . ILE A 1 494 ? -37.262 7.724 28.071 1.00 93.88 494 ILE A CA 1
ATOM 3885 C C . ILE A 1 494 ? -35.932 8.444 28.242 1.00 93.88 494 ILE A C 1
ATOM 3887 O O . ILE A 1 494 ? -35.900 9.645 28.504 1.00 93.88 494 ILE A O 1
ATOM 3891 N N . GLY A 1 495 ? -34.842 7.697 28.122 1.00 92.62 495 GLY A N 1
ATOM 3892 C CA . GLY A 1 495 ? -33.496 8.236 28.237 1.00 92.62 495 GLY A CA 1
ATOM 3893 C C . GLY A 1 495 ? -32.519 7.521 27.315 1.00 92.62 495 GLY A C 1
ATOM 3894 O O . GLY A 1 495 ? -32.761 6.391 26.888 1.00 92.62 495 GLY A O 1
ATOM 3895 N N . GLN A 1 496 ? -31.363 8.131 27.062 1.00 93.69 496 GLN A N 1
ATOM 3896 C CA . GLN A 1 496 ? -30.243 7.468 26.387 1.00 93.69 496 GLN A CA 1
ATOM 3897 C C . GLN A 1 496 ? -29.011 7.303 27.278 1.00 93.69 496 GLN A C 1
ATOM 3899 O O . GLN A 1 496 ? -28.809 8.022 28.261 1.00 93.69 496 GLN A O 1
ATOM 3904 N N . THR A 1 497 ? -28.173 6.317 26.954 1.00 91.25 497 THR A N 1
ATOM 3905 C CA . THR A 1 497 ? -26.850 6.168 27.563 1.00 91.25 497 THR A CA 1
ATOM 3906 C C . THR A 1 497 ? -25.829 5.610 26.581 1.00 91.25 497 THR A C 1
ATOM 3908 O O . THR A 1 497 ? -26.072 4.648 25.849 1.00 91.25 497 THR A O 1
ATOM 3911 N N . GLY A 1 498 ? -24.637 6.210 26.593 1.00 88.44 498 GLY A N 1
ATOM 3912 C CA . GLY A 1 498 ? -23.454 5.646 25.947 1.00 88.44 498 GLY A CA 1
ATOM 3913 C C . GLY A 1 498 ? -22.696 4.636 26.820 1.00 88.44 498 GLY A C 1
ATOM 3914 O O . GLY A 1 498 ? -21.850 3.911 26.304 1.00 88.44 498 GLY A O 1
ATOM 3915 N N . ARG A 1 499 ? -22.981 4.593 28.127 1.00 90.12 499 ARG A N 1
ATOM 3916 C CA . ARG A 1 499 ? -22.350 3.701 29.116 1.00 90.12 499 ARG A CA 1
ATOM 3917 C C . ARG A 1 499 ? -23.225 2.476 29.385 1.00 90.12 499 ARG A C 1
ATOM 3919 O O . ARG A 1 499 ? -24.262 2.305 28.747 1.00 90.12 499 ARG A O 1
ATOM 3926 N N . CYS A 1 500 ? -22.802 1.627 30.324 1.00 90.69 500 CYS A N 1
ATOM 3927 C CA . CYS A 1 500 ? -23.616 0.504 30.773 1.00 90.69 500 CYS A CA 1
ATOM 3928 C C . CYS A 1 500 ? -24.976 0.987 31.301 1.00 90.69 500 CYS A C 1
ATOM 3930 O O . CYS A 1 500 ? -25.052 1.931 32.093 1.00 90.69 500 CYS A O 1
ATOM 3932 N N . LEU A 1 501 ? -26.047 0.307 30.900 1.00 92.00 501 LEU A N 1
ATOM 3933 C CA . LEU A 1 501 ? -27.406 0.603 31.332 1.00 92.00 501 LEU A CA 1
ATOM 3934 C C . LEU A 1 501 ? -27.571 0.465 32.852 1.00 92.00 501 LEU A C 1
ATOM 3936 O O . LEU A 1 501 ? -28.216 1.311 33.457 1.00 92.00 501 LEU A O 1
ATOM 3940 N N . ASN A 1 502 ? -26.918 -0.515 33.489 1.00 91.12 502 ASN A N 1
ATOM 3941 C CA . ASN A 1 502 ? -26.975 -0.692 34.947 1.00 91.12 502 ASN A CA 1
ATOM 3942 C C . ASN A 1 502 ? -26.331 0.465 35.727 1.00 91.12 502 ASN A C 1
ATOM 3944 O O . ASN A 1 502 ? -26.834 0.844 36.782 1.00 91.12 502 ASN A O 1
ATOM 3948 N N . GLU A 1 503 ? -25.247 1.057 35.213 1.00 89.62 503 GLU A N 1
ATOM 3949 C CA . GLU A 1 503 ? -24.681 2.287 35.790 1.00 89.62 503 GLU A CA 1
ATOM 3950 C C . GLU A 1 503 ? -25.688 3.429 35.706 1.00 89.62 503 GLU A C 1
ATOM 3952 O O . GLU A 1 503 ? -25.934 4.116 36.695 1.00 89.62 503 GLU A O 1
ATOM 3957 N N . ARG A 1 504 ? -26.337 3.580 34.547 1.00 91.62 504 ARG A N 1
ATOM 3958 C CA . ARG A 1 504 ? -27.328 4.636 34.357 1.00 91.62 504 ARG A CA 1
ATOM 3959 C C . ARG A 1 504 ? -28.577 4.441 35.221 1.00 91.62 504 ARG A C 1
ATOM 3961 O O . ARG A 1 504 ? -29.093 5.415 35.757 1.00 91.62 504 ARG A O 1
ATOM 3968 N N . MET A 1 505 ? -29.046 3.205 35.391 1.00 93.25 505 MET A N 1
ATOM 3969 C CA . MET A 1 505 ? -30.171 2.894 36.281 1.00 93.25 505 MET A CA 1
ATOM 3970 C C . MET A 1 505 ? -29.827 3.175 37.744 1.00 93.25 505 MET A C 1
ATOM 3972 O O . MET A 1 505 ? -30.651 3.725 38.466 1.00 93.25 505 MET A O 1
ATOM 3976 N N . ARG A 1 506 ? -28.598 2.867 38.178 1.00 90.00 506 ARG A N 1
ATOM 3977 C CA . ARG A 1 506 ? -28.125 3.218 39.524 1.00 90.00 506 ARG A CA 1
ATOM 3978 C C . ARG A 1 506 ? -28.141 4.728 39.748 1.00 90.00 506 ARG A C 1
ATOM 3980 O O . ARG A 1 506 ? -28.624 5.162 40.785 1.00 90.00 506 ARG A O 1
ATOM 3987 N N . GLU A 1 507 ? -27.630 5.503 38.792 1.00 89.81 507 GLU A N 1
ATOM 3988 C CA . GLU A 1 507 ? -27.645 6.972 38.856 1.00 89.81 507 GLU A CA 1
ATOM 3989 C C . GLU A 1 507 ? -29.069 7.513 38.996 1.00 89.81 507 GLU A C 1
ATOM 3991 O O . GLU A 1 507 ? -29.318 8.346 39.860 1.00 89.81 507 GLU A O 1
ATOM 3996 N N . HIS A 1 508 ? -30.015 6.996 38.207 1.00 90.31 508 HIS A N 1
ATOM 3997 C CA . HIS A 1 508 ? -31.422 7.384 38.318 1.00 90.31 508 HIS A CA 1
ATOM 3998 C C . HIS A 1 508 ? -32.051 6.972 39.650 1.00 90.31 508 HIS A C 1
ATOM 4000 O O . HIS A 1 508 ? -32.752 7.770 40.262 1.00 90.31 508 HIS A O 1
ATOM 4006 N N . ASN A 1 509 ? -31.783 5.757 40.130 1.00 89.38 509 ASN A N 1
ATOM 4007 C CA . ASN A 1 509 ? -32.286 5.284 41.421 1.00 89.38 509 ASN A CA 1
ATOM 4008 C C . ASN A 1 509 ? -31.769 6.153 42.579 1.00 89.38 509 ASN A C 1
ATOM 4010 O O . ASN A 1 509 ? -32.526 6.492 43.483 1.00 89.38 509 ASN A O 1
ATOM 4014 N N . LEU A 1 510 ? -30.497 6.561 42.528 1.00 87.25 510 LEU A N 1
ATOM 4015 C CA . LEU A 1 510 ? -29.931 7.516 43.481 1.00 87.25 510 LEU A CA 1
ATOM 4016 C C . LEU A 1 510 ? -30.570 8.899 43.329 1.00 87.25 510 LEU A C 1
ATOM 4018 O O . LEU A 1 510 ? -30.974 9.476 44.326 1.00 87.25 510 LEU A O 1
ATOM 4022 N N . ALA A 1 511 ? -30.739 9.406 42.106 1.00 86.81 511 ALA A N 1
ATOM 4023 C CA . ALA A 1 511 ? -31.360 10.709 41.862 1.00 86.81 511 ALA A CA 1
ATOM 4024 C C . ALA A 1 511 ? -32.804 10.803 42.374 1.00 86.81 511 ALA A C 1
ATOM 4026 O O . ALA A 1 511 ? -33.196 11.843 42.903 1.00 86.81 511 ALA A O 1
ATOM 4027 N N . VAL A 1 512 ? -33.576 9.719 42.266 1.00 87.06 512 VAL A N 1
ATOM 4028 C CA . VAL A 1 512 ? -34.939 9.640 42.810 1.00 87.06 512 VAL A CA 1
ATOM 4029 C C . VAL A 1 512 ? -34.934 9.599 44.342 1.00 87.06 512 VAL A C 1
ATOM 4031 O O . VAL A 1 512 ? -35.775 10.251 44.957 1.00 87.06 512 VAL A O 1
ATOM 4034 N N . LYS A 1 513 ? -33.982 8.889 44.965 1.00 82.88 513 LYS A N 1
ATOM 4035 C CA . LYS A 1 513 ? -33.854 8.802 46.433 1.00 82.88 513 LYS A CA 1
ATOM 4036 C C . LYS A 1 513 ? -33.356 10.106 47.062 1.00 82.88 513 LYS A C 1
ATOM 4038 O O . LYS A 1 513 ? -33.983 10.627 47.977 1.00 82.88 513 LYS A O 1
ATOM 4043 N N . GLU A 1 514 ? -32.263 10.636 46.526 1.00 82.75 514 GLU A N 1
ATOM 4044 C CA . GLU A 1 514 ? -31.521 11.795 47.042 1.00 82.75 514 GLU A CA 1
ATOM 4045 C C . GLU A 1 514 ? -32.009 13.132 46.471 1.00 82.75 514 GLU A C 1
ATOM 4047 O O . GLU A 1 514 ? -31.506 14.194 46.827 1.00 82.75 514 GLU A O 1
ATOM 4052 N N . LYS A 1 515 ? -33.015 13.105 45.590 1.00 77.25 515 LYS A N 1
ATOM 4053 C CA . LYS A 1 515 ? -33.716 14.299 45.116 1.00 77.25 515 LYS A CA 1
ATOM 4054 C C . LYS A 1 515 ? -32.828 15.283 44.312 1.00 77.25 515 LYS A C 1
ATOM 4056 O O . LYS A 1 515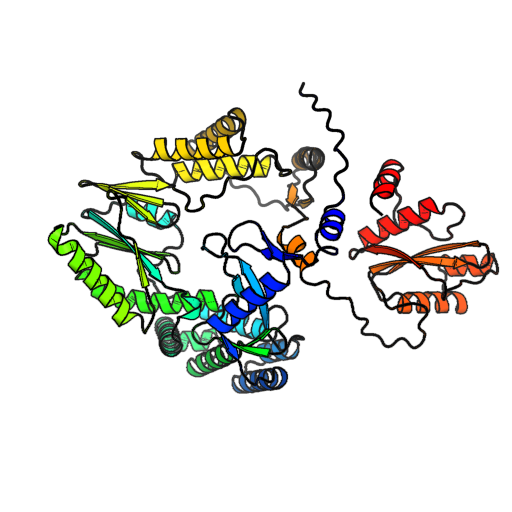 ? -32.951 16.500 44.472 1.00 77.25 515 LYS A O 1
ATOM 4061 N N . TYR A 1 516 ? -32.064 14.787 43.332 1.00 72.75 516 TYR A N 1
ATOM 4062 C CA . TYR A 1 516 ? -31.073 15.576 42.564 1.00 72.75 516 TYR A CA 1
ATOM 4063 C C . TYR A 1 516 ? -31.559 16.415 41.346 1.00 72.75 516 TYR A C 1
ATOM 4065 O O . TYR A 1 516 ? -30.733 17.068 40.715 1.00 72.75 516 TYR A O 1
ATOM 4073 N N . GLY A 1 517 ? -32.854 16.484 41.012 1.00 66.00 517 GLY A N 1
ATOM 4074 C CA . GLY A 1 517 ? -33.429 17.534 40.140 1.00 66.00 517 GLY A CA 1
ATOM 4075 C C . GLY A 1 517 ? -33.557 17.238 38.634 1.00 66.00 517 GLY A C 1
ATOM 4076 O O . GLY A 1 517 ? -33.578 18.165 37.829 1.00 66.00 517 GLY A O 1
ATOM 4077 N N . GLY A 1 518 ? -33.649 15.979 38.215 1.00 78.88 518 GLY A N 1
ATOM 4078 C CA . GLY A 1 518 ? -33.970 15.565 36.843 1.00 78.88 518 GLY A CA 1
ATOM 4079 C C . GLY A 1 518 ? -35.471 15.347 36.576 1.00 78.88 518 GLY A C 1
ATOM 4080 O O . GLY A 1 518 ? -36.313 15.301 37.469 1.00 78.88 518 GLY A O 1
ATOM 4081 N N . HIS A 1 519 ? -35.839 15.171 35.302 1.00 83.56 519 HIS A N 1
ATOM 4082 C CA . HIS A 1 519 ? -37.246 14.971 34.909 1.00 83.56 519 HIS A CA 1
ATOM 4083 C C . HIS A 1 519 ? -37.907 13.760 35.583 1.00 83.56 519 HIS A C 1
ATOM 4085 O O . HIS A 1 519 ? -39.079 13.817 35.953 1.00 83.56 519 HIS A O 1
ATOM 4091 N N . LEU A 1 520 ? -37.151 12.672 35.762 1.00 86.69 520 LEU A N 1
ATOM 4092 C CA . LEU A 1 520 ? -37.646 11.452 36.392 1.00 86.69 520 LEU A CA 1
ATOM 4093 C C . LEU A 1 520 ? -37.992 11.683 37.868 1.00 86.69 520 LEU A C 1
ATOM 4095 O O . LEU A 1 520 ? -39.082 11.324 38.308 1.00 86.69 520 LEU A O 1
ATOM 4099 N N . ASP A 1 521 ? -37.093 12.293 38.637 1.00 86.25 521 ASP A N 1
ATOM 4100 C CA . ASP A 1 521 ? -37.296 12.530 40.066 1.00 86.25 521 ASP A CA 1
ATOM 4101 C C . ASP A 1 521 ? -38.239 13.703 40.351 1.00 86.25 521 ASP A C 1
ATOM 4103 O O . ASP A 1 521 ? -39.004 13.617 41.310 1.00 86.25 521 ASP A O 1
ATOM 4107 N N . ILE A 1 522 ? -38.268 14.749 39.515 1.00 86.81 522 ILE A N 1
ATOM 4108 C CA . ILE A 1 522 ? -39.286 15.812 39.594 1.00 86.81 522 ILE A CA 1
ATOM 4109 C C . ILE A 1 522 ? -40.683 15.209 39.402 1.00 86.81 522 ILE A C 1
ATOM 4111 O O . ILE A 1 522 ? -41.609 15.510 40.164 1.00 86.81 522 ILE A O 1
ATOM 4115 N N . HIS A 1 523 ? -40.844 14.313 38.425 1.00 88.38 523 HIS A N 1
ATOM 4116 C CA . HIS A 1 523 ? -42.117 13.636 38.214 1.00 88.38 523 HIS A CA 1
ATOM 4117 C C . HIS A 1 523 ? -42.476 12.700 39.375 1.00 88.38 523 HIS A C 1
ATOM 4119 O O . HIS A 1 523 ? -43.592 12.770 39.882 1.00 88.38 523 HIS A O 1
ATOM 4125 N N . CYS A 1 524 ? -41.544 11.865 39.848 1.00 87.31 524 CYS A N 1
ATOM 4126 C CA . CYS A 1 524 ? -41.817 10.962 40.973 1.00 87.31 524 CYS A CA 1
ATOM 4127 C C . CYS A 1 524 ? -42.201 11.732 42.247 1.00 87.31 524 CYS A C 1
ATOM 4129 O O . CYS A 1 524 ? -43.085 11.293 42.977 1.00 87.31 524 CYS A O 1
ATOM 4131 N N . ARG A 1 525 ? -41.603 12.906 42.487 1.00 86.12 525 ARG A N 1
ATOM 4132 C CA . ARG A 1 525 ? -41.960 13.773 43.620 1.00 86.12 525 ARG A CA 1
ATOM 4133 C C . ARG A 1 525 ? -43.336 14.411 43.486 1.00 86.12 525 ARG A C 1
ATOM 4135 O O . ARG A 1 525 ? -44.081 14.422 44.455 1.00 86.12 525 ARG A O 1
ATOM 4142 N N . SER A 1 526 ? -43.658 14.948 42.313 1.00 86.94 526 SER A N 1
ATOM 4143 C CA . SER A 1 526 ? -44.942 15.625 42.079 1.00 86.94 526 SER A CA 1
ATOM 4144 C C . SER A 1 526 ? -46.119 14.652 41.985 1.00 86.94 526 SER A C 1
ATOM 4146 O O . SER A 1 526 ? -47.207 14.959 42.454 1.00 86.94 526 SER A O 1
ATOM 4148 N N . CYS A 1 527 ? -45.909 13.472 41.400 1.00 88.62 527 CYS A N 1
ATOM 4149 C CA . CYS A 1 527 ? -46.950 12.466 41.191 1.00 88.62 527 CYS A CA 1
ATOM 4150 C C . CYS A 1 527 ? -47.061 11.452 42.346 1.00 88.62 527 CYS A C 1
ATOM 4152 O O . CYS A 1 527 ? -48.054 10.733 42.423 1.00 88.62 527 CYS A O 1
ATOM 4154 N N . GLY A 1 528 ? -46.031 11.315 43.188 1.00 85.56 528 GLY A N 1
ATOM 4155 C CA . GLY A 1 528 ? -45.948 10.264 44.215 1.00 85.56 528 GLY A CA 1
ATOM 4156 C C . GLY A 1 528 ? -45.764 8.844 43.657 1.00 85.56 528 GLY A C 1
ATOM 4157 O O . GLY A 1 528 ? -45.881 7.864 44.389 1.00 85.56 528 GLY A O 1
ATOM 4158 N N . CYS A 1 529 ? -45.504 8.704 42.355 1.00 89.88 529 CYS A N 1
ATOM 4159 C CA . CYS A 1 529 ? -45.357 7.412 41.692 1.00 89.88 529 CYS A CA 1
ATOM 4160 C C . CYS A 1 529 ? -43.935 6.840 41.821 1.00 89.88 529 CYS A C 1
ATOM 4162 O O . CYS A 1 529 ? -42.968 7.570 42.036 1.00 89.88 529 CYS A O 1
ATOM 4164 N N . ILE A 1 530 ? -43.801 5.530 41.604 1.00 89.81 530 ILE A N 1
ATOM 4165 C CA . ILE A 1 530 ? -42.541 4.791 41.727 1.00 89.81 530 ILE A CA 1
ATOM 4166 C C . ILE A 1 530 ? -41.988 4.458 40.337 1.00 89.81 530 ILE A C 1
ATOM 4168 O O . ILE A 1 530 ? -42.703 3.923 39.484 1.00 89.81 530 ILE A O 1
ATOM 4172 N N . ALA A 1 531 ? -40.696 4.722 40.129 1.00 91.38 531 ALA A N 1
ATOM 4173 C CA . ALA A 1 531 ? -39.952 4.286 38.950 1.00 91.38 531 ALA A CA 1
ATOM 4174 C C . ALA A 1 531 ? -39.570 2.802 39.055 1.00 91.38 531 ALA A C 1
ATOM 4176 O O . ALA A 1 531 ? -38.862 2.388 39.973 1.00 91.38 531 ALA A O 1
ATOM 4177 N N . ARG A 1 532 ? -40.025 1.986 38.098 1.00 92.31 532 ARG A N 1
ATOM 4178 C CA . ARG A 1 532 ? -39.799 0.534 38.089 1.00 92.31 532 ARG A CA 1
ATOM 4179 C C . ARG A 1 532 ? -38.527 0.184 37.312 1.00 92.31 532 ARG A C 1
ATOM 4181 O O . ARG A 1 532 ? -38.595 -0.285 36.178 1.00 92.31 532 ARG A O 1
ATOM 4188 N N . PHE A 1 533 ? -37.362 0.404 37.922 1.00 90.38 533 PHE A N 1
ATOM 4189 C CA . PHE A 1 533 ? -36.052 0.174 37.287 1.00 90.38 533 PHE A CA 1
ATOM 4190 C C . PHE A 1 533 ? -35.813 -1.274 36.830 1.00 90.38 533 PHE A C 1
ATOM 4192 O O . PHE A 1 533 ? -35.130 -1.488 35.834 1.00 90.38 533 PHE A O 1
ATOM 4199 N N . GLU A 1 534 ? -36.403 -2.257 37.512 1.00 87.19 534 GLU A N 1
ATOM 4200 C CA . GLU A 1 534 ? -36.330 -3.687 37.154 1.00 87.19 534 GLU A CA 1
ATOM 4201 C C . GLU A 1 534 ? -37.069 -4.016 35.847 1.00 87.19 534 GLU A C 1
ATOM 4203 O O . GLU A 1 534 ? -36.756 -4.992 35.174 1.00 87.19 534 GLU A O 1
ATOM 4208 N N . HIS A 1 535 ? -38.013 -3.162 35.444 1.00 90.38 535 HIS A N 1
ATOM 4209 C CA . HIS A 1 535 ? -38.791 -3.304 34.213 1.00 90.38 535 HIS A CA 1
ATOM 4210 C C . HIS A 1 535 ? -38.265 -2.400 33.087 1.00 90.38 535 HIS A C 1
ATOM 4212 O O . HIS A 1 535 ? -38.998 -2.069 32.152 1.00 90.38 535 HIS A O 1
ATOM 4218 N N . VAL A 1 536 ? -37.006 -1.955 33.173 1.00 92.31 536 VAL A N 1
ATOM 4219 C CA . VAL A 1 536 ? -36.395 -1.142 32.120 1.00 92.31 536 VAL A CA 1
ATOM 4220 C C . VAL A 1 536 ? -36.290 -1.942 30.821 1.00 92.31 536 VAL A C 1
ATOM 4222 O O . VAL A 1 536 ? -35.774 -3.060 30.786 1.00 92.31 536 VAL A O 1
ATOM 4225 N N . THR A 1 537 ? -36.743 -1.344 29.724 1.00 92.56 537 THR A N 1
ATOM 4226 C CA . THR A 1 537 ? -36.676 -1.946 28.388 1.00 92.56 537 THR A CA 1
ATOM 4227 C C . THR A 1 537 ? -35.754 -1.145 27.482 1.00 92.56 537 THR A C 1
ATOM 4229 O O . THR A 1 537 ? -35.643 0.076 27.592 1.00 92.56 537 THR A O 1
ATOM 4232 N N . VAL A 1 538 ? -35.059 -1.834 26.578 1.00 90.69 538 VAL A N 1
ATOM 4233 C CA . VAL A 1 538 ? -34.257 -1.193 25.532 1.00 90.69 538 VAL A CA 1
ATOM 4234 C C . VAL A 1 538 ? -35.132 -1.023 24.301 1.00 90.69 538 VAL A C 1
ATOM 4236 O O . VAL A 1 538 ? -35.522 -2.014 23.693 1.00 90.69 538 VAL A O 1
ATOM 4239 N N . ILE A 1 539 ? -35.394 0.227 23.931 1.00 90.38 539 ILE A N 1
ATOM 4240 C CA . ILE A 1 539 ? -36.260 0.587 22.800 1.00 90.38 539 ILE A CA 1
ATOM 4241 C C . ILE A 1 539 ? -35.466 1.007 21.557 1.00 90.38 539 ILE A C 1
ATOM 4243 O O . ILE A 1 539 ? -36.004 1.035 20.461 1.00 90.38 539 ILE A O 1
ATOM 4247 N N . GLY A 1 540 ? -34.165 1.286 21.694 1.00 86.19 540 GLY A N 1
ATOM 4248 C CA . GLY A 1 540 ? -33.304 1.613 20.558 1.00 86.19 540 GLY A CA 1
ATOM 4249 C C . GLY A 1 540 ? -31.819 1.418 20.851 1.00 86.19 540 GLY A C 1
ATOM 4250 O O . GLY A 1 540 ? -31.400 1.353 22.009 1.00 86.19 540 GLY A O 1
ATOM 4251 N N . ARG A 1 541 ? -30.992 1.309 19.802 1.00 85.50 541 ARG A N 1
ATOM 4252 C CA . ARG A 1 541 ? -29.529 1.152 19.926 1.00 85.50 541 ARG A CA 1
ATOM 4253 C C . ARG A 1 541 ? -28.779 1.948 18.865 1.00 85.50 541 ARG A C 1
ATOM 4255 O O . ARG A 1 541 ? -28.970 1.710 17.675 1.00 85.50 541 ARG A O 1
ATOM 4262 N N . ALA A 1 542 ? -27.852 2.801 19.293 1.00 80.12 542 ALA A N 1
ATOM 4263 C CA . ALA A 1 542 ? -26.965 3.539 18.397 1.00 80.12 542 ALA A CA 1
ATOM 4264 C C . ALA A 1 542 ? -25.651 3.915 19.093 1.00 80.12 542 ALA A C 1
ATOM 4266 O O . ALA A 1 542 ? -25.653 4.298 20.264 1.00 80.12 542 ALA A O 1
ATOM 4267 N N . ARG A 1 543 ? -24.517 3.793 18.387 1.00 77.19 543 ARG A N 1
ATOM 4268 C CA . ARG A 1 543 ? -23.176 4.040 18.958 1.00 77.19 543 ARG A CA 1
ATOM 4269 C C . ARG A 1 543 ? -22.879 5.522 19.122 1.00 77.19 543 ARG A C 1
ATOM 4271 O O . ARG A 1 543 ? -22.324 5.913 20.151 1.00 77.19 543 ARG A O 1
ATOM 4278 N N . GLU A 1 544 ? -23.272 6.327 18.145 1.00 80.25 544 GLU A N 1
ATOM 4279 C CA . GLU A 1 544 ? -23.068 7.769 18.186 1.00 80.25 544 GLU A CA 1
ATOM 4280 C C . GLU A 1 544 ? -24.075 8.432 19.125 1.00 80.25 544 GLU A C 1
ATOM 4282 O O . GLU A 1 544 ? -25.218 7.991 19.261 1.00 80.25 544 GLU A O 1
ATOM 4287 N N . ARG A 1 545 ? -23.640 9.496 19.808 1.00 85.69 545 ARG A N 1
ATOM 4288 C CA . ARG A 1 545 ? -24.504 10.240 20.735 1.00 85.69 545 ARG A CA 1
ATOM 4289 C C . ARG A 1 545 ? -25.687 10.871 20.000 1.00 85.69 545 ARG A C 1
ATOM 4291 O O . ARG A 1 545 ? -26.818 10.666 20.419 1.00 85.69 545 ARG A O 1
ATOM 4298 N N . THR A 1 546 ? -25.423 11.546 18.885 1.00 84.06 546 THR A N 1
ATOM 4299 C CA . THR A 1 546 ? -26.445 12.238 18.090 1.00 84.06 546 THR A CA 1
ATOM 4300 C C . THR A 1 546 ? -27.495 11.278 17.532 1.00 84.06 546 THR A C 1
ATOM 4302 O O . THR A 1 546 ? -28.680 11.580 17.558 1.00 84.06 546 THR A O 1
ATOM 4305 N N . GLU A 1 547 ? -27.096 10.080 17.092 1.00 82.06 547 GLU A N 1
ATOM 4306 C CA . GLU A 1 547 ? -28.053 9.053 16.653 1.00 82.06 547 GLU A CA 1
ATOM 4307 C C . GLU A 1 547 ? -28.979 8.615 17.798 1.00 82.06 547 GLU A C 1
ATOM 4309 O O . GLU A 1 547 ? -30.180 8.457 17.591 1.00 82.06 547 GLU A O 1
ATOM 4314 N N . ARG A 1 548 ? -28.446 8.447 19.019 1.00 91.38 548 ARG A N 1
ATOM 4315 C CA . ARG A 1 548 ? -29.280 8.132 20.188 1.00 91.38 548 ARG A CA 1
ATOM 4316 C C . ARG A 1 548 ? -30.222 9.271 20.551 1.00 91.38 548 ARG A C 1
ATOM 4318 O O . ARG A 1 548 ? -31.360 8.979 20.883 1.00 91.38 548 ARG A O 1
ATOM 4325 N N . GLU A 1 549 ? -29.774 10.521 20.468 1.00 90.25 549 GLU A N 1
ATOM 4326 C CA . GLU A 1 549 ? -30.616 11.703 20.717 1.00 90.25 549 GLU A CA 1
ATOM 4327 C C . GLU A 1 549 ? -31.779 11.784 19.712 1.00 90.25 549 GLU A C 1
ATOM 4329 O O . GLU A 1 549 ? -32.898 12.108 20.100 1.00 90.25 549 GLU A O 1
ATOM 4334 N N . ILE A 1 550 ? -31.555 11.408 18.445 1.00 87.88 550 ILE A N 1
ATOM 4335 C CA . ILE A 1 550 ? -32.616 11.312 17.425 1.00 87.88 550 ILE A CA 1
ATOM 4336 C C . ILE A 1 550 ? -33.627 10.216 17.767 1.00 87.88 550 ILE A C 1
ATOM 4338 O O . ILE A 1 550 ? -34.833 10.460 17.730 1.00 87.88 550 ILE A O 1
ATOM 4342 N N . ILE A 1 551 ? -33.152 9.022 18.124 1.00 87.69 551 ILE A N 1
ATOM 4343 C CA . ILE A 1 551 ? -34.021 7.896 18.497 1.00 87.69 551 ILE A CA 1
ATOM 4344 C C . ILE A 1 551 ? -34.813 8.217 19.776 1.00 87.69 551 ILE A C 1
ATOM 4346 O O . ILE A 1 551 ? -36.006 7.939 19.858 1.00 87.69 551 ILE A O 1
ATOM 4350 N N . GLU A 1 552 ? -34.164 8.824 20.767 1.00 93.25 552 GLU A N 1
ATOM 4351 C CA . GLU A 1 552 ? -34.784 9.288 22.010 1.00 93.25 552 GLU A CA 1
ATOM 4352 C C . GLU A 1 552 ? -35.883 10.317 21.731 1.00 93.25 552 GLU A C 1
ATOM 4354 O O . GLU A 1 552 ? -37.017 10.118 22.164 1.00 93.25 552 GLU A O 1
ATOM 4359 N N . ALA A 1 553 ? -35.591 11.364 20.954 1.00 90.44 553 ALA A N 1
ATOM 4360 C CA . ALA A 1 553 ? -36.574 12.379 20.578 1.00 90.44 553 ALA A CA 1
ATOM 4361 C C . ALA A 1 553 ? -37.767 11.782 19.817 1.00 90.44 553 ALA A C 1
ATOM 4363 O O . ALA A 1 553 ? -38.912 12.178 20.044 1.00 90.44 553 ALA A O 1
ATOM 4364 N N . TYR A 1 554 ? -37.512 10.798 18.951 1.00 90.75 554 TYR A N 1
ATOM 4365 C CA . TYR A 1 554 ? -38.553 10.070 18.234 1.00 90.75 554 TYR A CA 1
ATOM 4366 C C . TYR A 1 554 ? -39.486 9.327 19.191 1.00 90.75 554 TYR A C 1
ATOM 4368 O O . TYR A 1 554 ? -40.700 9.526 19.130 1.00 90.75 554 TYR A O 1
ATOM 4376 N N . PHE A 1 555 ? -38.950 8.529 20.118 1.00 90.69 555 PHE A N 1
ATOM 4377 C CA . PHE A 1 555 ? -39.800 7.814 21.066 1.00 90.69 555 PHE A CA 1
ATOM 4378 C C . PHE A 1 555 ? -40.506 8.764 22.042 1.00 90.69 555 PHE A C 1
ATOM 4380 O O . PHE A 1 555 ? -41.695 8.586 22.280 1.00 90.69 555 PHE A O 1
ATOM 4387 N N . ILE A 1 556 ? -39.858 9.825 22.536 1.00 90.50 556 ILE A N 1
ATOM 4388 C CA . ILE A 1 556 ? -40.533 10.844 23.365 1.00 90.50 556 ILE A CA 1
ATOM 4389 C C . ILE A 1 556 ? -41.759 11.408 22.630 1.00 90.50 556 ILE A C 1
ATOM 4391 O O . ILE A 1 556 ? -42.848 11.470 23.202 1.00 90.50 556 ILE A O 1
ATOM 4395 N N . ARG A 1 557 ? -41.621 11.720 21.334 1.00 88.56 557 ARG A N 1
ATOM 4396 C CA . ARG A 1 557 ? -42.733 12.187 20.492 1.00 88.56 557 ARG A CA 1
ATOM 4397 C C . ARG A 1 557 ? -43.840 11.138 20.331 1.00 88.56 557 ARG A C 1
ATOM 4399 O O . ARG A 1 557 ? -45.009 11.509 20.334 1.00 88.56 557 ARG A O 1
ATOM 4406 N N . GLN A 1 558 ? -43.500 9.854 20.202 1.00 87.12 558 GLN A N 1
ATOM 4407 C CA . GLN A 1 558 ? -44.485 8.766 20.075 1.00 87.12 558 GLN A CA 1
ATOM 4408 C C . GLN A 1 558 ? -45.313 8.568 21.350 1.00 87.12 558 GLN A C 1
ATOM 4410 O O . GLN A 1 558 ? -46.523 8.360 21.280 1.00 87.12 558 GLN A O 1
ATOM 4415 N N . TYR A 1 559 ? -44.678 8.669 22.520 1.00 86.38 559 TYR A N 1
ATOM 4416 C CA . TYR A 1 559 ? -45.359 8.504 23.806 1.00 86.38 559 TYR A CA 1
ATOM 4417 C C . TYR A 1 559 ? -46.128 9.762 24.258 1.00 86.38 559 TYR A C 1
ATOM 4419 O O . TYR A 1 559 ? -46.967 9.647 25.153 1.00 86.38 559 TYR A O 1
ATOM 4427 N N . LYS A 1 560 ? -45.914 10.925 23.619 1.00 86.50 560 LYS A N 1
ATOM 4428 C CA . LYS A 1 560 ? -46.647 12.190 23.851 1.00 86.50 560 LYS A CA 1
ATOM 4429 C C . LYS A 1 560 ? -46.792 12.498 25.351 1.00 86.50 560 LYS A C 1
ATOM 4431 O O . LYS A 1 560 ? -45.812 12.425 26.087 1.00 86.50 560 LYS A O 1
ATOM 4436 N N . ASP A 1 561 ? -48.015 12.753 25.817 1.00 84.44 561 ASP A N 1
ATOM 4437 C CA . ASP A 1 561 ? -48.348 13.114 27.202 1.00 84.44 561 ASP A CA 1
ATOM 4438 C C . ASP A 1 561 ? -48.065 11.994 28.219 1.00 84.44 561 ASP A C 1
ATOM 4440 O O . ASP A 1 561 ? -48.052 12.224 29.430 1.00 84.44 561 ASP A O 1
ATOM 4444 N N . LYS A 1 562 ? -47.823 10.761 27.749 1.00 88.62 562 LYS A N 1
ATOM 4445 C CA . LYS A 1 562 ? -47.404 9.645 28.607 1.00 88.62 562 LYS A CA 1
ATOM 4446 C C . LYS A 1 562 ? -45.907 9.677 28.905 1.00 88.62 562 LYS A C 1
ATOM 4448 O O . LYS A 1 562 ? -45.480 8.957 29.806 1.00 88.62 562 LYS A O 1
ATOM 4453 N N . CYS A 1 563 ? -45.107 10.460 28.180 1.00 90.56 563 CYS A N 1
ATOM 4454 C CA . CYS A 1 563 ? -43.678 10.587 28.432 1.00 90.56 563 CYS A CA 1
ATOM 4455 C C . CYS A 1 563 ? -43.389 11.755 29.378 1.00 90.56 563 CYS A C 1
ATOM 4457 O O . CYS A 1 563 ? -43.851 12.868 29.158 1.00 90.56 563 CYS A O 1
ATOM 4459 N N . VAL A 1 564 ? -42.587 11.514 30.414 1.00 91.25 564 VAL A N 1
ATOM 4460 C CA . VAL A 1 564 ? -42.173 12.567 31.364 1.00 91.25 564 VAL A CA 1
ATOM 4461 C C . VAL A 1 564 ? -40.814 13.181 31.014 1.00 91.25 564 VAL A C 1
ATOM 4463 O O . VAL A 1 564 ? -40.348 14.088 31.699 1.00 91.25 564 VAL A O 1
ATOM 4466 N N . SER A 1 565 ? -40.160 12.673 29.968 1.00 89.38 565 SER A N 1
ATOM 4467 C CA . SER A 1 565 ? -38.859 13.147 29.495 1.00 89.38 565 SER A CA 1
ATOM 4468 C C . SER A 1 565 ? -38.995 14.325 28.538 1.00 89.38 565 SER A C 1
ATOM 4470 O O . SER A 1 565 ? -39.963 14.425 27.790 1.00 89.38 565 SER A O 1
ATOM 4472 N N . MET A 1 566 ? -37.962 15.165 28.490 1.00 85.88 566 MET A N 1
ATOM 4473 C CA . MET A 1 566 ? -37.832 16.230 27.500 1.00 85.88 566 MET A CA 1
ATOM 4474 C C . MET A 1 566 ? -36.742 15.875 26.488 1.00 85.88 566 MET A C 1
ATOM 4476 O O . MET A 1 566 ? -35.641 15.467 26.862 1.00 85.88 566 MET A O 1
ATOM 4480 N N . ALA A 1 567 ? -37.055 16.006 25.199 1.00 85.75 567 ALA A N 1
ATOM 4481 C CA . ALA A 1 567 ? -36.117 15.685 24.134 1.00 85.75 567 ALA A CA 1
ATOM 4482 C C . ALA A 1 567 ? -35.014 16.748 24.029 1.00 85.75 567 ALA A C 1
ATOM 4484 O O . ALA A 1 567 ? -35.283 17.945 24.083 1.00 85.75 567 ALA A O 1
ATOM 4485 N N . SER A 1 568 ? -33.769 16.308 23.825 1.00 82.62 568 SER A N 1
ATOM 4486 C CA . SER A 1 568 ? -32.631 17.219 23.605 1.00 82.62 568 SER A CA 1
ATOM 4487 C C . SER A 1 568 ? -32.632 17.853 22.209 1.00 82.62 568 SER A C 1
ATOM 4489 O O . SER A 1 568 ? -31.948 18.846 21.980 1.00 82.62 568 SER A O 1
ATOM 4491 N N . ILE A 1 569 ? -33.389 17.276 21.273 1.00 85.44 569 ILE A N 1
ATOM 4492 C CA . ILE A 1 569 ? -33.573 17.782 19.914 1.00 85.44 569 ILE A CA 1
ATOM 4493 C C . ILE A 1 569 ? -35.055 17.726 19.539 1.00 85.44 569 ILE A C 1
ATOM 4495 O O . ILE A 1 569 ? -35.785 16.844 19.993 1.00 85.44 569 ILE A O 1
ATOM 4499 N N . THR A 1 570 ? -35.500 18.651 18.690 1.00 84.75 570 THR A N 1
ATOM 4500 C CA . THR A 1 570 ? -36.874 18.665 18.169 1.00 84.75 570 THR A CA 1
ATOM 4501 C C . THR A 1 570 ? -36.897 18.057 16.773 1.00 84.75 570 THR A C 1
ATOM 4503 O O . THR A 1 570 ? -36.098 18.439 15.925 1.00 84.75 570 THR A O 1
ATOM 4506 N N . LEU A 1 571 ? -37.819 17.123 16.538 1.00 83.31 571 LEU A N 1
ATOM 4507 C CA . LEU A 1 571 ? -38.046 16.514 15.227 1.00 83.31 571 LEU A CA 1
ATOM 4508 C C . LEU A 1 571 ? -39.251 17.166 14.545 1.00 83.31 571 LEU A C 1
ATOM 4510 O O . LEU A 1 571 ? -40.302 17.333 15.170 1.00 83.31 571 LEU A O 1
ATOM 4514 N N . SER A 1 572 ? -39.123 17.481 13.260 1.00 82.88 572 SER A N 1
ATOM 4515 C CA . SER A 1 572 ? -40.252 17.847 12.399 1.00 82.88 572 SER A CA 1
ATOM 4516 C C . SER A 1 572 ? -41.140 16.635 12.086 1.00 82.88 572 SER A C 1
ATOM 4518 O O . SER A 1 572 ? -40.710 15.484 12.198 1.00 82.88 572 SER A O 1
ATOM 4520 N N . ASP A 1 573 ? -42.375 16.870 11.630 1.00 78.19 573 ASP A N 1
ATOM 4521 C CA . ASP A 1 573 ? -43.291 15.785 11.237 1.00 78.19 573 ASP A CA 1
ATOM 4522 C C . ASP A 1 573 ? -42.705 14.887 10.143 1.00 78.19 573 ASP A C 1
ATOM 4524 O O . ASP A 1 573 ? -42.818 13.665 10.205 1.00 78.19 573 ASP A O 1
ATOM 4528 N N . LYS A 1 574 ? -42.005 15.482 9.170 1.00 75.25 574 LYS A N 1
ATOM 4529 C CA . LYS A 1 574 ? -41.362 14.736 8.081 1.00 75.25 574 LYS A CA 1
ATOM 4530 C C . LYS A 1 574 ? -40.244 13.826 8.592 1.00 75.25 574 LYS A C 1
ATOM 4532 O O . LYS A 1 574 ? -40.105 12.707 8.106 1.00 75.25 574 LYS A O 1
ATOM 4537 N N . GLU A 1 575 ? -39.462 14.287 9.566 1.00 78.94 575 GLU A N 1
ATOM 4538 C CA . GLU A 1 575 ? -38.401 13.485 10.186 1.00 78.94 575 GLU A CA 1
ATOM 4539 C C . GLU A 1 575 ? -38.985 12.352 11.032 1.00 78.94 575 GLU A C 1
ATOM 4541 O O . GLU A 1 575 ? -38.522 11.218 10.926 1.00 78.94 575 GLU A O 1
ATOM 4546 N N . ALA A 1 576 ? -40.046 12.613 11.801 1.00 76.12 576 ALA A N 1
ATOM 4547 C CA . ALA A 1 576 ? -40.738 11.577 12.566 1.00 76.12 576 ALA A CA 1
ATOM 4548 C C . ALA A 1 576 ? -41.347 10.495 11.653 1.00 76.12 576 ALA A C 1
ATOM 4550 O O . ALA A 1 576 ? -41.162 9.305 11.901 1.00 76.12 576 ALA A O 1
ATOM 4551 N N . MET A 1 577 ? -41.996 10.893 10.552 1.00 75.44 577 MET A N 1
ATOM 4552 C CA . MET A 1 577 ? -42.528 9.957 9.553 1.00 75.44 577 MET A CA 1
ATOM 4553 C C . MET A 1 577 ? -41.432 9.122 8.887 1.00 75.44 577 MET A C 1
ATOM 4555 O O . MET A 1 577 ? -41.637 7.939 8.628 1.00 75.44 577 MET A O 1
ATOM 4559 N N . PHE A 1 578 ? -40.265 9.709 8.612 1.00 74.19 578 PHE A N 1
ATOM 4560 C CA . PHE A 1 578 ? -39.129 8.962 8.075 1.00 74.19 578 PHE A CA 1
ATOM 4561 C C . PHE A 1 578 ? -38.639 7.895 9.067 1.00 74.19 578 PHE A C 1
ATOM 4563 O O . PHE A 1 578 ? -38.374 6.757 8.672 1.00 74.19 578 PHE A O 1
ATOM 4570 N N . LEU A 1 579 ? -38.555 8.239 10.354 1.00 76.19 579 LEU A N 1
ATOM 4571 C CA . LEU A 1 579 ? -38.070 7.338 11.400 1.00 76.19 579 LEU A CA 1
ATOM 4572 C C . LEU A 1 579 ? -39.021 6.165 11.690 1.00 76.19 579 LEU A C 1
ATOM 4574 O O . LEU A 1 579 ? -38.518 5.097 12.025 1.00 76.19 579 LEU A O 1
ATOM 4578 N N . ASN A 1 580 ? -40.336 6.297 11.450 1.00 74.25 580 ASN A N 1
ATOM 4579 C CA . ASN A 1 580 ? -41.313 5.197 11.590 1.00 74.25 580 ASN A CA 1
ATOM 4580 C C . ASN A 1 580 ? -40.927 3.911 10.828 1.00 74.25 580 ASN A C 1
ATOM 4582 O O . ASN A 1 580 ? -41.359 2.830 11.210 1.00 74.25 580 ASN A O 1
ATOM 4586 N N . GLY A 1 581 ? -40.158 4.016 9.737 1.00 61.00 581 GLY A N 1
ATOM 4587 C CA . GLY A 1 581 ? -39.700 2.862 8.950 1.00 61.00 581 GLY A CA 1
ATOM 4588 C C . GLY A 1 581 ? -38.251 2.427 9.204 1.00 61.00 581 GLY A C 1
ATOM 4589 O O . GLY A 1 581 ? -37.760 1.550 8.493 1.00 61.00 581 GLY A O 1
ATOM 4590 N N . HIS A 1 582 ? -37.534 3.070 10.132 1.00 60.78 582 HIS A N 1
ATOM 4591 C CA . HIS A 1 582 ? -36.071 2.949 10.259 1.00 60.78 582 HIS A CA 1
ATOM 4592 C C . HIS A 1 582 ? -35.554 2.756 11.695 1.00 60.78 582 HIS A C 1
ATOM 4594 O O . HIS A 1 582 ? -34.417 2.297 11.853 1.00 60.78 582 HIS A O 1
ATOM 4600 N N . VAL A 1 583 ? -36.344 3.131 12.705 1.00 59.12 583 VAL A N 1
ATOM 4601 C CA . VAL A 1 583 ? -36.093 2.912 14.142 1.00 59.12 583 VAL A CA 1
ATOM 4602 C C . VAL A 1 583 ? -36.914 1.721 14.596 1.00 59.12 583 VAL A C 1
ATOM 4604 O O . VAL A 1 583 ? -36.321 0.858 15.282 1.00 59.12 583 VAL A O 1
#

Nearest PDB structures (foldseek):
  6zdq-assembly1_A  TM=6.006E-01  e=4.804E-09  Candida albicans SC5314
  7trd-assembly1_A  TM=5.810E-01  e=5.129E-08  Homo sapiens
  7r08-assembly1_A  TM=4.389E-01  e=3.198E-05  Escherichia phage P2
  7r08-assembly1_C  TM=4.183E-01  e=1.100E-04  Escherichia phage P2
  1tv6-assembly1_B  TM=2.848E-01  e=1.237E-03  Human immunodeficiency virus type 1 BH10

Secondary structure (DSSP, 8-state):
----------PPPHHHHHHHHHTTTTEEEEEESSSSEEEEEHHHHHHHHHHHHHHHEEE----HHHHHHHHHHHHHHTT-HHHHHHHHH-SB-SBEEEEEE-TTSTT--EEEEEE-TTBHHHHHHHHHHHHHTT-----SSB-SSHHHHHHHHHT--TT--EEEEEEETTHHHH--HHHHHHHHHHHHHHH-HHHHHHHHS--HHHHHHHHHHHHHT-EEEETTEEEEESSS--BTBTTHHHHHHHHHHHHHHHHHHHHGGGTEEEEEEETTEEEEEE-S--HHHHHHHHHHHHHHHHHHTTS--EEEE--BTTEEEETTEEEEE-SS-EEEEE--S--SPPPPTTSSS-HHHHHHHHHHHHHHHHHTS-TTTHHHHHHHHHHHHHHTT--HHHHHHHHHHHHHHHH--S------PPEEEEE--TTHHHHHHHHHHHTT-EEEEE-SS-HHHHHHHHH---PPPP-S--SS-SS----SEEEEEEBTTS-EEEEEESS-HHHHHHHHHHHHHHT---HHHHHHHHH---B-GGG-EEEEE-SSHHHHHHHHHHHHHHHGGGB----SSPPPHHHHHHHTTT-

Radius of gyration: 30.98 Å; Cα contacts (8 Å, |Δi|>4): 831; chains: 1; bounding box: 77×56×82 Å

Mean predicted aligned error: 11.76 Å

Solvent-accessible surface area (backbone atoms only — not comparable to full-atom values): 32956 Å² total; per-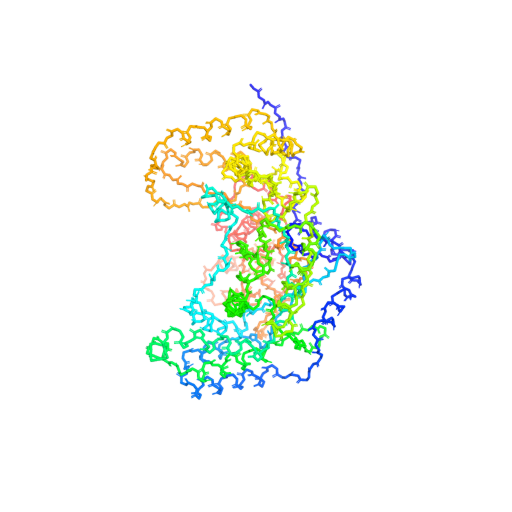residue (Å²): 139,86,88,73,89,70,71,74,74,86,68,73,55,68,68,54,55,52,45,68,62,32,74,80,57,60,47,40,58,34,45,26,74,80,77,67,66,45,80,36,50,45,70,60,46,53,54,41,49,49,51,38,43,58,73,52,30,41,82,47,97,75,56,44,69,59,52,54,51,52,50,41,50,51,27,54,78,67,69,36,56,74,60,30,54,53,37,66,70,35,81,34,65,58,33,44,64,49,59,26,26,38,79,88,46,85,90,48,48,44,43,72,32,42,41,40,83,60,18,32,61,39,57,53,31,52,55,51,32,59,55,57,67,68,41,76,67,90,46,86,35,69,43,95,45,73,64,59,55,48,50,53,53,70,75,52,61,89,57,45,50,46,49,37,35,39,38,47,54,61,51,50,54,40,43,47,66,69,65,37,53,51,25,52,49,52,32,41,54,75,65,29,56,71,57,46,27,72,73,69,72,49,52,71,69,62,49,52,50,52,50,51,54,49,62,76,62,54,38,38,52,57,96,95,39,37,31,33,62,73,45,42,47,61,51,59,44,75,37,40,66,57,51,51,50,46,33,48,33,52,40,44,53,62,43,53,74,58,41,62,81,58,49,46,72,47,59,42,25,47,94,58,42,32,39,43,28,27,31,80,60,61,77,85,51,42,62,55,39,54,48,52,53,52,51,52,50,46,68,66,53,69,68,51,50,75,48,74,47,75,47,57,95,52,28,39,79,54,77,48,30,35,40,36,45,39,98,89,48,72,46,35,20,36,39,69,74,65,88,67,78,58,81,50,55,88,49,96,64,54,70,65,57,57,50,47,52,52,42,53,49,52,49,42,13,62,74,46,24,37,87,90,37,24,67,61,27,36,51,51,46,52,49,48,40,45,77,23,59,46,56,65,69,63,48,51,62,39,51,54,56,49,54,52,52,74,71,50,91,65,87,75,88,70,80,88,69,77,69,46,76,41,67,67,41,88,68,56,44,58,53,52,39,57,54,34,49,76,72,74,42,45,65,45,72,40,75,86,84,42,72,68,56,58,36,44,66,68,73,55,78,77,72,84,75,80,90,70,88,68,95,63,76,48,59,81,82,44,58,20,34,20,36,39,34,44,32,73,77,75,32,34,40,59,48,70,41,77,50,51,46,40,61,53,50,50,53,50,55,47,30,51,73,71,63,72,76,49,55,69,33,52,45,30,67,75,69,73,38,51,76,39,60,70,63,53,43,79,76,42,74,35,84,51,68,67,57,28,45,52,55,41,24,48,50,42,60,73,47,43,93,41,32,61,46,81,61,93,50,88,76,54,73,71,57,48,62,56,41,76,81,74,111

Organism: Rhipicephalus pulchellus (NCBI:txid72859)